Protein 1ZWW (pdb70)

Nearest PDB structures (foldseek):
  1zww-assembly1_B  TM=1.005E+00  e=1.096E-24  Mus musculus
  2c08-assembly1_A-2  TM=9.792E-01  e=1.839E-21  Rattus norvegicus
  1x04-assembly1_A-2  TM=9.353E-01  e=1.908E-20  Homo sapiens
  2d4c-assembly2_D  TM=8.574E-01  e=1.535E-19  Homo sapiens
  9g2r-assembly1_A  TM=9.236E-01  e=1.252E-08  Homo sapiens

Sequence (395 aa):
TKLDDDFKEMERKVDVTSRAVMEIMTKTIEYLQPNPASRPQAEALLAEAMLKFGRELGDDCNFGPALGEVGEAMRELSEVKDSLDMEVKQNFIDPLQNLHDKDLREIQHHLKKLEGRRLDFGYKKKRQGKIPDEELRQALEKFDESKEIAESSMFNLLEMDIEQVSQLSALVQAQLEYHKQAVQILQQVTVRLEERIRQKLDDDFKEMERKVDVTSRAVMEIMTKTIEYLQPNPASRAKPQAEALLAEAMLKFGRELGDDCNFGPALGEVGEAMRELSEVKDSLDMEVKQNFIDPLQNLHDKDLREIQHHLKKLEGRRLDFGYKKKRDEELRQALEKFDESKEIAESSMFNLLEMDIEQVSQLSALVQAQLEYHKQAVQILQQVTVRLEERIRQA

Foldseek 3Di:
DDDDPVLVVLVVVLVVVLVCLVVVLVVVCCVLPVPPVVVLPPLLVQLVVLQVVLVVVDPPAFSSVLSPLVSVLSNQLSVLSVQLVVLLVVQANVVSVCCNVPLSVVLVVLVVQLVVLVVCLVVVVVCPPVDDVVSNVVSVVSNVVSSVVNSVSSVVCVVVCVVNVSSVVSNVVSVVVSVVSSCVSVVVSVVVVVVSVVD/DDDPVLVVLVVVLVVLLVCLVVVLVVVLCVLPVDVVVVPVPDPLLVQLVVLLVCLVVVPDPQASSVLSPLVSVLSVQLVVLSVVLSVQLCVLANVVSVCCNVPLSVVLVVLVVVLVVLVVVLVVCVVPVPVNVVSVVVSVVSSVVNSVSSCVVVVVVVVNVVSVVSNVVSVVVSVVSSVVSVVVSVVVNVVSVVVD

Radius of gyration: 32.83 Å; Cα contacts (8 Å, |Δi|>4): 420; chains: 2; bounding box: 50×38×127 Å

CATH classification: 1.20.1270.60

B-factor: mean 47.33, std 13.02, range [20.29, 100.69]

GO terms:
  GO:0005769 early endosome (C, IDA)
  GO:1990416 cellular response to brain-derived neurotrophic factor stimulus (P, IMP)
  GO:0031175 neuron projection development (P, IMP)
  GO:0097484 dendrite extension (P, IMP)
  GO:0005515 protein binding (F, IPI)
  GO:0002090 regulation of receptor internalization (P, IDA)
  GO:0048488 synaptic vesicle endocytosis (P, IGI)
  GO:0042802 identical protein binding (F, IPI)
  GO:0098684 photoreceptor ribbon synapse (C, IDA)
  GO:0098794 postsynapse (C, IDA)
  GO:0099523 presynaptic cytosol (C, IDA)
  GO:0098978 glutamatergic synapse (C, IDA)
  GO:0098974 postsynaptic actin cytoskeleton organization (P, IDA)
  GO:0098794 postsynapse (C, IEP)
  GO:0098978 glutamatergic synapse (C, IEP)
  GO:0098978 glutamatergic synapse (C, IMP)
  GO:0098974 postsynaptic actin cytoskeleton organization (P, IMP)

Structure (mmCIF, N/CA/C/O backbone):
data_1ZWW
#
_entry.id   1ZWW
#
_cell.length_a   40.705
_cell.length_b   121.651
_cell.length_c   244.026
_cell.angle_alpha   90.00
_cell.angle_beta   90.00
_cell.angle_gamma   90.00
#
_symmetry.space_group_name_H-M   'C 2 2 21'
#
loop_
_entity.id
_entity.type
_entity.pdbx_description
1 polymer 'SH3-containing GRB2-like protein 2'
2 non-polymer 'CADMIUM ION'
3 water water
#
loop_
_atom_site.group_PDB
_atom_site.id
_atom_site.type_symbol
_atom_site.label_atom_id
_atom_site.label_alt_id
_atom_site.label_comp_id
_atom_site.label_asym_id
_atom_site.label_entity_id
_atom_site.label_seq_id
_atom_site.pdbx_PDB_ins_code
_atom_site.Cartn_x
_atom_site.Cartn_y
_atom_site.Cartn_z
_atom_site.occupancy
_atom_site.B_iso_or_equiv
_atom_site.auth_seq_id
_atom_site.auth_comp_id
_atom_site.auth_asym_id
_atom_site.auth_atom_id
_atom_site.pdbx_PDB_model_num
ATOM 1 N N . THR A 1 27 ? 29.636 78.462 61.021 1.00 60.68 27 THR A N 1
ATOM 2 C CA . THR A 1 27 ? 28.713 77.279 61.083 1.00 62.09 27 THR A CA 1
ATOM 3 C C . THR A 1 27 ? 27.838 77.315 62.346 1.00 61.75 27 THR A C 1
ATOM 4 O O . THR A 1 27 ? 28.274 76.945 63.443 1.00 62.95 27 THR A O 1
ATOM 6 N N . LYS A 1 28 ? 26.598 77.762 62.168 1.00 60.71 28 LYS A N 1
ATOM 7 C CA . LYS A 1 28 ? 25.715 78.090 63.278 1.00 58.77 28 LYS A CA 1
ATOM 8 C C . LYS A 1 28 ? 24.580 77.080 63.434 1.00 58.37 28 LYS A C 1
ATOM 9 O O . LYS A 1 28 ? 23.797 76.873 62.499 1.00 58.99 28 LYS A O 1
ATOM 11 N N . LEU A 1 29 ? 24.502 76.473 64.630 1.00 56.70 29 LEU A N 1
ATOM 12 C CA . LEU A 1 29 ? 23.409 75.567 65.043 1.00 54.99 29 LEU A CA 1
ATOM 13 C C . LEU A 1 29 ? 22.055 76.258 64.943 1.00 51.96 29 LEU A C 1
ATOM 14 O O . LEU A 1 29 ? 21.962 77.458 65.200 1.00 50.55 29 LEU A O 1
ATOM 19 N N . ASP A 1 30 ? 21.005 75.522 64.575 1.00 49.83 30 ASP A N 1
ATOM 20 C CA . ASP A 1 30 ? 19.684 76.139 64.404 1.00 50.53 30 ASP A CA 1
ATOM 21 C C . ASP A 1 30 ? 19.110 76.786 65.697 1.00 49.59 30 ASP A C 1
ATOM 22 O O . ASP A 1 30 ? 19.646 76.598 66.799 1.00 48.59 30 ASP A O 1
ATOM 27 N N . ASP A 1 31 ? 18.014 77.527 65.529 1.00 48.65 31 ASP A N 1
ATOM 28 C CA . ASP A 1 31 ? 17.367 78.243 66.607 1.00 48.98 31 ASP A CA 1
ATOM 29 C C . ASP A 1 31 ? 16.587 77.315 67.553 1.00 48.93 31 ASP A C 1
ATOM 30 O O . ASP A 1 31 ? 16.542 77.568 68.757 1.00 48.43 31 ASP A O 1
ATOM 35 N N . ASP A 1 32 ? 15.996 76.251 67.000 1.00 47.75 32 ASP A N 1
ATOM 36 C CA . ASP A 1 32 ? 15.308 75.212 67.774 1.00 46.68 32 ASP A CA 1
ATOM 37 C C . ASP A 1 32 ? 16.269 74.423 68.682 1.00 44.02 32 ASP A C 1
ATOM 38 O O . ASP A 1 32 ? 15.895 74.011 69.761 1.00 43.76 32 ASP A O 1
ATOM 43 N N . PHE A 1 33 ? 17.508 74.232 68.240 1.00 41.88 33 PHE A N 1
ATOM 44 C CA . PHE A 1 33 ? 18.506 73.459 68.989 1.00 41.09 33 PHE A CA 1
ATOM 45 C C . PHE A 1 33 ? 19.026 74.327 70.123 1.00 41.42 33 PHE A C 1
ATOM 46 O O . PHE A 1 33 ? 19.220 73.850 71.254 1.00 42.20 33 PHE A O 1
ATOM 54 N N . LYS A 1 34 ? 19.206 75.610 69.812 1.00 42.24 34 LYS A N 1
ATOM 55 C CA . LYS A 1 34 ? 19.626 76.611 70.775 1.00 42.83 34 LYS A CA 1
ATOM 56 C C . LYS A 1 34 ? 18.573 76.923 71.861 1.00 41.84 34 LYS A C 1
ATOM 57 O O . LYS A 1 34 ? 18.932 77.274 72.973 1.00 43.30 34 LYS A O 1
ATOM 63 N N . GLU A 1 35 ? 17.297 76.749 71.529 1.00 40.40 35 GLU A N 1
ATOM 64 C CA . GLU A 1 35 ? 16.178 76.940 72.450 1.00 43.30 35 GLU A CA 1
ATOM 65 C C . GLU A 1 35 ? 16.110 75.774 73.457 1.00 42.62 35 GLU A C 1
ATOM 66 O O . GLU A 1 35 ? 16.037 75.999 74.672 1.00 42.02 35 GLU A O 1
ATOM 72 N N . MET A 1 36 ? 16.173 74.544 72.942 1.00 41.48 36 MET A N 1
ATOM 73 C CA . MET A 1 36 ? 16.288 73.342 73.774 1.00 41.99 36 MET A CA 1
ATOM 74 C C . MET A 1 36 ? 17.505 73.429 74.717 1.00 40.83 36 MET A C 1
ATOM 75 O O . MET A 1 36 ? 17.401 73.146 75.914 1.00 39.68 36 MET A O 1
ATOM 80 N N . GLU A 1 37 ? 18.655 73.808 74.163 1.00 41.70 37 GLU A N 1
ATOM 81 C CA . GLU A 1 37 ? 19.894 73.964 74.936 1.00 42.52 37 GLU A CA 1
ATOM 82 C C . GLU A 1 37 ? 19.737 75.011 76.059 1.00 42.33 37 GLU A C 1
ATOM 83 O O . GLU A 1 37 ? 20.324 74.877 77.122 1.00 43.60 37 GLU A O 1
ATOM 89 N N . ARG A 1 38 ? 18.947 76.051 75.804 1.00 41.82 38 ARG A N 1
ATOM 90 C CA . ARG A 1 38 ? 18.695 77.094 76.780 1.00 41.13 38 ARG A CA 1
ATOM 91 C C . ARG A 1 38 ? 17.742 76.617 77.882 1.00 41.46 38 ARG A C 1
ATOM 92 O O . ARG A 1 38 ? 17.946 76.934 79.044 1.00 41.86 38 ARG A O 1
ATOM 100 N N . LYS A 1 39 ? 16.700 75.875 77.506 1.00 40.82 39 LYS A N 1
ATOM 101 C CA . LYS A 1 39 ? 15.789 75.281 78.474 1.00 40.49 39 LYS A CA 1
ATOM 102 C C . LYS A 1 39 ? 16.538 74.263 79.367 1.00 40.47 39 LYS A C 1
ATOM 103 O O . LYS A 1 39 ? 16.337 74.212 80.582 1.00 38.55 39 LYS A O 1
ATOM 109 N N . VAL A 1 40 ? 17.399 73.464 78.737 1.00 41.51 40 VAL A N 1
ATOM 110 C CA . VAL A 1 40 ? 18.239 72.511 79.440 1.00 41.11 40 VAL A CA 1
ATOM 111 C C . VAL A 1 40 ? 19.202 73.200 80.419 1.00 41.58 40 VAL A C 1
ATOM 112 O O . VAL A 1 40 ? 19.391 72.718 81.541 1.00 40.59 40 VAL A O 1
ATOM 116 N N . ASP A 1 41 ? 19.794 74.320 80.009 1.00 41.94 41 ASP A N 1
ATOM 117 C CA . ASP A 1 41 ? 20.655 75.089 80.926 1.00 43.39 41 ASP A CA 1
ATOM 118 C C . ASP A 1 41 ? 19.858 75.687 82.117 1.00 41.97 41 ASP A C 1
ATOM 119 O O . ASP A 1 41 ? 20.349 75.676 83.237 1.00 42.01 41 ASP A O 1
ATOM 124 N N . VAL A 1 42 ? 18.652 76.200 81.860 1.00 40.23 42 VAL A N 1
ATOM 125 C CA . VAL A 1 42 ? 17.778 76.703 82.933 1.00 40.74 42 VAL A CA 1
ATOM 126 C C . VAL A 1 42 ? 17.369 75.588 83.911 1.00 41.71 42 VAL A C 1
ATOM 127 O O . VAL A 1 42 ? 17.459 75.769 85.137 1.00 41.26 42 VAL A O 1
ATOM 131 N N . THR A 1 43 ? 16.915 74.455 83.361 1.00 41.96 43 THR A N 1
ATOM 132 C CA . THR A 1 43 ? 16.593 73.266 84.146 1.00 41.50 43 THR A CA 1
ATOM 133 C C . THR A 1 43 ? 17.727 72.846 85.082 1.00 42.61 43 THR A C 1
ATOM 134 O O . THR A 1 43 ? 17.497 72.638 86.269 1.00 42.28 43 THR A O 1
ATOM 138 N N . SER A 1 44 ? 18.952 72.803 84.561 1.00 42.69 44 SER A N 1
ATOM 139 C CA . SER A 1 44 ? 20.147 72.460 85.325 1.00 43.16 44 SER A CA 1
ATOM 140 C C . SER A 1 44 ? 20.491 73.441 86.453 1.00 43.40 44 SER A C 1
ATOM 141 O O . SER A 1 44 ? 20.859 73.038 87.570 1.00 43.77 44 SER A O 1
ATOM 144 N N . ARG A 1 45 ? 20.426 74.729 86.143 1.00 42.74 45 ARG A N 1
ATOM 145 C CA . ARG A 1 45 ? 20.634 75.766 87.135 1.00 41.92 45 ARG A CA 1
ATOM 146 C C . ARG A 1 45 ? 19.523 75.781 88.202 1.00 41.25 45 ARG A C 1
ATOM 147 O O . ARG A 1 45 ? 19.823 75.981 89.373 1.00 40.99 45 ARG A O 1
ATOM 155 N N . ALA A 1 46 ? 18.270 75.564 87.796 1.00 39.42 46 ALA A N 1
ATOM 156 C CA . ALA A 1 46 ? 17.147 75.480 88.733 1.00 39.28 46 ALA A CA 1
ATOM 157 C C . ALA A 1 46 ? 17.401 74.344 89.720 1.00 40.23 46 ALA A C 1
ATOM 158 O O . ALA A 1 46 ? 17.342 74.526 90.926 1.00 40.08 46 ALA A O 1
ATOM 160 N N . VAL A 1 47 ? 17.713 73.183 89.169 1.00 39.78 47 VAL A N 1
ATOM 161 C CA . VAL A 1 47 ? 17.951 71.954 89.897 1.00 40.71 47 VAL A CA 1
ATOM 162 C C . VAL A 1 47 ? 19.039 72.076 90.994 1.00 42.55 47 VAL A C 1
ATOM 163 O O . VAL A 1 47 ? 18.899 71.519 92.105 1.00 43.27 47 VAL A O 1
ATOM 167 N N . MET A 1 48 ? 20.096 72.828 90.708 1.00 42.07 48 MET A N 1
ATOM 168 C CA . MET A 1 48 ? 21.156 73.023 91.688 1.00 44.11 48 MET A CA 1
ATOM 169 C C . MET A 1 48 ? 20.841 74.101 92.721 1.00 45.50 48 MET A C 1
ATOM 170 O O . MET A 1 48 ? 21.132 73.917 93.889 1.00 45.53 48 MET A O 1
ATOM 175 N N . GLU A 1 49 ? 20.248 75.214 92.292 1.00 44.00 49 GLU A N 1
ATOM 176 C CA . GLU A 1 49 ? 19.840 76.259 93.209 1.00 46.09 49 GLU A CA 1
ATOM 177 C C . GLU A 1 49 ? 18.655 75.864 94.094 1.00 43.05 49 GLU A C 1
ATOM 178 O O . GLU A 1 49 ? 18.591 76.234 95.259 1.00 41.95 49 GLU A O 1
ATOM 184 N N . ILE A 1 50 ? 17.701 75.134 93.543 1.00 40.85 50 ILE A N 1
ATOM 185 C CA . ILE A 1 50 ? 16.596 74.660 94.359 1.00 39.99 50 ILE A CA 1
ATOM 186 C C . ILE A 1 50 ? 17.091 73.650 95.432 1.00 40.77 50 ILE A C 1
ATOM 187 O O . ILE A 1 50 ? 16.615 73.643 96.570 1.00 43.15 50 ILE A O 1
ATOM 192 N N . MET A 1 51 ? 18.045 72.811 95.058 1.00 40.27 51 MET A N 1
ATOM 193 C CA . MET A 1 51 ? 18.587 71.832 95.963 1.00 41.90 51 MET A CA 1
ATOM 194 C C . MET A 1 51 ? 19.265 72.544 97.151 1.00 41.72 51 MET A C 1
ATOM 195 O O . MET A 1 51 ? 18.984 72.236 98.307 1.00 38.59 51 MET A O 1
ATOM 200 N N . THR A 1 52 ? 20.110 73.527 96.836 1.00 40.94 52 THR A N 1
ATOM 201 C CA . THR A 1 52 ? 20.881 74.301 97.814 1.00 40.50 52 THR A CA 1
ATOM 202 C C . THR A 1 52 ? 19.987 75.034 98.802 1.00 38.59 52 THR A C 1
ATOM 203 O O . THR A 1 52 ? 20.230 74.995 100.015 1.00 37.20 52 THR A O 1
ATOM 207 N N . LYS A 1 53 ? 18.945 75.666 98.268 1.00 37.15 53 LYS A N 1
ATOM 208 C CA . LYS A 1 53 ? 17.982 76.446 99.028 1.00 37.25 53 LYS A CA 1
ATOM 209 C C . LYS A 1 53 ? 17.021 75.618 99.866 1.00 37.62 53 LYS A C 1
ATOM 210 O O . LYS A 1 53 ? 16.453 76.134 100.853 1.00 36.79 53 LYS A O 1
ATOM 216 N N . THR A 1 54 ? 16.794 74.359 99.460 1.00 35.99 54 THR A N 1
ATOM 217 C CA . THR A 1 54 ? 15.927 73.489 100.224 1.00 34.70 54 THR A CA 1
ATOM 218 C C . THR A 1 54 ? 16.723 73.023 101.455 1.00 35.82 54 THR A C 1
ATOM 219 O O . THR A 1 54 ? 16.192 72.950 102.551 1.00 37.74 54 THR A O 1
ATOM 223 N N . ILE A 1 55 ? 18.001 72.747 101.262 1.00 36.38 55 ILE A N 1
ATOM 224 C CA . ILE A 1 55 ? 18.891 72.353 102.330 1.00 39.28 55 ILE A CA 1
ATOM 225 C C . ILE A 1 55 ? 19.054 73.493 103.342 1.00 40.46 55 ILE A C 1
ATOM 226 O O . ILE A 1 55 ? 18.963 73.282 104.545 1.00 42.93 55 ILE A O 1
ATOM 231 N N . GLU A 1 56 ? 19.258 74.701 102.846 1.00 41.91 56 GLU A N 1
ATOM 232 C CA . GLU A 1 56 ? 19.402 75.885 103.707 1.00 40.93 56 GLU A CA 1
ATOM 233 C C . GLU A 1 56 ? 18.119 76.217 104.442 1.00 38.97 56 GLU A C 1
ATOM 234 O O . GLU A 1 56 ? 18.169 76.793 105.521 1.00 39.99 56 GLU A O 1
ATOM 240 N N . TYR A 1 57 ? 16.981 75.823 103.867 1.00 38.27 57 TYR A N 1
ATOM 241 C CA . TYR A 1 57 ? 15.677 75.909 104.536 1.00 37.77 57 TYR A CA 1
ATOM 242 C C . TYR A 1 57 ? 15.470 74.835 105.631 1.00 37.20 57 TYR A C 1
ATOM 243 O O . TYR A 1 57 ? 14.929 75.113 106.706 1.00 35.47 57 TYR A O 1
ATOM 252 N N . LEU A 1 58 ? 15.895 73.613 105.362 1.00 35.81 58 LEU A N 1
ATOM 253 C CA . LEU A 1 58 ? 15.803 72.543 106.342 1.00 37.27 58 LEU A CA 1
ATOM 254 C C . LEU A 1 58 ? 16.733 72.830 107.522 1.00 37.79 58 LEU A C 1
ATOM 255 O O . LEU A 1 58 ? 16.343 72.679 108.683 1.00 36.64 58 LEU A O 1
ATOM 260 N N . GLN A 1 59 ? 17.959 73.243 107.197 1.00 36.30 59 GLN A N 1
ATOM 261 C CA . GLN A 1 59 ? 18.997 73.499 108.179 1.00 37.80 59 GLN A CA 1
ATOM 262 C C . GLN A 1 59 ? 19.635 74.867 107.992 1.00 37.51 59 GLN A C 1
ATOM 263 O O . GLN A 1 59 ? 20.745 74.944 107.510 1.00 40.08 59 GLN A O 1
ATOM 269 N N . PRO A 1 60 ? 18.962 75.956 108.432 1.00 37.86 60 PRO A N 1
ATOM 270 C CA . PRO A 1 60 ? 19.568 77.286 108.290 1.00 37.71 60 PRO A CA 1
ATOM 271 C C . PRO A 1 60 ? 20.926 77.464 109.001 1.00 40.49 60 PRO A C 1
ATOM 272 O O . PRO A 1 60 ? 21.743 78.307 108.583 1.00 40.44 60 PRO A O 1
ATOM 276 N N . ASN A 1 61 ? 21.166 76.688 110.058 1.00 43.52 61 ASN A N 1
ATOM 277 C CA . ASN A 1 61 ? 22.489 76.644 110.692 1.00 45.76 61 ASN A CA 1
ATOM 278 C C . ASN A 1 61 ? 23.533 75.898 109.830 1.00 45.93 61 ASN A C 1
ATOM 279 O O . ASN A 1 61 ? 23.430 74.694 109.647 1.00 44.32 61 ASN A O 1
ATOM 284 N N . PRO A 1 62 ? 24.552 76.625 109.322 1.00 47.82 62 PRO A N 1
ATOM 285 C CA . PRO A 1 62 ? 25.587 76.109 108.412 1.00 48.61 62 PRO A CA 1
ATOM 286 C C . PRO A 1 62 ? 26.428 74.926 108.939 1.00 51.61 62 PRO A C 1
ATOM 287 O O . PRO A 1 62 ? 26.952 74.144 108.142 1.00 53.53 62 PRO A O 1
ATOM 291 N N . ALA A 1 63 ? 26.594 74.815 110.251 1.00 52.64 63 ALA A N 1
ATOM 292 C CA . ALA A 1 63 ? 27.293 73.674 110.830 1.00 54.01 63 ALA A CA 1
ATOM 293 C C . ALA A 1 63 ? 26.379 72.430 110.863 1.00 55.30 63 ALA A C 1
ATOM 294 O O . ALA A 1 63 ? 26.852 71.306 110.967 1.00 56.23 63 ALA A O 1
ATOM 296 N N . SER A 1 64 ? 25.069 72.625 110.749 1.00 56.60 64 SER A N 1
ATOM 297 C CA . SER A 1 64 ? 24.152 71.484 110.745 1.00 57.89 64 SER A CA 1
ATOM 298 C C . SER A 1 64 ? 23.899 70.858 109.368 1.00 58.43 64 SER A C 1
ATOM 299 O O . SER A 1 64 ? 23.534 69.684 109.281 1.00 59.54 64 SER A O 1
ATOM 302 N N . ARG A 1 65 ? 24.128 71.623 108.307 1.00 59.00 65 ARG A N 1
ATOM 303 C CA . ARG A 1 65 ? 23.744 71.222 106.946 1.00 58.26 65 ARG A CA 1
ATOM 304 C C . ARG A 1 65 ? 24.348 69.904 106.435 1.00 59.56 65 ARG A C 1
ATOM 305 O O . ARG A 1 65 ? 24.088 69.499 105.290 1.00 59.21 65 ARG A O 1
ATOM 313 N N . PRO A 1 87 ? 21.984 67.572 116.291 1.00 56.94 87 PRO A N 1
ATOM 314 C CA . PRO A 1 87 ? 20.691 67.854 116.951 1.00 55.18 87 PRO A CA 1
ATOM 315 C C . PRO A 1 87 ? 19.884 69.002 116.319 1.00 52.50 87 PRO A C 1
ATOM 316 O O . PRO A 1 87 ? 20.449 70.027 115.939 1.00 53.19 87 PRO A O 1
ATOM 320 N N . GLN A 1 88 ? 18.570 68.813 116.222 1.00 48.86 88 GLN A N 1
ATOM 321 C CA . GLN A 1 88 ? 17.659 69.884 115.848 1.00 46.68 88 GLN A CA 1
ATOM 322 C C . GLN A 1 88 ? 17.600 70.984 116.943 1.00 45.79 88 GLN A C 1
ATOM 323 O O . GLN A 1 88 ? 17.898 70.725 118.109 1.00 44.59 88 GLN A O 1
ATOM 329 N N . ALA A 1 89 ? 17.209 72.194 116.542 1.00 44.43 89 ALA A N 1
ATOM 330 C CA . ALA A 1 89 ? 17.062 73.333 117.442 1.00 42.92 89 ALA A CA 1
ATOM 331 C C . ALA A 1 89 ? 15.978 73.041 118.446 1.00 41.64 89 ALA A C 1
ATOM 332 O O . ALA A 1 89 ? 16.118 73.391 119.629 1.00 39.48 89 ALA A O 1
ATOM 334 N N . GLU A 1 90 ? 14.897 72.415 117.958 1.00 39.24 90 GLU A N 1
ATOM 335 C CA . GLU A 1 90 ? 13.796 72.001 118.802 1.00 40.97 90 GLU A CA 1
ATOM 336 C C . GLU A 1 90 ? 14.231 70.976 119.864 1.00 40.49 90 GLU A C 1
ATOM 337 O O . GLU A 1 90 ? 13.658 70.934 120.958 1.00 37.19 90 GLU A O 1
ATOM 343 N N . ALA A 1 91 ? 15.263 70.186 119.560 1.00 39.95 91 ALA A N 1
ATOM 344 C CA . ALA A 1 91 ? 15.791 69.237 120.531 1.00 40.94 91 ALA A CA 1
ATOM 345 C C . ALA A 1 91 ? 16.538 70.019 121.596 1.00 40.60 91 ALA A C 1
ATOM 346 O O . ALA A 1 91 ? 16.383 69.757 122.781 1.00 41.71 91 ALA A O 1
ATOM 348 N N . LEU A 1 92 ? 17.372 70.955 121.171 1.00 40.25 92 LEU A N 1
ATOM 349 C CA . LEU A 1 92 ? 18.141 71.756 122.124 1.00 38.11 92 LEU A CA 1
ATOM 350 C C . LEU A 1 92 ? 17.249 72.524 123.096 1.00 36.54 92 LEU A C 1
ATOM 351 O O . LEU A 1 92 ? 17.583 72.634 124.271 1.00 35.67 92 LEU A O 1
ATOM 356 N N . LEU A 1 93 ? 16.112 73.011 122.598 1.00 34.72 93 LEU A N 1
ATOM 357 C CA . LEU A 1 93 ? 15.059 73.628 123.431 1.00 35.26 93 LEU A CA 1
ATOM 358 C C . LEU A 1 93 ? 14.364 72.624 124.331 1.00 36.12 93 LEU A C 1
ATOM 359 O O . LEU A 1 93 ? 14.106 72.902 125.510 1.00 37.37 93 LEU A O 1
ATOM 364 N N . ALA A 1 94 ? 13.991 71.479 123.751 1.00 37.02 94 ALA A N 1
ATOM 365 C CA . ALA A 1 94 ? 13.384 70.363 124.486 1.00 34.15 94 ALA A CA 1
ATOM 366 C C . ALA A 1 94 ? 14.186 70.036 125.746 1.00 33.14 94 ALA A C 1
ATOM 367 O O . ALA A 1 94 ? 13.634 70.000 126.851 1.00 34.86 94 ALA A O 1
ATOM 369 N N . GLU A 1 95 ? 15.488 69.853 125.566 1.00 32.71 95 GLU A N 1
ATOM 370 C CA . GLU A 1 95 ? 16.403 69.422 126.610 1.00 36.21 95 GLU A CA 1
ATOM 371 C C . GLU A 1 95 ? 16.503 70.412 127.762 1.00 37.24 95 GLU A C 1
ATOM 372 O O . GLU A 1 95 ? 16.498 70.010 128.929 1.00 39.39 95 GLU A O 1
ATOM 374 N N . ALA A 1 96 ? 16.588 71.696 127.405 1.00 36.45 96 ALA A N 1
ATOM 375 C CA . ALA A 1 96 ? 16.542 72.824 128.344 1.00 36.66 96 ALA A CA 1
ATOM 376 C C . ALA A 1 96 ? 15.258 72.806 129.150 1.00 36.21 96 ALA A C 1
ATOM 377 O O . ALA A 1 96 ? 15.299 72.825 130.379 1.00 37.05 96 ALA A O 1
ATOM 379 N N . MET A 1 97 ? 14.113 72.782 128.464 1.00 36.27 97 MET A N 1
ATOM 380 C CA . MET A 1 97 ? 12.837 72.780 129.154 1.00 33.93 97 MET A CA 1
ATOM 381 C C . MET A 1 97 ? 12.763 71.586 130.117 1.00 35.74 97 MET A C 1
ATOM 382 O O . MET A 1 97 ? 12.308 71.741 131.267 1.00 33.34 97 MET A O 1
ATOM 387 N N . LEU A 1 98 ? 13.205 70.410 129.637 1.00 36.75 98 LEU A N 1
ATOM 388 C CA . LEU A 1 98 ? 13.173 69.172 130.445 1.00 38.02 98 LEU A CA 1
ATOM 389 C C . LEU A 1 98 ? 14.086 69.229 131.678 1.00 38.94 98 LEU A C 1
ATOM 390 O O . LEU A 1 98 ? 13.662 68.850 132.762 1.00 39.60 98 LEU A O 1
ATOM 395 N N . LYS A 1 99 ? 15.327 69.681 131.498 1.00 39.62 99 LYS A N 1
ATOM 396 C CA . LYS A 1 99 ? 16.282 69.756 132.596 1.00 41.81 99 LYS A CA 1
ATOM 397 C C . LYS A 1 99 ? 15.841 70.787 133.664 1.00 43.30 99 LYS A C 1
ATOM 398 O O . LYS A 1 99 ? 16.014 70.570 134.867 1.00 43.35 99 LYS A O 1
ATOM 400 N N . PHE A 1 100 ? 15.274 71.908 133.214 1.00 41.12 100 PHE A N 1
ATOM 401 C CA . PHE A 1 100 ? 14.835 72.924 134.157 1.00 41.34 100 PHE A CA 1
ATOM 402 C C . PHE A 1 100 ? 13.550 72.538 134.866 1.00 41.60 100 PHE A C 1
ATOM 403 O O . PHE A 1 100 ? 13.385 72.860 136.037 1.00 40.77 100 PHE A O 1
ATOM 411 N N . GLY A 1 101 ? 12.661 71.834 134.165 1.00 42.60 101 GLY A N 1
ATOM 412 C CA . GLY A 1 101 ? 11.496 71.199 134.772 1.00 44.07 101 GLY A CA 1
ATOM 413 C C . GLY A 1 101 ? 11.869 70.236 135.904 1.00 46.16 101 GLY A C 1
ATOM 414 O O . GLY A 1 101 ? 11.226 70.234 136.955 1.00 48.55 101 GLY A O 1
ATOM 415 N N . ARG A 1 102 ? 12.917 69.439 135.701 1.00 46.85 102 ARG A N 1
ATOM 416 C CA . ARG A 1 102 ? 13.385 68.493 136.712 1.00 48.74 102 ARG A CA 1
ATOM 417 C C . ARG A 1 102 ? 14.018 69.230 137.894 1.00 50.83 102 ARG A C 1
ATOM 418 O O . ARG A 1 102 ? 13.672 68.959 139.049 1.00 50.20 102 ARG A O 1
ATOM 420 N N . GLU A 1 103 ? 14.923 70.170 137.598 1.00 52.68 103 GLU A N 1
ATOM 421 C CA . GLU A 1 103 ? 15.593 70.960 138.629 1.00 54.49 103 GLU A CA 1
ATOM 422 C C . GLU A 1 103 ? 14.599 71.696 139.526 1.00 55.91 103 GLU A C 1
ATOM 423 O O . GLU A 1 103 ? 14.825 71.861 140.715 1.00 55.73 103 GLU A O 1
ATOM 429 N N . LEU A 1 104 ? 13.481 72.110 138.951 1.00 58.35 104 LEU A N 1
ATOM 430 C CA . LEU A 1 104 ? 12.473 72.851 139.691 1.00 61.12 104 LEU A CA 1
ATOM 431 C C . LEU A 1 104 ? 11.623 71.942 140.604 1.00 63.86 104 LEU A C 1
ATOM 432 O O . LEU A 1 104 ? 11.218 72.356 141.696 1.00 65.48 104 LEU A O 1
ATOM 437 N N . GLY A 1 105 ? 11.363 70.711 140.156 1.00 65.36 105 GLY A N 1
ATOM 438 C CA . GLY A 1 105 ? 10.588 69.740 140.940 1.00 65.58 105 GLY A CA 1
ATOM 439 C C . GLY A 1 105 ? 9.118 69.718 140.562 1.00 65.79 105 GLY A C 1
ATOM 440 O O . GLY A 1 105 ? 8.678 70.520 139.738 1.00 66.43 105 GLY A O 1
ATOM 441 N N . ASP A 1 106 ? 8.354 68.818 141.182 1.00 65.56 106 ASP A N 1
ATOM 442 C CA . ASP A 1 106 ? 6.930 68.636 140.861 1.00 65.11 106 ASP A CA 1
ATOM 443 C C . ASP A 1 106 ? 5.976 69.408 141.776 1.00 64.88 106 ASP A C 1
ATOM 444 O O . ASP A 1 106 ? 4.761 69.228 141.706 1.00 62.44 106 ASP A O 1
ATOM 445 N N . ASP A 1 107 ? 6.537 70.295 142.594 1.00 65.63 107 ASP A N 1
ATOM 446 C CA . ASP A 1 107 ? 5.812 70.949 143.686 1.00 65.98 107 ASP A CA 1
ATOM 447 C C . ASP A 1 107 ? 4.526 71.687 143.301 1.00 65.84 107 ASP A C 1
ATOM 448 O O . ASP A 1 107 ? 3.447 71.386 143.845 1.00 68.00 107 ASP A O 1
ATOM 449 N N . CYS A 1 108 ? 4.645 72.653 142.387 1.00 62.94 108 CYS A N 1
ATOM 450 C CA . CYS A 1 108 ? 3.560 73.591 142.097 1.00 60.41 108 CYS A CA 1
ATOM 451 C C . CYS A 1 108 ? 3.042 73.405 140.669 1.00 59.83 108 CYS A C 1
ATOM 452 O O . CYS A 1 108 ? 2.318 72.439 140.427 1.00 61.41 108 CYS A O 1
ATOM 455 N N . ASN A 1 109 ? 3.371 74.294 139.726 1.00 56.09 109 ASN A N 1
ATOM 456 C CA . ASN A 1 109 ? 2.826 74.121 138.359 1.00 55.17 109 ASN A CA 1
ATOM 457 C C . ASN A 1 109 ? 3.721 74.380 137.129 1.00 52.27 109 ASN A C 1
ATOM 458 O O . ASN A 1 109 ? 3.491 73.807 136.063 1.00 50.81 109 ASN A O 1
ATOM 463 N N . PHE A 1 110 ? 4.758 75.198 137.314 1.00 48.85 110 PHE A N 1
ATOM 464 C CA . PHE A 1 110 ? 5.662 75.603 136.255 1.00 44.88 110 PHE A CA 1
ATOM 465 C C . PHE A 1 110 ? 6.642 74.496 135.860 1.00 43.73 110 PHE A C 1
ATOM 466 O O . PHE A 1 110 ? 6.734 74.158 134.688 1.00 44.26 110 PHE A O 1
ATOM 474 N N . GLY A 1 111 ? 7.383 73.963 136.819 1.00 42.33 111 GLY A N 1
ATOM 475 C CA . GLY A 1 111 ? 8.170 72.738 136.621 1.00 43.70 111 GLY A CA 1
ATOM 476 C C . GLY A 1 111 ? 7.490 71.604 135.833 1.00 43.43 111 GLY A C 1
ATOM 477 O O . GLY A 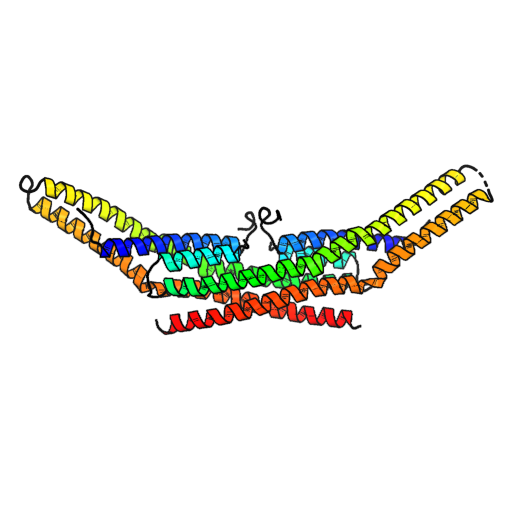1 111 ? 8.040 71.131 134.847 1.00 44.50 111 GLY A O 1
ATOM 478 N N . PRO A 1 112 ? 6.299 71.149 136.271 1.00 43.52 112 PRO A N 1
ATOM 479 C CA . PRO A 1 112 ? 5.497 70.180 135.517 1.00 41.68 112 PRO A CA 1
ATOM 480 C C . PRO A 1 112 ? 5.069 70.647 134.103 1.00 40.50 112 PRO A C 1
ATOM 481 O O . PRO A 1 112 ? 5.080 69.848 133.166 1.00 38.62 112 PRO A O 1
ATOM 485 N N . ALA A 1 113 ? 4.670 71.911 133.961 1.00 38.66 113 ALA A N 1
ATOM 486 C CA . ALA A 1 113 ? 4.371 72.449 132.635 1.00 35.92 113 ALA A CA 1
ATOM 487 C C . ALA A 1 113 ? 5.583 72.394 131.717 1.00 35.15 113 ALA A C 1
ATOM 488 O O . ALA A 1 113 ? 5.440 72.030 130.558 1.00 35.52 113 ALA A O 1
ATOM 490 N N . LEU A 1 114 ? 6.776 72.696 132.239 1.00 33.98 114 LEU A N 1
ATOM 491 C CA . LEU A 1 114 ? 7.995 72.573 131.453 1.00 34.69 114 LEU A CA 1
ATOM 492 C C . LEU A 1 114 ? 8.298 71.143 130.970 1.00 37.79 114 LEU A C 1
ATOM 493 O O . LEU A 1 114 ? 8.802 70.935 129.855 1.00 36.01 114 LEU A O 1
ATOM 498 N N . GLY A 1 115 ? 8.031 70.168 131.833 1.00 39.78 115 GLY A N 1
ATOM 499 C CA . GLY A 1 115 ? 8.062 68.746 131.445 1.00 40.49 115 GLY A CA 1
ATOM 500 C C . GLY A 1 115 ? 7.126 68.461 130.273 1.00 40.16 115 GLY A C 1
ATOM 501 O O . GLY A 1 115 ? 7.536 67.862 129.296 1.00 41.83 115 GLY A O 1
ATOM 502 N N . GLU A 1 116 ? 5.884 68.901 130.370 1.00 37.11 116 GLU A N 1
ATOM 503 C CA . GLU A 1 116 ? 4.914 68.713 129.290 1.00 40.48 116 GLU A CA 1
ATOM 504 C C . GLU A 1 116 ? 5.315 69.392 127.943 1.00 39.65 116 GLU A C 1
ATOM 505 O O . GLU A 1 116 ? 5.330 68.737 126.887 1.00 38.18 116 GLU A O 1
ATOM 511 N N . VAL A 1 117 ? 5.653 70.692 127.996 1.00 38.47 117 VAL A N 1
ATOM 512 C CA . VAL A 1 117 ? 6.120 71.406 126.815 1.00 35.26 117 VAL A CA 1
ATOM 513 C C . VAL A 1 117 ? 7.470 70.925 126.315 1.00 34.69 117 VAL A C 1
ATOM 514 O O . VAL A 1 117 ? 7.688 70.860 125.109 1.00 35.34 117 VAL A O 1
ATOM 518 N N . GLY A 1 118 ? 8.387 70.631 127.228 1.00 31.95 118 GLY A N 1
ATOM 519 C CA . GLY A 1 118 ? 9.640 70.012 126.843 1.00 31.80 118 GLY A CA 1
ATOM 520 C C . GLY A 1 118 ? 9.406 68.740 126.009 1.00 33.59 118 GLY A C 1
ATOM 521 O O . GLY A 1 118 ? 10.078 68.549 124.990 1.00 34.87 118 GLY A O 1
ATOM 522 N N . GLU A 1 119 ? 8.484 67.872 126.450 1.00 34.45 119 GLU A N 1
ATOM 523 C CA . GLU A 1 119 ? 8.158 66.612 125.724 1.00 33.73 119 GLU A CA 1
ATOM 524 C C . GLU A 1 119 ? 7.546 66.893 124.358 1.00 32.80 119 GLU A C 1
ATOM 525 O O . GLU A 1 119 ? 7.956 66.299 123.392 1.00 34.78 119 GLU A O 1
ATOM 531 N N . ALA A 1 120 ? 6.574 67.803 124.288 1.00 32.39 120 ALA A N 1
ATOM 532 C CA . ALA A 1 120 ? 6.073 68.282 123.023 1.00 31.82 120 ALA A CA 1
ATOM 533 C C . ALA A 1 120 ? 7.196 68.721 122.066 1.00 33.25 120 ALA A C 1
ATOM 534 O O . ALA A 1 120 ? 7.205 68.294 120.916 1.00 32.60 120 ALA A O 1
ATOM 536 N N . MET A 1 121 ? 8.168 69.511 122.544 1.00 33.09 121 MET A N 1
ATOM 537 C CA . MET A 1 121 ? 9.238 70.002 121.663 1.00 34.13 121 MET A CA 1
ATOM 538 C C . MET A 1 121 ? 10.084 68.837 121.148 1.00 35.31 121 MET A C 1
ATOM 539 O O . MET A 1 121 ? 10.627 68.909 120.028 1.00 37.35 121 MET A O 1
ATOM 544 N N . ARG A 1 122 ? 10.204 67.792 121.974 1.00 33.84 122 ARG A N 1
ATOM 545 C CA . ARG A 1 122 ? 11.033 66.596 121.667 1.00 34.99 122 ARG A CA 1
ATOM 546 C C . ARG A 1 122 ? 10.395 65.806 120.545 1.00 32.74 122 ARG A C 1
ATOM 547 O O . ARG A 1 122 ? 11.080 65.392 119.615 1.00 35.48 122 ARG A O 1
ATOM 555 N N . GLU A 1 123 ? 9.086 65.645 120.638 1.00 31.26 123 GLU A N 1
ATOM 556 C CA . GLU A 1 123 ? 8.266 65.079 119.587 1.00 33.78 123 GLU A CA 1
ATOM 557 C C . GLU A 1 123 ? 8.382 65.837 118.252 1.00 35.60 123 GLU A C 1
ATOM 558 O O . GLU A 1 123 ? 8.680 65.236 117.216 1.00 35.29 123 GLU A O 1
ATOM 564 N N . LEU A 1 124 ? 8.137 67.148 118.289 1.00 36.05 124 LEU A N 1
ATOM 565 C CA . LEU A 1 124 ? 8.381 68.025 117.139 1.00 35.89 124 LEU A CA 1
ATOM 566 C C . LEU A 1 124 ? 9.728 67.774 116.514 1.00 32.95 124 LEU A C 1
ATOM 567 O O . LEU A 1 124 ? 9.853 67.749 115.300 1.00 33.74 124 LEU A O 1
ATOM 572 N N . SER A 1 125 ? 10.751 67.609 117.334 1.00 33.74 125 SER A N 1
ATOM 573 C CA . SER A 1 125 ? 12.055 67.345 116.783 1.00 34.87 125 SER A CA 1
ATOM 574 C C . SER A 1 125 ? 12.149 65.965 116.111 1.00 36.19 125 SER A C 1
ATOM 575 O O . SER A 1 125 ? 12.943 65.808 115.183 1.00 39.05 125 SER A O 1
ATOM 578 N N . GLU A 1 126 ? 11.364 64.988 116.589 1.00 35.46 126 GLU A N 1
ATOM 579 C CA . GLU A 1 126 ? 11.375 63.612 116.051 1.00 35.29 126 GLU A CA 1
ATOM 580 C C . GLU A 1 126 ? 10.813 63.792 114.622 1.00 34.22 126 GLU A C 1
ATOM 581 O O . GLU A 1 126 ? 11.442 63.396 113.664 1.00 32.86 126 GLU A O 1
ATOM 587 N N . VAL A 1 127 ? 9.669 64.465 114.478 1.00 33.58 127 VAL A N 1
ATOM 588 C CA . VAL A 1 127 ? 9.042 64.637 113.157 1.00 33.59 127 VAL A CA 1
ATOM 589 C C . VAL A 1 127 ? 9.835 65.571 112.187 1.00 35.54 127 VAL A C 1
ATOM 590 O O . VAL A 1 127 ? 9.774 65.413 110.957 1.00 36.10 127 VAL A O 1
ATOM 594 N N . LYS A 1 128 ? 10.621 66.491 112.743 1.00 36.20 128 LYS A N 1
ATOM 595 C CA . LYS A 1 128 ? 11.483 67.364 111.938 1.00 37.37 128 LYS A CA 1
ATOM 596 C C . LYS A 1 128 ? 12.652 66.569 111.420 1.00 38.66 128 LYS A C 1
ATOM 597 O O . LYS A 1 128 ? 13.142 66.775 110.304 1.00 38.42 128 LYS A O 1
ATOM 603 N N . ASP A 1 129 ? 13.119 65.658 112.254 1.00 38.99 129 ASP A N 1
ATOM 604 C CA . ASP A 1 129 ? 14.135 64.725 111.813 1.00 39.80 129 ASP A CA 1
ATOM 605 C C . ASP A 1 129 ? 13.656 63.815 110.657 1.00 38.68 129 ASP A C 1
ATOM 606 O O . ASP A 1 129 ? 14.385 63.595 109.711 1.00 39.28 129 ASP A O 1
ATOM 611 N N . SER A 1 130 ? 12.426 63.313 110.727 1.00 37.94 130 SER A N 1
ATOM 612 C CA . SER A 1 130 ? 11.826 62.571 109.611 1.00 38.37 130 SER A CA 1
ATOM 613 C C . SER A 1 130 ? 11.684 63.410 108.322 1.00 38.85 130 SER A C 1
ATOM 614 O O . SER A 1 130 ? 11.875 62.886 107.226 1.00 37.20 130 SER A O 1
ATOM 617 N N . LEU A 1 131 ? 11.334 64.691 108.462 1.00 38.45 131 LEU A N 1
ATOM 618 C CA . LEU A 1 131 ? 11.283 65.626 107.319 1.00 35.61 131 LEU A CA 1
ATOM 619 C C . LEU A 1 131 ? 12.647 65.742 106.605 1.00 33.98 131 LEU A C 1
ATOM 620 O O . LEU A 1 131 ? 12.734 65.673 105.384 1.00 33.64 131 LEU A O 1
ATOM 625 N N . ASP A 1 132 ? 13.709 65.917 107.354 1.00 32.18 132 ASP A N 1
ATOM 626 C CA . ASP A 1 132 ? 14.993 66.090 106.733 1.00 34.57 132 ASP A CA 1
ATOM 627 C C . ASP A 1 132 ? 15.367 64.831 105.951 1.00 37.97 132 ASP A C 1
ATOM 628 O O . ASP A 1 132 ? 15.806 64.939 104.797 1.00 37.04 132 ASP A O 1
ATOM 633 N N . MET A 1 133 ? 15.201 63.664 106.597 1.00 37.64 133 MET A N 1
ATOM 634 C CA . MET A 1 133 ? 15.423 62.356 105.965 1.00 41.95 133 MET A CA 1
ATOM 635 C C . MET A 1 133 ? 14.555 62.119 104.736 1.00 39.90 133 MET A C 1
ATOM 636 O O . MET A 1 133 ? 15.082 61.677 103.723 1.00 41.44 133 MET A O 1
ATOM 641 N N . GLU A 1 134 ? 13.246 62.386 104.803 1.00 40.61 134 GLU A N 1
ATOM 642 C CA . GLU A 1 134 ? 12.381 62.060 103.671 1.00 40.20 134 GLU A CA 1
ATOM 643 C C . GLU A 1 134 ? 12.725 63.042 102.500 1.00 39.45 134 GLU A C 1
ATOM 644 O O . GLU A 1 134 ? 12.718 62.638 101.346 1.00 40.16 134 GLU A O 1
ATOM 650 N N . VAL A 1 135 ? 13.100 64.289 102.807 1.00 35.75 135 VAL A N 1
ATOM 651 C CA . VAL A 1 135 ? 13.432 65.268 101.771 1.00 34.95 135 VAL A CA 1
ATOM 652 C C . VAL A 1 135 ? 14.815 64.946 101.155 1.00 36.16 135 VAL A C 1
ATOM 653 O O . VAL A 1 135 ? 15.013 65.091 99.930 1.00 34.23 135 VAL A O 1
ATOM 657 N N . LYS A 1 136 ? 15.761 64.502 101.976 1.00 34.36 136 LYS A N 1
ATOM 658 C CA . LYS A 1 136 ? 17.056 64.090 101.423 1.00 37.95 136 LYS A CA 1
ATOM 659 C C . LYS A 1 136 ? 16.854 62.946 100.407 1.00 39.98 136 LYS A C 1
ATOM 660 O O . LYS A 1 136 ? 17.262 63.039 99.253 1.00 39.02 136 LYS A O 1
ATOM 666 N N . GLN A 1 137 ? 16.162 61.905 100.840 1.00 41.92 137 GLN A N 1
ATOM 667 C CA . GLN A 1 137 ? 15.987 60.706 100.058 1.00 43.44 137 GLN A CA 1
ATOM 668 C C . GLN A 1 137 ? 15.114 60.900 98.828 1.00 43.93 137 GLN A C 1
ATOM 669 O O . GLN A 1 137 ? 15.395 60.331 97.773 1.00 43.25 137 GLN A O 1
ATOM 675 N N . ASN A 1 138 ? 14.037 61.659 98.973 1.00 42.43 138 ASN A N 1
ATOM 676 C CA . ASN A 1 138 ? 13.043 61.768 97.916 1.00 41.66 138 ASN A CA 1
ATOM 677 C C . ASN A 1 138 ? 13.111 63.025 97.055 1.00 40.99 138 ASN A C 1
ATOM 678 O O . ASN A 1 138 ? 12.362 63.158 96.086 1.00 39.40 138 ASN A O 1
ATOM 683 N N . PHE A 1 139 ? 13.975 63.967 97.410 1.00 40.19 139 PHE A N 1
ATOM 684 C CA . PHE A 1 139 ? 13.993 65.229 96.687 1.00 39.39 139 PHE A CA 1
ATOM 685 C C . PHE A 1 139 ? 15.419 65.621 96.388 1.00 40.06 139 PHE A C 1
ATOM 686 O O . PHE A 1 139 ? 15.779 65.762 95.227 1.00 39.08 139 PHE A O 1
ATOM 694 N N . ILE A 1 140 ? 16.234 65.779 97.423 1.00 40.58 140 ILE A N 1
ATOM 695 C CA . ILE A 1 140 ? 17.635 66.144 97.238 1.00 42.22 140 ILE A CA 1
ATOM 696 C C . ILE A 1 140 ? 18.415 65.105 96.398 1.00 44.93 140 ILE A C 1
ATOM 697 O O . ILE A 1 140 ? 18.981 65.453 95.357 1.00 43.93 140 ILE A O 1
ATOM 702 N N . ASP A 1 141 ? 18.439 63.848 96.841 1.00 45.98 141 ASP A N 1
ATOM 703 C CA . ASP A 1 141 ? 19.153 62.770 96.122 1.00 45.44 141 ASP A CA 1
ATOM 704 C C . ASP A 1 141 ? 18.696 62.553 94.655 1.00 44.47 141 ASP A C 1
ATOM 705 O O . ASP A 1 141 ? 19.536 62.454 93.775 1.00 45.22 141 ASP A O 1
ATOM 710 N N . PRO A 1 142 ? 17.372 62.419 94.396 1.00 42.88 142 PRO A N 1
ATOM 711 C CA . PRO A 1 142 ? 16.926 62.352 92.998 1.00 41.49 142 PRO A CA 1
ATOM 712 C C . PRO A 1 142 ? 17.396 63.515 92.110 1.00 42.01 142 PRO A C 1
ATOM 713 O O . PRO A 1 142 ? 17.719 63.282 90.952 1.00 43.77 142 PRO A O 1
ATOM 717 N N . LEU A 1 143 ? 17.469 64.738 92.642 1.00 40.18 143 LEU A N 1
ATOM 718 C CA . LEU A 1 143 ? 17.973 65.883 91.873 1.00 39.21 143 LEU A CA 1
ATOM 719 C C . LEU A 1 143 ? 19.503 65.885 91.683 1.00 38.61 143 LEU A C 1
ATOM 720 O O . LEU A 1 143 ? 20.008 66.396 90.683 1.00 35.39 143 LEU A O 1
ATOM 725 N N . GLN A 1 144 ? 20.238 65.327 92.634 1.00 37.51 144 GLN A N 1
ATOM 726 C CA . GLN A 1 144 ? 21.690 65.262 92.527 1.00 39.38 144 GLN A CA 1
ATOM 727 C C . GLN A 1 144 ? 22.122 64.250 91.450 1.00 40.36 144 GLN A C 1
ATOM 728 O O . GLN A 1 144 ? 23.045 64.500 90.676 1.00 41.39 144 GLN A O 1
ATOM 734 N N . ASN A 1 145 ? 21.463 63.103 91.469 1.00 41.38 145 ASN A N 1
ATOM 735 C CA . ASN A 1 145 ? 21.565 62.057 90.458 1.00 44.68 145 ASN A CA 1
ATOM 736 C C . ASN A 1 145 ? 21.201 62.582 89.049 1.00 44.32 145 ASN A C 1
ATOM 737 O O . ASN A 1 145 ? 21.931 62.343 88.101 1.00 44.96 145 ASN A O 1
ATOM 742 N N . LEU A 1 146 ? 20.086 63.307 88.937 1.00 45.74 146 LEU A N 1
ATOM 743 C CA . LEU A 1 146 ? 19.676 63.987 87.704 1.00 46.70 146 LEU A CA 1
ATOM 744 C C . LEU A 1 146 ? 20.820 64.863 87.176 1.00 49.38 146 LEU A C 1
ATOM 745 O O . LEU A 1 146 ? 21.149 64.843 85.981 1.00 50.62 146 LEU A O 1
ATOM 750 N N . HIS A 1 147 ? 21.436 65.615 88.077 1.00 48.86 147 HIS A N 1
ATOM 751 C CA . HIS A 1 147 ? 22.563 66.447 87.729 1.00 49.73 147 HIS A CA 1
ATOM 752 C C . HIS A 1 147 ? 23.805 65.615 87.326 1.00 50.43 147 HIS A C 1
ATOM 753 O O . HIS A 1 147 ? 24.503 65.953 86.373 1.00 49.55 147 HIS A O 1
ATOM 760 N N . ASP A 1 148 ? 24.062 64.536 88.054 1.00 50.83 148 ASP A N 1
ATOM 761 C CA . ASP A 1 148 ? 25.280 63.753 87.858 1.00 51.82 148 ASP A CA 1
ATOM 762 C C . ASP A 1 148 ? 25.192 62.769 86.692 1.00 49.79 148 ASP A C 1
ATOM 763 O O . ASP A 1 148 ? 26.212 62.294 86.215 1.00 48.95 148 ASP A O 1
ATOM 768 N N . LYS A 1 149 ? 23.979 62.429 86.276 1.00 48.54 149 LYS A N 1
ATOM 769 C CA . LYS A 1 149 ? 23.789 61.460 85.209 1.00 48.39 149 LYS A CA 1
ATOM 770 C C . LYS A 1 149 ? 23.302 62.177 83.950 1.00 48.74 149 LYS A C 1
ATOM 771 O O . LYS A 1 149 ? 24.115 62.579 83.121 1.00 49.45 149 LYS A O 1
ATOM 773 N N . ASP A 1 150 ? 21.993 62.394 83.856 1.00 50.10 150 ASP A N 1
ATOM 774 C CA . ASP A 1 150 ? 21.329 62.950 82.667 1.00 49.08 150 ASP A CA 1
ATOM 775 C C . ASP A 1 150 ? 21.841 64.322 82.211 1.00 48.31 150 ASP A C 1
ATOM 776 O O . ASP A 1 150 ? 22.136 64.499 81.028 1.00 49.38 150 ASP A O 1
ATOM 781 N N . LEU A 1 151 ? 21.924 65.296 83.125 1.00 46.91 151 LEU A N 1
ATOM 782 C CA . LEU A 1 151 ? 22.421 66.630 82.759 1.00 46.71 151 LEU A CA 1
ATOM 783 C C . LEU A 1 151 ? 23.907 66.582 82.416 1.00 46.72 151 LEU A C 1
ATOM 784 O O . LEU A 1 151 ? 24.362 67.301 81.539 1.00 42.99 151 LEU A O 1
ATOM 789 N N . ARG A 1 152 ? 24.646 65.724 83.117 1.00 46.67 152 ARG A N 1
ATOM 790 C CA . ARG A 1 152 ? 26.070 65.517 82.829 1.00 48.72 152 ARG A CA 1
ATOM 791 C C . ARG A 1 152 ? 26.323 64.912 81.429 1.00 45.87 152 ARG A C 1
ATOM 792 O O . ARG A 1 152 ? 27.205 65.374 80.718 1.00 47.60 152 ARG A O 1
ATOM 800 N N . GLU A 1 153 ? 25.571 63.879 81.056 1.00 44.96 153 GLU A N 1
ATOM 801 C CA . GLU A 1 153 ? 25.677 63.275 79.715 1.00 44.14 153 GLU A CA 1
ATOM 802 C C . GLU A 1 153 ? 25.413 64.321 78.617 1.00 43.28 153 GLU A C 1
ATOM 803 O O . GLU A 1 153 ? 26.231 64.480 77.713 1.00 44.80 153 GLU A O 1
ATOM 805 N N . ILE A 1 154 ? 24.309 65.062 78.735 1.00 42.28 154 ILE A N 1
ATOM 806 C CA . ILE A 1 154 ? 24.024 66.196 77.853 1.00 41.93 154 ILE A CA 1
ATOM 807 C C . ILE A 1 154 ? 25.225 67.127 77.657 1.00 43.86 154 ILE A C 1
ATOM 808 O O . ILE A 1 154 ? 25.603 67.399 76.532 1.00 43.90 154 ILE A O 1
ATOM 813 N N . GLN A 1 155 ? 25.821 67.606 78.742 1.00 43.84 155 GLN A N 1
ATOM 814 C CA . GLN A 1 155 ? 26.968 68.500 78.662 1.00 45.53 155 GLN A CA 1
ATOM 815 C C . GLN A 1 155 ? 28.148 67.874 77.915 1.00 47.12 155 GLN A C 1
ATOM 816 O O . GLN A 1 155 ? 28.908 68.576 77.236 1.00 46.70 155 GLN A O 1
ATOM 818 N N . HIS A 1 156 ? 28.294 66.560 78.052 1.00 48.48 156 HIS A N 1
ATOM 819 C CA . HIS A 1 156 ? 29.349 65.831 77.373 1.00 50.59 156 HIS A CA 1
ATOM 820 C C . HIS A 1 156 ? 29.031 65.727 75.879 1.00 48.99 156 HIS A C 1
ATOM 821 O O . HIS A 1 156 ? 29.920 65.874 75.060 1.00 50.18 156 HIS A O 1
ATOM 828 N N . HIS A 1 157 ? 27.767 65.470 75.557 1.00 46.52 157 HIS A N 1
ATOM 829 C CA . HIS A 1 157 ? 27.264 65.503 74.193 1.00 44.05 157 HIS A CA 1
ATOM 830 C C . HIS A 1 157 ? 27.486 66.873 73.522 1.00 43.65 157 HIS A C 1
ATOM 831 O O . HIS A 1 157 ? 27.920 66.930 72.362 1.00 42.33 157 HIS A O 1
ATOM 838 N N . LEU A 1 158 ? 27.208 67.960 74.246 1.00 42.91 158 LEU A N 1
ATOM 839 C CA . LEU A 1 158 ? 27.435 69.290 73.708 1.00 43.47 158 LEU A CA 1
ATOM 840 C C . LEU A 1 158 ? 28.921 69.569 73.460 1.00 46.30 158 LEU A C 1
ATOM 841 O O . LEU A 1 158 ? 29.265 70.304 72.531 1.00 49.21 158 LEU A O 1
ATOM 846 N N . LYS A 1 159 ? 29.789 68.965 74.267 1.00 46.71 159 LYS A N 1
ATOM 847 C CA . LYS A 1 159 ? 31.233 69.156 74.144 1.00 48.43 159 LYS A CA 1
ATOM 848 C C . LYS A 1 159 ? 31.734 68.503 72.861 1.00 47.77 159 LYS A C 1
ATOM 849 O O . LYS A 1 159 ? 32.377 69.160 72.067 1.00 47.29 159 LYS A O 1
ATOM 851 N N . LYS A 1 160 ? 31.414 67.224 72.671 1.00 47.69 160 LYS A N 1
ATOM 852 C CA . LYS A 1 160 ? 31.702 66.503 71.422 1.00 49.34 160 LYS A CA 1
ATOM 853 C C . LYS A 1 160 ? 31.109 67.191 70.169 1.00 48.69 160 LYS A C 1
ATOM 854 O O . LYS A 1 160 ? 31.789 67.329 69.151 1.00 49.67 160 LYS A O 1
ATOM 856 N N . LEU A 1 161 ? 29.850 67.619 70.249 1.00 46.22 161 LEU A N 1
ATOM 857 C CA . LEU A 1 161 ? 29.242 68.371 69.161 1.00 45.07 161 LEU A CA 1
ATOM 858 C C . LEU A 1 161 ? 30.031 69.647 68.863 1.00 46.73 161 LEU A C 1
ATOM 859 O O . LEU A 1 161 ? 30.271 69.964 67.684 1.00 47.70 161 LEU A O 1
ATOM 864 N N . GLU A 1 162 ? 30.475 70.358 69.898 1.00 46.24 162 GLU A N 1
ATOM 865 C CA . GLU A 1 162 ? 31.229 71.592 69.654 1.00 48.59 162 GLU A CA 1
ATOM 866 C C . GLU A 1 162 ? 32.539 71.315 68.887 1.00 49.73 162 GLU A C 1
ATOM 867 O O . GLU A 1 162 ? 32.913 72.076 67.994 1.00 49.81 162 GLU A O 1
ATOM 873 N N . GLY A 1 163 ? 33.204 70.210 69.220 1.00 50.15 163 GLY A N 1
ATOM 874 C CA . GLY A 1 163 ? 34.387 69.767 68.507 1.00 49.70 163 GLY A CA 1
ATOM 875 C C . GLY A 1 163 ? 34.111 69.415 67.051 1.00 49.97 163 GLY A C 1
ATOM 876 O O . GLY A 1 163 ? 34.819 69.889 66.169 1.00 51.85 163 GLY A O 1
ATOM 877 N N . ARG A 1 164 ? 33.098 68.581 66.805 1.00 49.74 164 ARG A N 1
ATOM 878 C CA . ARG A 1 164 ? 32.694 68.170 65.443 1.00 48.58 164 ARG A CA 1
ATOM 879 C C . ARG A 1 164 ? 32.247 69.332 64.558 1.00 47.50 164 ARG A C 1
ATOM 880 O O . ARG A 1 164 ? 32.524 69.351 63.351 1.00 48.87 164 ARG A O 1
ATOM 888 N N . ARG A 1 165 ? 31.543 70.272 65.175 1.00 45.97 165 ARG A N 1
ATOM 889 C CA . ARG A 1 165 ? 31.095 71.502 64.551 1.00 46.57 165 ARG A CA 1
ATOM 890 C C . ARG A 1 165 ? 32.272 72.314 64.031 1.00 46.11 165 ARG A C 1
ATOM 891 O O . ARG A 1 165 ? 32.246 72.793 62.890 1.00 43.29 165 ARG A O 1
ATOM 899 N N . LEU A 1 166 ? 33.307 72.457 64.855 1.00 47.33 166 LEU A N 1
ATOM 900 C CA . LEU A 1 166 ? 34.521 73.197 64.447 1.00 47.33 166 LEU A CA 1
ATOM 901 C C . LEU A 1 166 ? 35.340 72.476 63.358 1.00 47.22 166 LEU A C 1
ATOM 902 O O . LEU A 1 166 ? 35.915 73.113 62.480 1.00 47.16 166 LEU A O 1
ATOM 907 N N . ASP A 1 167 ? 35.401 71.156 63.452 1.00 47.32 167 ASP A N 1
ATOM 908 C CA . ASP A 1 167 ? 35.971 70.294 62.418 1.00 49.90 167 ASP A CA 1
ATOM 909 C C . ASP A 1 167 ? 35.347 70.518 61.052 1.00 50.00 167 ASP A C 1
ATOM 910 O O . ASP A 1 167 ? 36.056 70.733 60.079 1.00 49.73 167 ASP A O 1
ATOM 915 N N . PHE A 1 168 ? 34.016 70.425 60.992 1.00 49.74 168 PHE A N 1
ATOM 916 C CA . PHE A 1 168 ? 33.273 70.655 59.775 1.00 48.08 168 PHE A CA 1
ATOM 917 C C . PHE A 1 168 ? 33.495 72.080 59.265 1.00 47.24 168 PHE A C 1
ATOM 918 O O . PHE A 1 168 ? 33.714 72.284 58.074 1.00 45.80 168 PHE A O 1
ATOM 926 N N . GLY A 1 169 ? 33.438 73.046 60.175 1.00 46.20 169 GLY A N 1
ATOM 927 C CA . GLY A 1 169 ? 33.774 74.439 59.893 1.00 47.65 169 GLY A CA 1
ATOM 928 C C . GLY A 1 169 ? 35.077 74.551 59.108 1.00 47.33 169 GLY A C 1
ATOM 929 O O . GLY A 1 169 ? 35.133 75.202 58.052 1.00 45.63 169 GLY A O 1
ATOM 930 N N . TYR A 1 170 ? 36.116 73.910 59.639 1.00 47.49 170 TYR A N 1
ATOM 931 C CA . TYR A 1 170 ? 37.434 73.862 59.037 1.00 47.98 170 TYR A CA 1
ATOM 932 C C . TYR A 1 170 ? 37.483 73.185 57.652 1.00 47.51 170 TYR A C 1
ATOM 933 O O . TYR A 1 170 ? 38.105 73.693 56.727 1.00 47.07 170 TYR A O 1
ATOM 942 N N . LYS A 1 171 ? 36.885 72.009 57.547 1.00 47.78 171 LYS A N 1
ATOM 943 C CA . LYS A 1 171 ? 36.877 71.242 56.313 1.00 49.37 171 LYS A CA 1
ATOM 944 C C . LYS A 1 171 ? 36.116 71.970 55.183 1.00 50.49 171 LYS A C 1
ATOM 945 O O . LYS A 1 171 ? 36.459 71.838 54.001 1.00 50.66 171 LYS A O 1
ATOM 951 N N . LYS A 1 172 ? 35.078 72.715 55.557 1.00 50.36 172 LYS A N 1
ATOM 952 C CA . LYS A 1 172 ? 34.302 73.489 54.622 1.00 51.75 172 LYS A CA 1
ATOM 953 C C . LYS A 1 172 ? 35.165 74.542 53.928 1.00 52.87 172 LYS A C 1
ATOM 954 O O . LYS A 1 172 ? 34.978 74.809 52.748 1.00 52.72 172 LYS A O 1
ATOM 960 N N . LYS A 1 173 ? 36.102 75.133 54.671 1.00 53.92 173 LYS A N 1
ATOM 961 C CA . LYS A 1 173 ? 37.036 76.103 54.117 1.00 53.92 173 LYS A CA 1
ATOM 962 C C . LYS A 1 173 ? 38.076 75.420 53.213 1.00 54.14 173 LYS A C 1
ATOM 963 O O . LYS A 1 173 ? 38.611 76.048 52.296 1.00 53.86 173 LYS A O 1
ATOM 965 N N . ARG A 1 174 ? 38.345 74.137 53.463 1.00 53.81 174 ARG A N 1
ATOM 966 C CA . ARG A 1 174 ? 39.262 73.355 52.629 1.00 54.47 174 ARG A CA 1
ATOM 967 C C . ARG A 1 174 ? 38.566 72.744 51.395 1.00 56.38 174 ARG A C 1
ATOM 968 O O . ARG A 1 174 ? 39.147 71.926 50.667 1.00 55.43 174 ARG A O 1
ATOM 970 N N . GLN A 1 175 ? 37.333 73.181 51.156 1.00 57.62 175 GLN A N 1
ATOM 971 C CA . GLN A 1 175 ? 36.470 72.633 50.105 1.00 60.55 175 GLN A CA 1
ATOM 972 C C . GLN A 1 175 ? 37.105 72.572 48.710 1.00 60.49 175 GLN A C 1
ATOM 973 O O . GLN A 1 175 ? 37.556 73.590 48.189 1.00 60.72 175 GLN A O 1
ATOM 979 N N . GLY A 1 176 ? 37.121 71.381 48.113 1.00 61.29 176 GLY A N 1
ATOM 980 C CA . GLY A 1 176 ? 37.720 71.178 46.781 1.00 62.82 176 GLY A CA 1
ATOM 981 C C . GLY A 1 176 ? 39.236 70.988 46.756 1.00 62.98 176 GLY A C 1
ATOM 982 O O . GLY A 1 176 ? 39.776 70.420 45.802 1.00 63.62 176 GLY A O 1
ATOM 983 N N . LYS A 1 177 ? 39.917 71.478 47.799 1.00 62.66 177 LYS A N 1
ATOM 984 C CA . LYS A 1 177 ? 41.352 71.268 47.992 1.00 60.72 177 LYS A CA 1
ATOM 985 C C . LYS A 1 177 ? 41.627 69.997 48.807 1.00 61.55 177 LYS A C 1
ATOM 986 O O . LYS A 1 177 ? 42.754 69.517 48.834 1.00 61.80 177 LYS A O 1
ATOM 988 N N . ILE A 1 178 ? 40.600 69.450 49.465 1.00 61.00 178 ILE A N 1
ATOM 989 C CA . ILE A 1 178 ? 40.698 68.130 50.113 1.00 59.53 178 ILE A CA 1
ATOM 990 C C . ILE A 1 178 ? 39.774 67.125 49.428 1.00 56.94 178 ILE A C 1
ATOM 991 O O . ILE A 1 178 ? 38.830 67.527 48.753 1.00 57.10 178 ILE A O 1
ATOM 996 N N . PRO A 1 179 ? 40.026 65.811 49.618 1.00 54.39 179 PRO A N 1
ATOM 997 C CA . PRO A 1 179 ? 39.041 64.836 49.164 1.00 52.87 179 PRO A CA 1
ATOM 998 C C . PRO A 1 179 ? 37.633 65.150 49.688 1.00 52.35 179 PRO A C 1
ATOM 999 O O . PRO A 1 179 ? 37.464 65.631 50.830 1.00 50.50 179 PRO A O 1
ATOM 1003 N N . ASP A 1 180 ? 36.640 64.893 48.840 1.00 50.60 180 ASP A N 1
ATOM 1004 C CA . ASP A 1 180 ? 35.238 65.132 49.175 1.00 49.92 180 ASP A CA 1
ATOM 1005 C C . ASP A 1 180 ? 34.737 64.182 50.256 1.00 50.97 180 ASP A C 1
ATOM 1006 O O . ASP A 1 180 ? 33.888 64.562 51.063 1.00 49.70 180 ASP A O 1
ATOM 1011 N N . GLU A 1 181 ? 35.236 62.943 50.209 1.00 50.78 181 GLU A N 1
ATOM 1012 C CA . GLU A 1 181 ? 35.072 61.944 51.262 1.00 53.49 181 GLU A CA 1
ATOM 1013 C C . GLU A 1 181 ? 35.533 62.449 52.653 1.00 52.01 181 GLU A C 1
ATOM 1014 O O . GLU A 1 181 ? 34.937 62.109 53.648 1.00 51.52 181 GLU A O 1
ATOM 1020 N N . GLU A 1 182 ? 36.590 63.255 52.691 1.00 52.20 182 GLU A N 1
ATOM 1021 C CA . GLU A 1 182 ? 37.074 63.876 53.913 1.00 53.46 182 GLU A CA 1
ATOM 1022 C C . GLU A 1 182 ? 36.097 64.964 54.405 1.00 52.76 182 GLU A C 1
ATOM 1023 O O . GLU A 1 182 ? 35.872 65.110 55.615 1.00 53.66 182 GLU A O 1
ATOM 1029 N N . LEU A 1 183 ? 35.508 65.705 53.464 1.00 51.13 183 LEU A N 1
ATOM 1030 C CA . LEU A 1 183 ? 34.462 66.679 53.777 1.00 49.68 183 LEU A CA 1
ATOM 1031 C C . LEU A 1 183 ? 33.146 65.989 54.170 1.00 48.38 183 LEU A C 1
ATOM 1032 O O . LEU A 1 183 ? 32.487 66.404 55.129 1.00 45.76 183 LEU A O 1
ATOM 1037 N N . ARG A 1 184 ? 32.767 64.950 53.429 1.00 47.94 184 ARG A N 1
ATOM 1038 C CA . ARG A 1 184 ? 31.558 64.172 53.726 1.00 49.00 184 ARG A CA 1
ATOM 1039 C C . ARG A 1 184 ? 31.593 63.571 55.149 1.00 49.56 184 ARG A C 1
ATOM 1040 O O . ARG A 1 184 ? 30.576 63.575 55.838 1.00 50.44 184 ARG A O 1
ATOM 1048 N N . GLN A 1 185 ? 32.761 63.055 55.545 1.00 48.95 185 GLN A N 1
ATOM 1049 C CA . GLN A 1 185 ? 33.027 62.466 56.865 1.00 51.43 185 GLN A CA 1
ATOM 1050 C C . GLN A 1 185 ? 32.859 63.470 58.021 1.00 50.78 185 GLN A C 1
ATOM 1051 O O . GLN A 1 185 ? 32.197 63.167 59.021 1.00 50.50 185 GLN A O 1
ATOM 1057 N N . ALA A 1 186 ? 33.444 64.660 57.878 1.00 48.66 186 ALA A N 1
ATOM 1058 C CA . ALA A 1 186 ? 33.271 65.714 58.859 1.00 48.32 186 ALA A CA 1
ATOM 1059 C C . ALA A 1 186 ? 31.797 66.103 58.949 1.00 48.28 186 ALA A C 1
ATOM 1060 O O . ALA A 1 186 ? 31.269 66.313 60.042 1.00 48.71 186 ALA A O 1
ATOM 1062 N N . LEU A 1 187 ? 31.126 66.159 57.806 1.00 47.55 187 LEU A N 1
ATOM 1063 C CA . LEU A 1 187 ? 29.722 66.522 57.761 1.00 48.50 187 LEU A CA 1
ATOM 1064 C C . LEU A 1 187 ? 28.839 65.522 58.517 1.00 49.09 187 LEU A C 1
ATOM 1065 O O . LEU A 1 187 ? 27.968 65.925 59.305 1.00 46.05 187 LEU A O 1
ATOM 1070 N N . GLU A 1 188 ? 29.022 64.229 58.253 1.00 47.96 188 GLU A N 1
ATOM 1071 C CA . GLU A 1 188 ? 28.077 63.301 58.826 1.00 48.93 188 GLU A CA 1
ATOM 1072 C C . GLU A 1 188 ? 28.423 62.958 60.278 1.00 49.02 188 GLU A C 1
ATOM 1073 O O . GLU A 1 188 ? 27.528 62.587 61.038 1.00 47.54 188 GLU A O 1
ATOM 1079 N N . LYS A 1 189 ? 29.696 63.165 60.658 1.00 48.22 189 LYS A N 1
ATOM 1080 C CA . LYS A 1 189 ? 30.138 63.058 62.056 1.00 49.11 189 LYS A CA 1
ATOM 1081 C C . LYS A 1 189 ? 29.523 64.176 62.884 1.00 48.17 189 LYS A C 1
ATOM 1082 O O . LYS A 1 189 ? 28.998 63.915 63.968 1.00 47.97 189 LYS A O 1
ATOM 1084 N N . PHE A 1 190 ? 29.567 65.402 62.354 1.00 47.21 190 PHE A N 1
ATOM 1085 C CA . PHE A 1 190 ? 28.851 66.554 62.902 1.00 47.07 190 PHE A CA 1
ATOM 1086 C C . PHE A 1 190 ? 27.341 66.297 63.051 1.00 47.59 190 PHE A C 1
ATOM 1087 O O . PHE A 1 190 ? 26.732 66.629 64.085 1.00 47.98 190 PHE A O 1
ATOM 1095 N N . ASP A 1 191 ? 26.739 65.701 62.028 1.00 47.74 191 ASP A N 1
ATOM 1096 C CA . ASP A 1 191 ? 25.327 65.338 62.079 1.00 48.48 191 ASP A CA 1
ATOM 1097 C C . ASP A 1 191 ? 25.000 64.255 63.099 1.00 48.52 191 ASP A C 1
ATOM 1098 O O . ASP A 1 191 ? 23.960 64.305 63.737 1.00 47.94 191 ASP A O 1
ATOM 1103 N N . GLU A 1 192 ? 25.877 63.263 63.223 1.00 50.17 192 GLU A N 1
ATOM 1104 C CA . GLU A 1 192 ? 25.673 62.197 64.198 1.00 50.52 192 GLU A CA 1
ATOM 1105 C C . GLU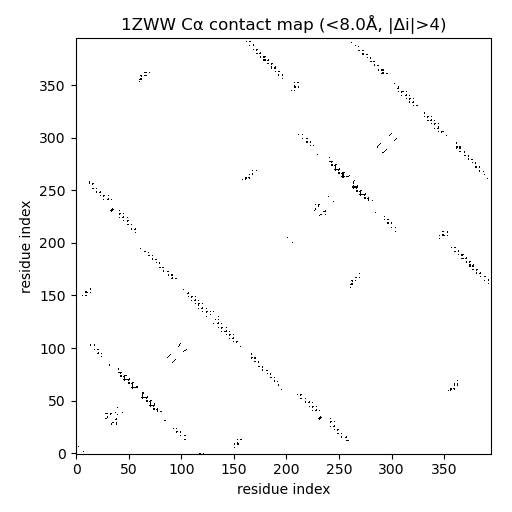 A 1 192 ? 25.673 62.773 65.626 1.00 50.51 192 GLU A C 1
ATOM 1106 O O . GLU A 1 192 ? 24.829 62.396 66.438 1.00 52.56 192 GLU A O 1
ATOM 1108 N N . SER A 1 193 ? 26.607 63.690 65.899 1.00 48.44 193 SER A N 1
ATOM 1109 C CA . SER A 1 193 ? 26.711 64.389 67.173 1.00 46.34 193 SER A CA 1
ATOM 1110 C C . SER A 1 193 ? 25.514 65.269 67.419 1.00 45.72 193 SER A C 1
ATOM 1111 O O . SER A 1 193 ? 24.974 65.291 68.511 1.00 45.62 193 SER A O 1
ATOM 1114 N N . LYS A 1 194 ? 25.105 66.021 66.396 1.00 20.29 194 LYS A N 1
ATOM 1115 C CA . LYS A 1 194 ? 24.007 66.957 66.567 1.00 20.29 194 LYS A CA 1
ATOM 1116 C C . LYS A 1 194 ? 22.747 66.199 67.031 1.00 20.29 194 LYS A C 1
ATOM 1117 O O . LYS A 1 194 ? 22.023 66.677 67.940 1.00 44.26 194 LYS A O 1
ATOM 1123 N N . GLU A 1 195 ? 22.549 65.012 66.448 1.00 46.55 195 GLU A N 1
ATOM 1124 C CA . GLU A 1 195 ? 21.399 64.144 66.719 1.00 48.44 195 GLU A CA 1
ATOM 1125 C C . GLU A 1 195 ? 21.472 63.506 68.111 1.00 47.43 195 GLU A C 1
ATOM 1126 O O . GLU A 1 195 ? 20.465 63.401 68.811 1.00 46.70 195 GLU A O 1
ATOM 1132 N N . ILE A 1 196 ? 22.662 63.074 68.509 1.00 48.07 196 ILE A N 1
ATOM 1133 C CA . ILE A 1 196 ? 22.856 62.499 69.845 1.00 47.15 196 ILE A CA 1
ATOM 1134 C C . ILE A 1 196 ? 22.520 63.527 70.924 1.00 47.21 196 ILE A C 1
ATOM 1135 O O . ILE A 1 196 ? 21.739 63.233 71.833 1.00 47.55 196 ILE A O 1
ATOM 1140 N N . ALA A 1 197 ? 23.061 64.739 70.779 1.00 45.70 197 ALA A N 1
ATOM 1141 C CA . ALA A 1 197 ? 22.801 65.843 71.704 1.00 44.09 197 ALA A CA 1
ATOM 1142 C C . ALA A 1 197 ? 21.329 66.235 71.777 1.00 44.80 197 ALA A C 1
ATOM 1143 O O . ALA A 1 197 ? 20.793 66.531 72.838 1.00 45.76 197 ALA A O 1
ATOM 1145 N N . GLU A 1 198 ? 20.682 66.224 70.635 1.00 44.63 198 GLU A N 1
ATOM 1146 C CA . GLU A 1 198 ? 19.349 66.768 70.486 1.00 45.82 198 GLU A CA 1
ATOM 1147 C C . GLU A 1 198 ? 18.279 65.807 71.019 1.00 45.88 198 GLU A C 1
ATOM 1148 O O . GLU A 1 198 ? 17.247 66.241 71.557 1.00 44.87 198 GLU A O 1
ATOM 1154 N N . SER A 1 199 ? 18.554 64.510 70.892 1.00 43.67 199 SER A N 1
ATOM 1155 C CA . SER A 1 199 ? 17.710 63.478 71.460 1.00 45.34 199 SER A CA 1
ATOM 1156 C C . SER A 1 199 ? 17.876 63.344 72.988 1.00 43.48 199 SER A C 1
ATOM 1157 O O . SER A 1 199 ? 16.905 63.104 73.687 1.00 43.04 199 SER A O 1
ATOM 1160 N N . SER A 1 200 ? 19.092 63.512 73.494 1.00 42.34 200 SER A N 1
ATOM 1161 C CA . SER A 1 200 ? 19.327 63.643 74.942 1.00 41.16 200 SER A CA 1
ATOM 1162 C C . SER A 1 200 ? 18.604 64.857 75.571 1.00 40.81 200 SER A C 1
ATOM 1163 O O . SER A 1 200 ? 17.950 64.720 76.626 1.00 41.77 200 SER A O 1
ATOM 1166 N N . MET A 1 201 ? 18.714 66.031 74.943 1.00 39.03 201 MET A N 1
ATOM 1167 C CA . MET A 1 201 ? 18.050 67.237 75.476 1.00 37.25 201 MET A CA 1
ATOM 1168 C C . MET A 1 201 ? 16.521 67.121 75.395 1.00 39.31 201 MET A C 1
ATOM 1169 O O . MET A 1 201 ? 15.791 67.589 76.289 1.00 39.58 201 MET A O 1
ATOM 1174 N N . PHE A 1 202 ? 16.041 66.494 74.325 1.00 39.66 202 PHE A N 1
ATOM 1175 C CA . PHE A 1 202 ? 14.607 66.427 74.062 1.00 40.27 202 PHE A CA 1
ATOM 1176 C C . PHE A 1 202 ? 13.912 65.509 75.079 1.00 41.75 202 PHE A C 1
ATOM 1177 O O . PHE A 1 202 ? 12.796 65.795 75.544 1.00 41.27 202 PHE A O 1
ATOM 1185 N N . ASN A 1 203 ? 14.569 64.390 75.372 1.00 40.95 203 ASN A N 1
ATOM 1186 C CA . ASN A 1 203 ? 14.079 63.409 76.322 1.00 45.08 203 ASN A CA 1
ATOM 1187 C C . ASN A 1 203 ? 13.976 63.954 77.764 1.00 44.52 203 ASN A C 1
ATOM 1188 O O . ASN A 1 203 ? 12.960 63.765 78.428 1.00 44.28 203 ASN A O 1
ATOM 1193 N N . LEU A 1 204 ? 15.011 64.661 78.211 1.00 45.82 204 LEU A N 1
ATOM 1194 C CA . LEU A 1 204 ? 14.989 65.356 79.477 1.00 45.31 204 LEU A CA 1
ATOM 1195 C C . LEU A 1 204 ? 13.835 66.356 79.566 1.00 45.84 204 LEU A C 1
ATOM 1196 O O . LEU A 1 204 ? 13.244 66.548 80.635 1.00 47.00 204 LEU A O 1
ATOM 1201 N N . LEU A 1 205 ? 13.508 66.992 78.449 1.00 45.26 205 LEU A N 1
ATOM 1202 C CA . LEU A 1 205 ? 12.430 67.979 78.450 1.00 44.29 205 LEU A CA 1
ATOM 1203 C C . LEU A 1 205 ? 11.035 67.347 78.420 1.00 43.74 205 LEU A C 1
ATOM 1204 O O . LEU A 1 205 ? 10.095 67.897 78.990 1.00 39.86 205 LEU A O 1
ATOM 1209 N N . GLU A 1 206 ? 10.917 66.191 77.763 1.00 44.67 206 GLU A N 1
ATOM 1210 C CA . GLU A 1 206 ? 9.631 65.503 77.648 1.00 45.73 206 GLU A CA 1
ATOM 1211 C C . GLU A 1 206 ? 9.309 64.677 78.905 1.00 44.37 206 GLU A C 1
ATOM 1212 O O . GLU A 1 206 ? 8.144 64.450 79.210 1.00 42.28 206 GLU A O 1
ATOM 1218 N N . MET A 1 207 ? 10.344 64.227 79.613 1.00 44.41 207 MET A N 1
ATOM 1219 C CA . MET A 1 207 ? 10.178 63.535 80.888 1.00 45.59 207 MET A CA 1
ATOM 1220 C C . MET A 1 207 ? 10.063 64.472 82.124 1.00 42.25 207 MET A C 1
ATOM 1221 O O . MET A 1 207 ? 10.233 64.017 83.252 1.00 40.88 207 MET A O 1
ATOM 1226 N N . ASP A 1 208 ? 9.742 65.756 81.919 1.00 41.30 208 ASP A N 1
ATOM 1227 C CA . ASP A 1 208 ? 9.799 66.772 83.002 1.00 43.12 208 ASP A CA 1
ATOM 1228 C C . ASP A 1 208 ? 8.754 66.578 84.118 1.00 42.77 208 ASP A C 1
ATOM 1229 O O . ASP A 1 208 ? 8.919 67.065 85.244 1.00 41.56 208 ASP A O 1
ATOM 1234 N N . ILE A 1 209 ? 7.692 65.843 83.799 1.00 43.73 209 ILE A N 1
ATOM 1235 C CA . ILE A 1 209 ? 6.755 65.392 84.800 1.00 43.67 209 ILE A CA 1
ATOM 1236 C C . ILE A 1 209 ? 7.445 64.607 85.940 1.00 42.54 209 ILE A C 1
ATOM 1237 O O . ILE A 1 209 ? 6.941 64.559 87.044 1.00 41.13 209 ILE A O 1
ATOM 1242 N N . GLU A 1 210 ? 8.613 64.035 85.684 1.00 42.22 210 GLU A N 1
ATOM 1243 C CA . GLU A 1 210 ? 9.370 63.446 86.762 1.00 41.54 210 GLU A CA 1
ATOM 1244 C C . GLU A 1 210 ? 9.876 64.495 87.768 1.00 40.61 210 GLU A C 1
ATOM 1245 O O . GLU A 1 210 ? 10.046 64.185 88.953 1.00 39.70 210 GLU A O 1
ATOM 1251 N N . GLN A 1 211 ? 10.113 65.724 87.298 1.00 37.11 211 GLN A N 1
ATOM 1252 C CA . GLN A 1 211 ? 10.602 66.797 88.174 1.00 37.15 211 GLN A CA 1
ATOM 1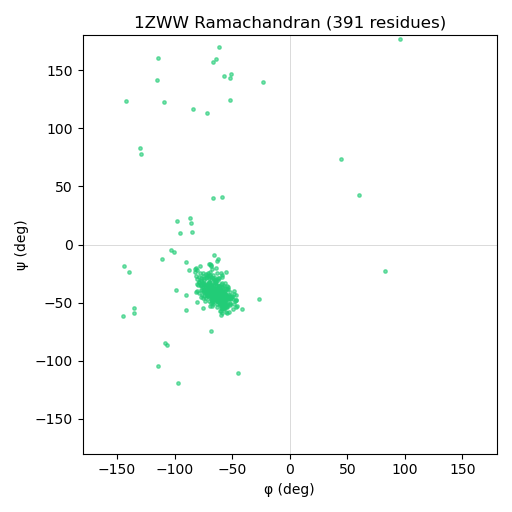253 C C . GLN A 1 211 ? 9.483 67.339 89.003 1.00 36.24 211 GLN A C 1
ATOM 1254 O O . GLN A 1 211 ? 9.695 67.775 90.125 1.00 37.73 211 GLN A O 1
ATOM 1260 N N . VAL A 1 212 ? 8.287 67.274 88.430 1.00 37.44 212 VAL A N 1
ATOM 1261 C CA . VAL A 1 212 ? 7.028 67.534 89.111 1.00 38.29 212 VAL A CA 1
ATOM 1262 C C . VAL A 1 212 ? 6.729 66.473 90.191 1.00 39.49 212 VAL A C 1
ATOM 1263 O O . VAL A 1 212 ? 6.202 66.807 91.270 1.00 38.93 212 VAL A O 1
ATOM 1267 N N . SER A 1 213 ? 7.046 65.202 89.913 1.00 40.00 213 SER A N 1
ATOM 1268 C CA . SER A 1 213 ? 6.998 64.167 90.975 1.00 39.75 213 SER A CA 1
ATOM 1269 C C . SER A 1 213 ? 7.964 64.449 92.121 1.00 38.54 213 SER A C 1
ATOM 1270 O O . SER A 1 213 ? 7.647 64.184 93.272 1.00 39.88 213 SER A O 1
ATOM 1273 N N . GLN A 1 214 ? 9.133 64.986 91.805 1.00 37.93 214 GLN A N 1
ATOM 1274 C CA . GLN A 1 214 ? 10.088 65.369 92.832 1.00 40.37 214 GLN A CA 1
ATOM 1275 C C . GLN A 1 214 ? 9.619 66.550 93.700 1.00 39.49 214 GLN A C 1
ATOM 1276 O O . GLN A 1 214 ? 9.815 66.558 94.911 1.00 42.72 214 GLN A O 1
ATOM 1282 N N . LEU A 1 215 ? 9.005 67.536 93.063 1.00 39.43 215 LEU A N 1
ATOM 1283 C CA . LEU A 1 215 ? 8.386 68.669 93.755 1.00 39.13 215 LEU A CA 1
ATOM 1284 C C . LEU A 1 215 ? 7.230 68.198 94.618 1.00 38.15 215 LEU A C 1
ATOM 1285 O O . LEU A 1 215 ? 7.037 68.668 95.724 1.00 37.24 215 LEU A O 1
ATOM 1290 N N . SER A 1 216 ? 6.450 67.273 94.076 1.00 40.75 216 SER A N 1
ATOM 1291 C CA . SER A 1 216 ? 5.348 66.675 94.809 1.00 40.80 216 SER A CA 1
ATOM 1292 C C . SER A 1 216 ? 5.850 65.887 96.028 1.00 39.72 216 SER A C 1
ATOM 1293 O O . SER A 1 216 ? 5.188 65.883 97.040 1.00 40.04 216 SER A O 1
ATOM 1296 N N . ALA A 1 217 ? 7.013 65.238 95.924 1.00 39.19 217 ALA A N 1
ATOM 1297 C CA . ALA A 1 217 ? 7.636 64.534 97.049 1.00 39.01 217 ALA A CA 1
ATOM 1298 C C . ALA A 1 217 ? 8.066 65.498 98.185 1.00 41.02 217 ALA A C 1
ATOM 1299 O O . ALA A 1 217 ? 7.844 65.204 99.356 1.00 43.14 217 ALA A O 1
ATOM 1301 N N . LEU A 1 218 ? 8.690 66.629 97.831 1.00 39.95 218 LEU A N 1
ATOM 1302 C CA . LEU A 1 218 ? 9.044 67.674 98.807 1.00 37.05 218 LEU A CA 1
ATOM 1303 C C . LEU A 1 218 ? 7.810 68.166 99.575 1.00 37.31 218 LEU A C 1
ATOM 1304 O O . LEU A 1 218 ? 7.812 68.257 100.800 1.00 37.69 218 LEU A O 1
ATOM 1309 N N . VAL A 1 219 ? 6.759 68.465 98.827 1.00 36.16 219 VAL A N 1
ATOM 1310 C CA . VAL A 1 219 ? 5.507 68.956 99.370 1.00 34.93 219 VAL A CA 1
ATOM 1311 C C . VAL A 1 219 ? 4.761 67.943 100.248 1.00 36.17 219 VAL A C 1
ATOM 1312 O O . VAL A 1 219 ? 4.143 68.332 101.256 1.00 35.08 219 VAL A O 1
ATOM 1316 N N . GLN A 1 220 ? 4.847 66.651 99.898 1.00 35.16 220 GLN A N 1
ATOM 1317 C CA . GLN A 1 220 ? 4.108 65.617 100.624 1.00 34.61 220 GLN A CA 1
ATOM 1318 C C . GLN A 1 220 ? 4.726 65.414 101.979 1.00 34.19 220 GLN A C 1
ATOM 1319 O O . GLN A 1 220 ? 4.024 65.250 102.968 1.00 35.90 220 GLN A O 1
ATOM 1321 N N . ALA A 1 221 ? 6.050 65.391 101.990 1.00 31.19 221 ALA A N 1
ATOM 1322 C CA . ALA A 1 221 ? 6.853 65.284 103.193 1.00 30.93 221 ALA A CA 1
ATOM 1323 C C . ALA A 1 221 ? 6.647 66.474 104.180 1.00 32.17 221 ALA A C 1
ATOM 1324 O O . ALA A 1 221 ? 6.559 66.273 105.404 1.00 33.38 221 ALA A O 1
ATOM 1326 N N . GLN A 1 222 ? 6.628 67.702 103.648 1.00 32.75 222 GLN A N 1
ATOM 1327 C CA . GLN A 1 222 ? 6.319 68.889 104.458 1.00 34.94 222 GLN A CA 1
ATOM 1328 C C . GLN A 1 222 ? 4.897 68.775 104.986 1.00 32.95 222 GLN A C 1
ATOM 1329 O O . GLN A 1 222 ? 4.637 69.077 106.153 1.00 34.05 222 GLN A O 1
ATOM 1335 N N . LEU A 1 223 ? 3.978 68.330 104.133 1.00 33.96 223 LEU A N 1
ATOM 1336 C CA . LEU A 1 223 ? 2.556 68.213 104.510 1.00 33.24 223 LEU A CA 1
ATOM 1337 C C . LEU A 1 223 ? 2.418 67.272 105.709 1.00 35.86 223 LEU A C 1
ATOM 1338 O O . LEU A 1 223 ? 1.745 67.592 106.702 1.00 34.74 223 LEU A O 1
ATOM 1343 N N . GLU A 1 224 ? 3.102 66.137 105.620 1.00 35.40 224 GLU A N 1
ATOM 1344 C CA . GLU A 1 224 ? 3.035 65.125 106.644 1.00 35.42 224 GLU A CA 1
ATOM 1345 C C . GLU A 1 224 ? 3.651 65.623 107.938 1.00 34.59 224 GLU A C 1
ATOM 1346 O O . GLU A 1 224 ? 3.102 65.403 108.995 1.00 35.14 224 GLU A O 1
ATOM 1348 N N . TYR A 1 225 ? 4.793 66.293 107.844 1.00 36.11 225 TYR A N 1
ATOM 1349 C CA . TYR A 1 225 ? 5.446 66.904 108.999 1.00 32.27 225 TYR A CA 1
ATOM 1350 C C . TYR A 1 225 ? 4.542 67.900 109.697 1.00 33.29 225 TYR A C 1
ATOM 1351 O O . TYR A 1 225 ? 4.416 67.871 110.906 1.00 33.02 225 TYR A O 1
ATOM 1360 N N . HIS A 1 226 ? 3.897 68.773 108.934 1.00 33.86 226 HIS A N 1
ATOM 1361 C CA . HIS A 1 226 ? 3.053 69.784 109.525 1.00 34.99 226 HIS A CA 1
ATOM 1362 C C . HIS A 1 226 ? 1.828 69.218 110.193 1.00 36.44 226 HIS A C 1
ATOM 1363 O O . HIS A 1 226 ? 1.436 69.720 111.256 1.00 37.83 226 HIS A O 1
ATOM 1370 N N . LYS A 1 227 ? 1.244 68.176 109.583 1.00 36.74 227 LYS A N 1
ATOM 1371 C CA . LYS A 1 227 ? 0.083 67.471 110.128 1.00 36.31 227 LYS A CA 1
ATOM 1372 C C . LYS A 1 227 ? 0.391 66.826 111.475 1.00 36.92 227 LYS A C 1
ATOM 1373 O O . LYS A 1 227 ? -0.400 66.919 112.405 1.00 35.66 227 LYS A O 1
ATOM 1379 N N . GLN A 1 228 ? 1.546 66.176 111.559 1.00 37.82 228 GLN A N 1
ATOM 1380 C CA . GLN A 1 228 ? 2.026 65.592 112.806 1.00 41.07 228 GLN A CA 1
ATOM 1381 C C . GLN A 1 228 ? 2.299 66.656 113.876 1.00 38.45 228 GLN A C 1
ATOM 1382 O O . GLN A 1 228 ? 2.004 66.430 115.040 1.00 39.01 228 GLN A O 1
ATOM 1388 N N . ALA A 1 229 ? 2.869 67.799 113.486 1.00 36.86 229 ALA A N 1
ATOM 1389 C CA . ALA A 1 229 ? 3.138 68.893 114.421 1.00 33.62 229 ALA A CA 1
ATOM 1390 C C . ALA A 1 229 ? 1.819 69.414 114.979 1.00 33.85 229 ALA A C 1
ATOM 1391 O O . ALA A 1 229 ? 1.727 69.666 116.164 1.00 31.49 229 ALA A O 1
ATOM 1393 N N . VAL A 1 230 ? 0.796 69.542 114.137 1.00 34.43 230 VAL A N 1
ATOM 1394 C CA . VAL A 1 230 ? -0.542 69.906 114.598 1.00 35.84 230 VAL A CA 1
ATOM 1395 C C . VAL A 1 230 ? -1.072 68.920 115.673 1.00 37.80 230 VAL A C 1
ATOM 1396 O O . VAL A 1 230 ? -1.573 69.366 116.713 1.00 39.64 230 VAL A O 1
ATOM 1400 N N . GLN A 1 231 ? -0.948 67.606 115.442 1.00 36.98 231 GLN A N 1
ATOM 1401 C CA . GLN A 1 231 ? -1.389 66.611 116.446 1.00 37.20 231 GLN A CA 1
ATOM 1402 C C . GLN A 1 231 ? -0.608 66.747 117.775 1.00 37.85 231 GLN A C 1
ATOM 1403 O O . GLN A 1 231 ? -1.205 66.833 118.848 1.00 39.17 231 GLN A O 1
ATOM 1405 N N . ILE A 1 232 ? 0.717 66.780 117.693 1.00 34.57 232 ILE A N 1
ATOM 1406 C CA . ILE A 1 232 ? 1.549 67.023 118.874 1.00 35.73 232 ILE A CA 1
ATOM 1407 C C . ILE A 1 232 ? 1.111 68.289 119.675 1.00 37.33 232 ILE A C 1
ATOM 1408 O O . ILE A 1 232 ? 0.964 68.264 120.908 1.00 38.84 232 ILE A O 1
ATOM 1413 N N . LEU A 1 233 ? 0.866 69.384 118.972 1.00 36.63 233 LEU A N 1
ATOM 1414 C CA . LEU A 1 233 ? 0.627 70.624 119.665 1.00 37.43 233 LEU A CA 1
ATOM 1415 C C . LEU A 1 233 ? -0.790 70.724 120.179 1.00 38.31 233 LEU A C 1
ATOM 1416 O O . LEU A 1 233 ? -1.007 71.295 121.256 1.00 38.89 233 LEU A O 1
ATOM 1421 N N . GLN A 1 234 ? -1.736 70.153 119.435 1.00 41.20 234 GLN A N 1
ATOM 1422 C CA . GLN A 1 234 ? -3.122 70.012 119.894 1.00 43.58 234 GLN A CA 1
ATOM 1423 C C . GLN A 1 234 ? -3.220 69.264 121.217 1.00 44.14 234 GLN A C 1
ATOM 1424 O O . GLN A 1 234 ? -4.000 69.639 122.093 1.00 44.15 234 GLN A O 1
ATOM 1430 N N . GLN A 1 235 ? -2.411 68.223 121.359 1.00 43.80 235 GLN A N 1
ATOM 1431 C CA . GLN A 1 235 ? -2.373 67.429 122.577 1.00 47.03 235 GLN A CA 1
ATOM 1432 C C . GLN A 1 235 ? -1.746 68.183 123.730 1.00 44.73 235 GLN A C 1
ATOM 1433 O O . GLN A 1 235 ? -2.211 68.081 124.862 1.00 47.32 235 GLN A O 1
ATOM 1439 N N . VAL A 1 236 ? -0.681 68.932 123.473 1.00 41.48 236 VAL A N 1
ATOM 1440 C CA . VAL A 1 236 ? -0.067 69.607 124.594 1.00 39.20 236 VAL A CA 1
ATOM 1441 C C . VAL A 1 236 ? -0.910 70.804 125.000 1.00 38.63 236 VAL A C 1
ATOM 1442 O O . VAL A 1 236 ? -0.860 71.219 126.140 1.00 37.14 236 VAL A O 1
ATOM 1446 N N . THR A 1 237 ? -1.692 71.326 124.057 1.00 40.51 237 THR A N 1
ATOM 1447 C CA . THR A 1 237 ? -2.596 72.455 124.298 1.00 43.81 237 THR A CA 1
ATOM 1448 C C . THR A 1 237 ? -3.617 72.090 125.372 1.00 45.25 237 THR A C 1
ATOM 1449 O O . THR A 1 237 ? -3.803 72.827 126.350 1.00 46.08 237 THR A O 1
ATOM 1453 N N . VAL A 1 238 ? -4.259 70.941 125.177 1.00 46.71 238 VAL A N 1
ATOM 1454 C CA . VAL A 1 238 ? -5.208 70.367 126.129 1.00 46.21 238 VAL A CA 1
ATOM 1455 C C . VAL A 1 238 ? -4.610 70.276 127.547 1.00 47.15 238 VAL A C 1
ATOM 1456 O O . VAL A 1 238 ? -5.271 70.628 128.514 1.00 49.71 238 VAL A O 1
ATOM 1460 N N . ARG A 1 239 ? -3.368 69.824 127.666 1.00 45.86 239 ARG A N 1
ATOM 1461 C CA . ARG A 1 239 ? -2.755 69.651 128.978 1.00 47.64 239 ARG A CA 1
ATOM 1462 C C . ARG A 1 239 ? -2.450 70.976 129.688 1.00 47.95 239 ARG A C 1
ATOM 1463 O O . ARG A 1 239 ? -2.484 71.045 130.915 1.00 47.85 239 ARG A O 1
ATOM 1465 N N . LEU A 1 240 ? -2.124 72.014 128.922 1.00 46.92 240 LEU A N 1
ATOM 1466 C CA . LEU A 1 240 ? -1.882 73.321 129.505 1.00 46.85 240 LEU A CA 1
ATOM 1467 C C . LEU A 1 240 ? -3.193 73.969 129.917 1.00 48.34 240 LEU A C 1
ATOM 1468 O O . LEU A 1 240 ? -3.279 74.500 131.010 1.00 46.06 240 LEU A O 1
ATOM 1473 N N . GLU A 1 241 ? -4.212 73.889 129.058 1.00 49.81 241 GLU A N 1
ATOM 1474 C CA . GLU A 1 241 ? -5.509 74.487 129.351 1.00 53.77 241 GLU A CA 1
ATOM 1475 C C . GLU A 1 241 ? -6.133 73.869 130.587 1.00 54.09 241 GLU A C 1
ATOM 1476 O O . GLU A 1 241 ? -6.651 74.597 131.423 1.00 55.21 241 GLU A O 1
ATOM 1482 N N . GLU A 1 242 ? -6.072 72.538 130.699 1.00 53.64 242 GLU A N 1
ATOM 1483 C CA . GLU A 1 242 ? -6.482 71.834 131.907 1.00 54.79 242 GLU A CA 1
ATOM 1484 C C . GLU A 1 242 ? -5.748 72.437 133.110 1.00 55.85 242 GLU A C 1
ATOM 1485 O O . GLU A 1 242 ? -6.380 72.942 134.047 1.00 54.17 242 GLU A O 1
ATOM 1487 N N . ARG A 1 243 ? -4.413 72.409 133.043 1.00 56.33 243 ARG A N 1
ATOM 1488 C CA . ARG A 1 243 ? -3.548 72.940 134.095 1.00 56.81 243 ARG A CA 1
ATOM 1489 C C . ARG A 1 243 ? -3.875 74.373 134.500 1.00 58.90 243 ARG A C 1
ATOM 1490 O O . ARG A 1 243 ? -3.837 74.688 135.685 1.00 59.24 243 ARG A O 1
ATOM 1498 N N . ILE A 1 244 ? -4.189 75.231 133.529 1.00 61.37 244 ILE A N 1
ATOM 1499 C CA . ILE A 1 244 ? -4.589 76.607 133.821 1.00 66.51 244 ILE A CA 1
ATOM 1500 C C . ILE A 1 244 ? -5.933 76.648 134.575 1.00 71.94 244 ILE A C 1
ATOM 1501 O O . ILE A 1 244 ? -6.103 77.435 135.509 1.00 74.94 244 ILE A O 1
ATOM 1506 N N . ARG A 1 245 ? -6.866 75.783 134.182 1.00 77.50 245 ARG A N 1
ATOM 1507 C CA . ARG A 1 245 ? -8.224 75.799 134.730 1.00 83.28 245 ARG A CA 1
ATOM 1508 C C . ARG A 1 245 ? -8.328 75.360 136.183 1.00 84.44 245 ARG A C 1
ATOM 1509 O O . ARG A 1 245 ? -9.077 75.953 136.948 1.00 84.70 245 ARG A O 1
ATOM 1517 N N . GLN A 1 246 ? -7.607 74.303 136.557 1.00 20.77 246 GLN A N 1
ATOM 1518 C CA . GLN A 1 246 ? -7.556 73.915 137.963 1.00 20.77 246 GLN A CA 1
ATOM 1519 C C . GLN A 1 246 ? -6.994 75.060 138.750 1.00 20.77 246 GLN A C 1
ATOM 1520 O O . GLN A 1 246 ? -5.874 74.815 139.365 1.00 20.77 246 GLN A O 1
ATOM 1522 N N . LYS B 1 28 ? 20.370 84.038 160.684 1.00 94.82 28 LYS B N 1
ATOM 1523 C CA . LYS B 1 28 ? 20.119 82.757 159.949 1.00 93.13 28 LYS B CA 1
ATOM 1524 C C . LYS B 1 28 ? 18.710 82.702 159.357 1.00 92.11 28 LYS B C 1
ATOM 1525 O O . LYS B 1 28 ? 17.790 83.371 159.843 1.00 92.06 28 LYS B O 1
ATOM 1527 N N . LEU B 1 29 ? 18.551 81.888 158.315 1.00 89.19 29 LEU B N 1
ATOM 1528 C CA . LEU B 1 29 ? 17.326 81.870 157.504 1.00 87.72 29 LEU B CA 1
ATOM 1529 C C . LEU B 1 29 ? 16.551 80.543 157.593 1.00 85.40 29 LEU B C 1
ATOM 1530 O O . LEU B 1 29 ? 17.172 79.479 157.619 1.00 85.52 29 LEU B O 1
ATOM 1535 N N . ASP B 1 30 ? 15.210 80.610 157.626 1.00 82.93 30 ASP B N 1
ATOM 1536 C CA . ASP B 1 30 ? 14.379 79.388 157.568 1.00 79.34 30 ASP B CA 1
ATOM 1537 C C . ASP B 1 30 ? 14.806 78.499 156.385 1.00 78.13 30 ASP B C 1
ATOM 1538 O O . ASP B 1 30 ? 15.259 79.005 155.353 1.00 78.43 30 ASP B O 1
ATOM 1543 N N . ASP B 1 31 ? 14.706 77.179 156.557 1.00 74.79 31 ASP B N 1
ATOM 1544 C CA . ASP B 1 31 ? 15.071 76.220 155.492 1.00 70.99 31 ASP B CA 1
ATOM 1545 C C . ASP B 1 31 ? 14.145 76.390 154.295 1.00 68.10 31 ASP B C 1
ATOM 1546 O O . ASP B 1 31 ? 14.453 75.983 153.171 1.00 68.21 31 ASP B O 1
ATOM 1551 N N . ASP B 1 32 ? 13.006 76.999 154.588 1.00 63.23 32 ASP B N 1
ATOM 1552 C CA . ASP B 1 32 ? 11.997 77.371 153.631 1.00 61.66 32 ASP B CA 1
ATOM 1553 C C . ASP B 1 32 ? 12.397 78.641 152.845 1.00 59.73 32 ASP B C 1
ATOM 1554 O O . ASP B 1 32 ? 12.114 78.746 151.653 1.00 59.36 32 ASP B O 1
ATOM 1559 N N . PHE B 1 33 ? 13.078 79.582 153.498 1.00 56.19 33 PHE B N 1
ATOM 1560 C CA . PHE B 1 33 ? 13.570 80.775 152.813 1.00 53.27 33 PHE B CA 1
ATOM 1561 C C . PHE B 1 33 ? 14.656 80.346 151.819 1.00 52.85 33 PHE B C 1
ATOM 1562 O O . PHE B 1 33 ? 14.649 80.793 150.664 1.00 52.39 33 PHE B O 1
ATOM 1570 N N . LYS B 1 34 ? 15.556 79.469 152.275 1.00 51.07 34 LYS B N 1
ATOM 1571 C CA . LYS B 1 34 ? 16.668 78.959 151.466 1.00 51.82 34 LYS B CA 1
ATOM 1572 C C . LYS B 1 34 ? 16.213 78.115 150.248 1.00 52.47 34 LYS B C 1
ATOM 1573 O O . LYS B 1 34 ? 16.889 78.055 149.212 1.00 51.33 34 LYS B O 1
ATOM 1575 N N . GLU B 1 35 ? 15.056 77.483 150.400 1.00 52.35 35 GLU B N 1
ATOM 1576 C CA . GLU B 1 35 ? 14.459 76.644 149.379 1.00 52.84 35 GLU B CA 1
ATOM 1577 C C . GLU B 1 35 ? 13.813 77.512 148.298 1.00 51.63 35 GLU B C 1
ATOM 1578 O O . GLU B 1 35 ? 13.968 77.247 147.103 1.00 51.79 35 GLU B O 1
ATOM 1584 N N . MET B 1 36 ? 13.080 78.533 148.739 1.00 48.96 36 MET B N 1
ATOM 1585 C CA . MET B 1 36 ? 12.581 79.597 147.882 1.00 49.12 36 MET B CA 1
ATOM 1586 C C . MET B 1 36 ? 13.687 80.309 147.105 1.00 48.26 36 MET B C 1
ATOM 1587 O O . MET B 1 36 ? 13.538 80.611 145.923 1.00 49.01 36 MET B O 1
ATOM 1592 N N . GLU B 1 37 ? 14.787 80.604 147.772 1.00 48.13 37 GLU B N 1
ATOM 1593 C CA . GLU B 1 37 ? 15.898 81.225 147.084 1.00 48.46 37 GLU B CA 1
ATOM 1594 C C . GLU B 1 37 ? 16.427 80.320 145.944 1.00 48.18 37 GLU B C 1
ATOM 1595 O O . GLU B 1 37 ? 16.653 80.796 144.821 1.00 46.89 37 GLU B O 1
ATOM 1601 N N . ARG B 1 38 ? 16.622 79.036 146.256 1.00 47.07 38 ARG B N 1
ATOM 1602 C CA . ARG B 1 38 ? 17.033 78.013 145.304 1.00 46.56 38 ARG B CA 1
ATOM 1603 C C . ARG B 1 38 ? 16.119 78.006 144.069 1.00 45.25 38 ARG B C 1
ATOM 1604 O O . ARG B 1 38 ? 16.595 78.100 142.946 1.00 44.59 38 ARG B O 1
ATOM 1612 N N . LYS B 1 39 ? 14.814 77.946 144.302 1.00 43.04 39 LYS B N 1
ATOM 1613 C CA . LYS B 1 39 ? 13.827 77.849 143.250 1.00 42.59 39 LYS B CA 1
ATOM 1614 C C . LYS B 1 39 ? 13.772 79.099 142.373 1.00 43.90 39 LYS B C 1
ATOM 1615 O O . LYS B 1 39 ? 13.426 79.026 141.172 1.00 42.84 39 LYS B O 1
ATOM 1617 N N . VAL B 1 40 ? 14.085 80.246 142.984 1.00 42.94 40 VAL B N 1
ATOM 1618 C CA . VAL B 1 40 ? 14.141 81.516 142.282 1.00 42.64 40 VAL B CA 1
ATOM 1619 C C . VAL B 1 40 ? 15.366 81.527 141.374 1.00 43.15 40 VAL B C 1
ATOM 1620 O O . VAL B 1 40 ? 15.277 81.953 140.234 1.00 45.11 40 VAL B O 1
ATOM 1624 N N . ASP B 1 41 ? 16.493 81.033 141.868 1.00 41.79 41 ASP B N 1
ATOM 1625 C CA . ASP B 1 41 ? 17.669 80.889 141.033 1.00 43.83 41 ASP B CA 1
ATOM 1626 C C . ASP B 1 41 ? 17.369 80.047 139.756 1.00 43.68 41 ASP B C 1
ATOM 1627 O O . ASP B 1 41 ? 17.651 80.471 138.639 1.00 43.75 41 ASP B O 1
ATOM 1632 N N . VAL B 1 42 ? 16.796 78.867 139.949 1.00 43.14 42 VAL B N 1
ATOM 1633 C CA . VAL B 1 42 ? 16.460 77.958 138.862 1.00 43.92 42 VAL B CA 1
ATOM 1634 C C . VAL B 1 42 ? 15.541 78.608 137.849 1.00 43.35 42 VAL B C 1
ATOM 1635 O O . VAL B 1 42 ? 15.801 78.504 136.661 1.00 45.05 42 VAL B O 1
ATOM 1639 N N . THR B 1 43 ? 14.482 79.264 138.334 1.00 41.62 43 THR B N 1
ATOM 1640 C CA . THR B 1 43 ? 13.477 79.959 137.520 1.00 42.29 43 THR B CA 1
ATOM 1641 C C . THR B 1 43 ? 14.136 81.033 136.670 1.00 44.52 43 THR B C 1
ATOM 1642 O O . THR B 1 43 ? 13.806 81.209 135.489 1.00 46.00 43 THR B O 1
ATOM 1646 N N . SER B 1 44 ? 15.070 81.739 137.300 1.00 43.12 44 SER B N 1
ATOM 1647 C CA . SER B 1 44 ? 15.830 82.797 136.687 1.00 42.31 44 SER B CA 1
ATOM 1648 C C . SER B 1 44 ? 16.677 82.230 135.556 1.00 42.85 44 SER B C 1
ATOM 1649 O O . SER B 1 44 ? 16.611 82.725 134.435 1.00 43.82 44 SER B O 1
ATOM 1652 N N . ARG B 1 45 ? 17.472 81.196 135.860 1.00 42.94 45 ARG B N 1
ATOM 1653 C CA . ARG B 1 45 ? 18.317 80.508 134.873 1.00 42.95 45 ARG B CA 1
ATOM 1654 C C . ARG B 1 45 ? 17.495 79.789 133.756 1.00 40.73 45 ARG B C 1
ATOM 1655 O O . ARG B 1 45 ? 17.957 79.673 132.621 1.00 38.92 45 ARG B O 1
ATOM 1663 N N . ALA B 1 46 ? 16.292 79.328 134.091 1.00 38.30 46 ALA B N 1
ATOM 1664 C CA . ALA B 1 46 ? 15.413 78.673 133.127 1.00 39.77 46 ALA B CA 1
ATOM 1665 C C . ALA B 1 46 ? 14.918 79.705 132.108 1.00 40.52 46 ALA B C 1
ATOM 1666 O O . ALA B 1 46 ? 14.905 79.451 130.918 1.00 37.36 46 ALA B O 1
ATOM 1668 N N . VAL B 1 47 ? 14.508 80.866 132.623 1.00 42.74 47 VAL B N 1
ATOM 1669 C CA . VAL B 1 47 ? 13.897 81.922 131.842 1.00 44.59 47 VAL B CA 1
ATOM 1670 C C . VAL B 1 47 ? 14.862 82.389 130.747 1.00 43.98 47 VAL B C 1
ATOM 1671 O O . VAL B 1 47 ? 14.476 82.460 129.579 1.00 44.65 47 VAL B O 1
ATOM 1675 N N . MET B 1 48 ? 16.112 82.621 131.123 1.00 41.96 48 MET B N 1
ATOM 1676 C CA . MET B 1 48 ? 17.166 82.998 130.190 1.00 44.49 48 MET B CA 1
ATOM 1677 C C . MET B 1 48 ? 17.577 81.925 129.163 1.00 43.36 48 MET B C 1
ATOM 1678 O O . MET B 1 48 ? 17.717 82.208 127.970 1.00 41.52 48 MET B O 1
ATOM 1683 N N . GLU B 1 49 ? 17.829 80.715 129.645 1.00 42.73 49 GLU B N 1
ATOM 1684 C CA . GLU B 1 49 ? 18.215 79.623 128.780 1.00 42.39 49 GLU B CA 1
ATOM 1685 C C . GLU B 1 49 ? 17.129 79.340 127.724 1.00 40.93 49 GLU B C 1
ATOM 1686 O O . GLU B 1 49 ? 17.429 79.197 126.548 1.00 38.70 49 GLU B O 1
ATOM 1692 N N . ILE B 1 50 ? 15.875 79.312 128.158 1.00 38.66 50 ILE B N 1
ATOM 1693 C CA . ILE B 1 50 ? 14.744 78.998 127.303 1.00 41.26 50 ILE B CA 1
ATOM 1694 C C . ILE B 1 50 ? 14.391 80.100 126.266 1.00 43.09 50 ILE B C 1
ATOM 1695 O O . ILE B 1 50 ? 13.978 79.787 125.125 1.00 41.73 50 ILE B O 1
ATOM 1700 N N . MET B 1 51 ? 14.561 81.361 126.666 1.00 41.98 51 MET B N 1
ATOM 1701 C CA . MET B 1 51 ? 14.458 82.494 125.753 1.00 41.92 51 MET B CA 1
ATOM 1702 C C . MET B 1 51 ? 15.472 82.332 124.627 1.00 39.90 51 MET B C 1
ATOM 1703 O O . MET B 1 51 ? 15.127 82.356 123.477 1.00 39.10 51 MET B O 1
ATOM 1708 N N . THR B 1 52 ? 16.727 82.156 125.003 1.00 37.77 52 THR B N 1
ATOM 1709 C CA . THR B 1 52 ? 17.837 81.977 124.082 1.00 38.16 52 THR B CA 1
ATOM 1710 C C . THR B 1 52 ? 17.674 80.791 123.122 1.00 38.75 52 THR B C 1
ATOM 1711 O O . THR B 1 52 ? 18.007 80.909 121.934 1.00 38.86 52 THR B O 1
ATOM 1715 N N . LYS B 1 53 ? 17.152 79.667 123.626 1.00 37.09 53 LYS B N 1
ATOM 1716 C CA . LYS B 1 53 ? 16.920 78.492 122.814 1.00 36.12 53 LYS B CA 1
ATOM 1717 C C . LYS B 1 53 ? 15.689 78.629 121.941 1.00 36.44 53 LYS B C 1
ATOM 1718 O O . LYS B 1 53 ? 15.640 78.020 120.868 1.00 35.56 53 LYS B O 1
ATOM 1724 N N . THR B 1 54 ? 14.700 79.417 122.380 1.00 36.21 54 THR B N 1
ATOM 1725 C CA . THR B 1 54 ? 13.491 79.666 121.578 1.00 36.99 54 THR B CA 1
ATOM 1726 C C . THR B 1 54 ? 13.816 80.519 120.373 1.00 37.68 54 THR B C 1
ATOM 1727 O O . THR B 1 54 ? 13.294 80.280 119.293 1.00 38.89 54 THR B O 1
ATOM 1731 N N . ILE B 1 55 ? 14.654 81.535 120.585 1.00 38.96 55 ILE B N 1
ATOM 1732 C CA . ILE B 1 55 ? 15.108 82.446 119.541 1.00 39.51 55 ILE B CA 1
ATOM 1733 C C . ILE B 1 55 ? 15.900 81.665 118.501 1.00 39.60 55 ILE B C 1
ATOM 1734 O O . ILE B 1 55 ? 15.646 81.776 117.308 1.00 41.82 55 ILE B O 1
ATOM 1739 N N . GLU B 1 56 ? 16.842 80.862 118.975 1.00 40.38 56 GLU B N 1
ATOM 1740 C CA . GLU B 1 56 ? 17.681 80.050 118.122 1.00 41.29 56 GLU B CA 1
ATOM 1741 C C . GLU B 1 56 ? 16.907 79.005 117.341 1.00 42.67 56 GLU B C 1
ATOM 1742 O O . GLU B 1 56 ? 17.381 78.544 116.307 1.00 43.60 56 GLU B O 1
ATOM 1748 N N . TYR B 1 57 ? 15.741 78.616 117.858 1.00 41.15 57 TYR B N 1
ATOM 1749 C CA . TYR B 1 57 ? 14.816 77.745 117.154 1.00 42.25 57 TYR B CA 1
ATOM 1750 C C . TYR B 1 57 ? 13.968 78.493 116.091 1.00 41.93 57 TYR B C 1
ATOM 1751 O O . TYR B 1 57 ? 13.673 77.926 115.057 1.00 41.33 57 TYR B O 1
ATOM 1760 N N . LEU B 1 58 ? 13.594 79.749 116.338 1.00 40.46 58 LEU B N 1
ATOM 1761 C CA . LEU B 1 58 ? 12.940 80.564 115.302 1.00 39.66 58 LEU B CA 1
ATOM 1762 C C . LEU B 1 58 ? 13.884 80.943 114.172 1.00 38.25 58 LEU B C 1
ATOM 1763 O O . LEU B 1 58 ? 13.506 80.930 113.006 1.00 36.16 58 LEU B O 1
ATOM 1768 N N . GLN B 1 59 ? 15.107 81.292 114.539 1.00 37.78 59 GLN B N 1
ATOM 1769 C CA . GLN B 1 59 ? 16.134 81.680 113.596 1.00 36.53 59 GLN B CA 1
ATOM 1770 C C . GLN B 1 59 ? 17.412 80.933 113.852 1.00 36.20 59 GLN B C 1
ATOM 1771 O O . GLN B 1 59 ? 18.298 81.459 114.491 1.00 36.85 59 GLN B O 1
ATOM 1777 N N . PRO B 1 60 ? 17.528 79.698 113.330 1.00 38.35 60 PRO B N 1
ATOM 1778 C CA . PRO B 1 60 ? 18.733 78.891 113.590 1.00 37.10 60 PRO B CA 1
ATOM 1779 C C . PRO B 1 60 ? 20.022 79.380 112.934 1.00 38.81 60 PRO B C 1
ATOM 1780 O O . PRO B 1 60 ? 21.088 78.934 113.316 1.00 39.05 60 PRO B O 1
ATOM 1784 N N . ASN B 1 61 ? 19.932 80.254 111.942 1.00 41.11 61 ASN B N 1
ATOM 1785 C CA . ASN B 1 61 ? 21.138 80.799 111.302 1.00 45.80 61 ASN B CA 1
ATOM 1786 C C . ASN B 1 61 ? 21.687 81.996 112.105 1.00 46.18 61 ASN B C 1
ATOM 1787 O O . ASN B 1 61 ? 21.000 83.014 112.224 1.00 45.72 61 ASN B O 1
ATOM 1792 N N . PRO B 1 62 ? 22.912 81.878 112.654 1.00 48.38 62 PRO B N 1
ATOM 1793 C CA . PRO B 1 62 ? 23.495 82.954 113.481 1.00 49.52 62 PRO B CA 1
ATOM 1794 C C . PRO B 1 62 ? 23.515 84.319 112.785 1.00 53.30 62 PRO B C 1
ATOM 1795 O O . PRO B 1 62 ? 23.282 85.329 113.438 1.00 54.56 62 PRO B O 1
ATOM 1799 N N . ALA B 1 63 ? 23.797 84.345 111.480 1.00 55.28 63 ALA B N 1
ATOM 1800 C CA . ALA B 1 63 ? 23.842 85.588 110.699 1.00 57.18 63 ALA B CA 1
ATOM 1801 C C . ALA B 1 63 ? 22.469 86.224 110.528 1.00 59.41 63 ALA B C 1
ATOM 1802 O O . ALA B 1 63 ? 22.359 87.442 110.469 1.00 60.02 63 ALA B O 1
ATOM 1804 N N . SER B 1 64 ? 21.416 85.413 110.441 1.00 60.88 64 SER B N 1
ATOM 1805 C CA . SER B 1 64 ? 20.063 85.957 110.415 1.00 62.86 64 SER B CA 1
ATOM 1806 C C . SER B 1 64 ? 19.704 86.477 111.809 1.00 64.66 64 SER B C 1
ATOM 1807 O O . SER B 1 64 ? 19.002 87.486 111.939 1.00 65.07 64 SER B O 1
ATOM 1810 N N . ARG B 1 65 ? 20.217 85.790 112.836 1.00 65.99 65 ARG B N 1
ATOM 1811 C CA . ARG B 1 65 ? 20.098 86.189 114.238 1.00 66.77 65 ARG B CA 1
ATOM 1812 C C . ARG B 1 65 ? 20.865 87.493 114.555 1.00 69.24 65 ARG B C 1
ATOM 1813 O O . ARG B 1 65 ? 21.513 87.611 115.608 1.00 68.03 65 ARG B O 1
ATOM 1821 N N . ALA B 1 66 ? 20.802 88.460 113.635 1.00 72.13 66 ALA B N 1
ATOM 1822 C CA . ALA B 1 66 ? 21.357 89.796 113.878 1.00 74.32 66 ALA B CA 1
ATOM 1823 C C . ALA B 1 66 ? 20.255 90.653 114.484 1.00 75.82 66 ALA B C 1
ATOM 1824 O O . ALA B 1 66 ? 20.379 91.204 115.589 1.00 75.28 66 ALA B O 1
ATOM 1826 N N . LYS B 1 67 ? 19.153 90.713 113.743 1.00 20.77 67 LYS B N 1
ATOM 1827 C CA . LYS B 1 67 ? 18.006 91.614 114.017 1.00 20.77 67 LYS B CA 1
ATOM 1828 C C . LYS B 1 67 ? 17.628 91.604 115.493 1.00 20.77 67 LYS B C 1
ATOM 1829 O O . LYS B 1 67 ? 17.887 92.642 116.256 1.00 20.77 67 LYS B O 1
ATOM 1831 N N . PRO B 1 87 ? 13.828 88.232 105.186 1.00 55.91 87 PRO B N 1
ATOM 1832 C CA . PRO B 1 87 ? 14.168 87.146 104.267 1.00 53.97 87 PRO B CA 1
ATOM 1833 C C . PRO B 1 87 ? 14.327 85.800 105.014 1.00 50.95 87 PRO B C 1
ATOM 1834 O O . PRO B 1 87 ? 15.443 85.337 105.245 1.00 51.23 87 PRO B O 1
ATOM 1838 N N . GLN B 1 88 ? 13.211 85.207 105.439 1.00 21.10 88 GLN B N 1
ATOM 1839 C CA . GLN B 1 88 ? 13.229 83.812 105.935 1.00 21.10 88 GLN B CA 1
ATOM 1840 C C . GLN B 1 88 ? 13.622 82.889 104.778 1.00 21.10 88 GLN B C 1
ATOM 1841 O O . GLN B 1 88 ? 13.460 83.258 103.582 1.00 40.57 88 GLN B O 1
ATOM 1847 N N . ALA B 1 89 ? 14.085 81.689 105.151 1.00 41.33 89 ALA B N 1
ATOM 1848 C CA . ALA B 1 89 ? 14.558 80.669 104.217 1.00 40.79 89 ALA B CA 1
ATOM 1849 C C . ALA B 1 89 ? 13.516 80.138 103.225 1.00 40.89 89 ALA B C 1
ATOM 1850 O O . ALA B 1 89 ? 13.872 79.694 102.135 1.00 41.58 89 ALA B O 1
ATOM 1852 N N . GLU B 1 90 ? 12.251 80.153 103.625 1.00 39.82 90 GLU B N 1
ATOM 1853 C CA . GLU B 1 90 ? 11.136 79.690 102.797 1.00 40.45 90 GLU B CA 1
ATOM 1854 C C . GLU B 1 90 ? 10.921 80.623 101.628 1.00 39.49 90 GLU B C 1
ATOM 1855 O O . GLU B 1 90 ? 10.503 80.177 100.558 1.00 38.37 90 GLU B O 1
ATOM 1861 N N . ALA B 1 91 ? 11.159 81.917 101.890 1.00 37.83 91 ALA B N 1
ATOM 1862 C CA . ALA B 1 91 ? 10.989 82.999 100.946 1.00 37.02 91 ALA B CA 1
ATOM 1863 C C . ALA B 1 91 ? 12.094 83.019 99.930 1.00 37.22 91 ALA B C 1
ATOM 1864 O O . ALA B 1 91 ? 11.854 83.411 98.822 1.00 38.85 91 ALA B O 1
ATOM 1866 N N . LEU B 1 92 ? 13.304 82.630 100.314 1.00 36.23 92 LEU B N 1
ATOM 1867 C CA . LEU B 1 92 ? 14.402 82.517 99.360 1.00 37.09 92 LEU B CA 1
ATOM 1868 C C . LEU B 1 92 ? 14.254 81.288 98.432 1.00 37.02 92 LEU B C 1
ATOM 1869 O O . LEU B 1 92 ? 14.536 81.367 97.229 1.00 37.46 92 LEU B O 1
ATOM 1874 N N . LEU B 1 93 ? 13.797 80.170 98.989 1.00 36.22 93 LEU B N 1
ATOM 1875 C CA . LEU B 1 93 ? 13.287 79.060 98.201 1.00 35.64 93 LEU B CA 1
ATOM 1876 C C . LEU B 1 93 ? 12.120 79.459 97.268 1.00 34.42 93 LEU B C 1
ATOM 1877 O O . LEU B 1 93 ? 12.160 79.158 96.076 1.00 34.49 93 LEU B O 1
ATOM 1882 N N . ALA B 1 94 ? 11.068 80.070 97.813 1.00 34.69 94 ALA B N 1
ATOM 1883 C CA . ALA B 1 94 ? 9.941 80.564 97.004 1.00 35.02 94 ALA B CA 1
ATOM 1884 C C . ALA B 1 94 ? 10.387 81.349 95.769 1.00 35.51 94 ALA B C 1
ATOM 1885 O O . ALA B 1 94 ? 9.905 81.086 94.678 1.00 34.94 94 ALA B O 1
ATOM 1887 N N . GLU B 1 95 ? 11.318 82.285 95.966 1.00 37.20 95 GLU B N 1
ATOM 1888 C CA . GLU B 1 95 ? 11.805 83.215 94.935 1.00 38.55 95 GLU B CA 1
ATOM 1889 C C . GLU B 1 95 ? 12.712 82.555 93.885 1.00 38.97 95 GLU B C 1
ATOM 1890 O O . GLU B 1 95 ? 12.712 82.933 92.703 1.00 40.63 95 GLU B O 1
ATOM 1892 N N . ALA B 1 96 ? 13.506 81.584 94.316 1.00 39.19 96 ALA B N 1
ATOM 1893 C CA . ALA B 1 96 ? 14.281 80.802 93.388 1.00 38.52 96 ALA B CA 1
ATOM 1894 C C . ALA B 1 96 ? 13.327 80.018 92.473 1.00 39.33 96 ALA B C 1
ATOM 1895 O O . ALA B 1 96 ? 13.509 80.007 91.269 1.00 39.83 96 ALA B O 1
ATOM 1897 N N . MET B 1 97 ? 12.296 79.399 93.050 1.00 39.37 97 MET B N 1
ATOM 1898 C CA . MET B 1 97 ? 11.374 78.566 92.286 1.00 37.20 97 MET B CA 1
ATOM 1899 C C . MET B 1 97 ? 10.578 79.433 91.283 1.00 40.50 97 MET B C 1
ATOM 1900 O O . MET B 1 97 ? 10.318 79.021 90.145 1.00 40.11 97 MET B O 1
ATOM 1905 N N . LEU B 1 98 ? 10.183 80.625 91.731 1.00 40.71 98 LEU B N 1
ATOM 1906 C CA . LEU B 1 98 ? 9.413 81.553 90.901 1.00 41.30 98 LEU B CA 1
ATOM 1907 C C . LEU B 1 98 ? 10.261 82.068 89.737 1.00 40.57 98 LEU B C 1
ATOM 1908 O O . LEU B 1 98 ? 9.816 82.090 88.591 1.00 40.85 98 LEU B O 1
ATOM 1913 N N . LYS B 1 99 ? 11.491 82.447 90.042 1.00 39.69 99 LYS B N 1
ATOM 1914 C CA . LYS B 1 99 ? 12.416 82.953 89.046 1.00 40.91 99 LYS B CA 1
ATOM 1915 C C . LYS B 1 99 ? 12.635 81.905 87.945 1.00 41.11 99 LYS B C 1
ATOM 1916 O O . LYS B 1 99 ? 12.408 82.186 86.765 1.00 39.77 99 LYS B O 1
ATOM 1922 N N . PHE B 1 100 ? 13.034 80.698 88.347 1.00 39.07 100 PHE B N 1
ATOM 1923 C CA . PHE B 1 100 ? 13.294 79.617 87.403 1.00 38.68 100 PHE B CA 1
ATOM 1924 C C . PHE B 1 100 ? 12.049 79.148 86.650 1.00 39.79 100 PHE B C 1
ATOM 1925 O O . PHE B 1 100 ? 12.153 78.748 85.506 1.00 40.14 100 PHE B O 1
ATOM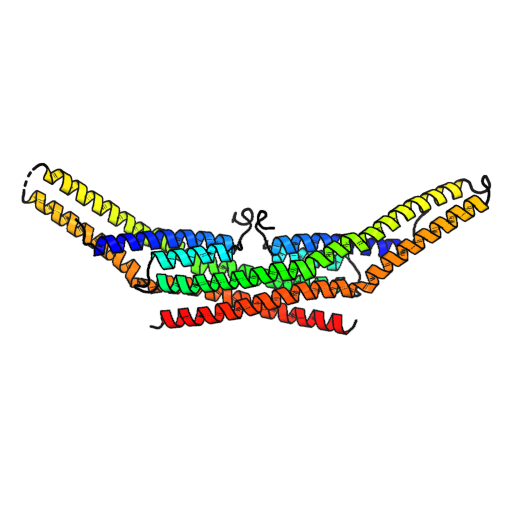 1933 N N . GLY B 1 101 ? 10.888 79.187 87.299 1.00 39.92 101 GLY B N 1
ATOM 1934 C CA . GLY B 1 101 ? 9.620 78.908 86.634 1.00 41.73 101 GLY B CA 1
ATOM 1935 C C . GLY B 1 101 ? 9.440 79.821 85.419 1.00 44.25 101 GLY B C 1
ATOM 1936 O O . GLY B 1 101 ? 9.168 79.329 84.314 1.00 42.27 101 GLY B O 1
ATOM 1937 N N . ARG B 1 102 ? 9.615 81.140 85.617 1.00 44.93 102 ARG B N 1
ATOM 1938 C CA . ARG B 1 102 ? 9.470 82.121 84.523 1.00 46.82 102 ARG B CA 1
ATOM 1939 C C . ARG B 1 102 ? 10.620 82.141 83.529 1.00 46.02 102 ARG B C 1
ATOM 1940 O O . ARG B 1 102 ? 10.401 82.388 82.348 1.00 45.85 102 ARG B O 1
ATOM 1948 N N . GLU B 1 103 ? 11.829 81.870 83.991 1.00 45.22 103 GLU B N 1
ATOM 1949 C CA . GLU B 1 103 ? 12.962 81.826 83.090 1.00 45.42 103 GLU B CA 1
ATOM 1950 C C . GLU B 1 103 ? 12.933 80.625 82.149 1.00 44.85 103 GLU B C 1
ATOM 1951 O O . GLU B 1 103 ? 13.396 80.727 81.020 1.00 44.11 103 GLU B O 1
ATOM 1957 N N . LEU B 1 104 ? 12.384 79.500 82.609 1.00 44.87 104 LEU B N 1
ATOM 1958 C CA . LEU B 1 104 ? 12.348 78.269 81.820 1.00 44.44 104 LEU B CA 1
ATOM 1959 C C . LEU B 1 104 ? 11.618 78.498 80.498 1.00 44.97 104 LEU B C 1
ATOM 1960 O O . LEU B 1 104 ? 12.077 78.053 79.441 1.00 43.76 104 LEU B O 1
ATOM 1965 N N . GLY B 1 105 ? 10.493 79.197 80.563 1.00 44.71 105 GLY B N 1
ATOM 1966 C CA . GLY B 1 105 ? 9.711 79.508 79.369 1.00 48.08 105 GLY B CA 1
ATOM 1967 C C . GLY B 1 105 ? 9.233 78.261 78.650 1.00 47.85 105 GLY B C 1
ATOM 1968 O O . GLY B 1 105 ? 9.312 78.164 77.422 1.00 48.77 105 GLY B O 1
ATOM 1969 N N . ASP B 1 106 ? 8.763 77.294 79.424 1.00 45.39 106 ASP B N 1
ATOM 1970 C CA . ASP B 1 106 ? 8.260 76.053 78.875 1.00 45.74 106 ASP B CA 1
ATOM 1971 C C . ASP B 1 106 ? 7.041 75.623 79.699 1.00 48.33 106 ASP B C 1
ATOM 1972 O O . ASP B 1 106 ? 7.113 75.480 80.937 1.00 47.40 106 ASP B O 1
ATOM 1977 N N . ASP B 1 107 ? 5.923 75.440 79.000 1.00 50.81 107 ASP B N 1
ATOM 1978 C CA . ASP B 1 107 ? 4.634 75.160 79.628 1.00 53.59 107 ASP B CA 1
ATOM 1979 C C . ASP B 1 107 ? 4.200 73.712 79.691 1.00 53.23 107 ASP B C 1
ATOM 1980 O O . ASP B 1 107 ? 3.015 73.428 79.851 1.00 54.96 107 ASP B O 1
ATOM 1985 N N . CYS B 1 108 ? 5.138 72.789 79.574 1.00 51.47 108 CYS B N 1
ATOM 1986 C CA . CYS B 1 108 ? 4.771 71.402 79.727 1.00 48.73 108 CYS B CA 1
ATOM 1987 C C . CYS B 1 108 ? 4.385 71.135 81.195 1.00 49.13 108 CYS B C 1
ATOM 1988 O O . CYS B 1 108 ? 3.207 71.047 81.499 1.00 50.75 108 CYS B O 1
ATOM 1991 N N . ASN B 1 109 ? 5.349 71.060 82.106 1.00 47.62 109 ASN B N 1
ATOM 1992 C CA . ASN B 1 109 ? 5.054 70.591 83.458 1.00 46.54 109 ASN B CA 1
ATOM 1993 C C . ASN B 1 109 ? 5.867 71.292 84.563 1.00 43.14 109 ASN B C 1
ATOM 1994 O O . ASN B 1 109 ? 5.305 71.950 85.430 1.00 42.68 109 ASN B O 1
ATOM 1999 N N . PHE B 1 110 ? 7.183 71.141 84.495 1.00 41.58 110 PHE B N 1
ATOM 2000 C CA . PHE B 1 110 ? 8.116 71.669 85.476 1.00 41.16 110 PHE B CA 1
ATOM 2001 C C . PHE B 1 110 ? 7.944 73.173 85.715 1.00 39.64 110 PHE B C 1
ATOM 2002 O O . PHE B 1 110 ? 7.873 73.612 86.886 1.00 40.24 110 PHE B O 1
ATOM 2010 N N . GLY B 1 111 ? 7.816 73.934 84.624 1.00 37.36 111 GLY B N 1
ATOM 2011 C CA . GLY B 1 111 ? 7.689 75.385 84.664 1.00 37.26 111 GLY B CA 1
ATOM 2012 C C . GLY B 1 111 ? 6.479 75.858 85.452 1.00 40.07 111 GLY B C 1
ATOM 2013 O O . GLY B 1 111 ? 6.632 76.610 86.411 1.00 38.85 111 GLY B O 1
ATOM 2014 N N . PRO B 1 112 ? 5.258 75.465 85.022 1.00 39.17 112 PRO B N 1
ATOM 2015 C CA . PRO B 1 112 ? 4.044 75.693 85.799 1.00 38.39 112 PRO B CA 1
ATOM 2016 C C . PRO B 1 112 ? 4.077 75.179 87.265 1.00 37.25 112 PRO B C 1
ATOM 2017 O O . PRO B 1 112 ? 3.679 75.922 88.141 1.00 35.69 112 PRO B O 1
ATOM 2021 N N . ALA B 1 113 ? 4.542 73.946 87.511 1.00 34.40 113 ALA B N 1
ATOM 2022 C CA . ALA B 1 113 ? 4.656 73.409 88.871 1.00 34.37 113 ALA B CA 1
ATOM 2023 C C . ALA B 1 113 ? 5.578 74.254 89.770 1.00 34.48 113 ALA B C 1
ATOM 2024 O O . ALA B 1 113 ? 5.255 74.483 90.921 1.00 34.43 113 ALA B O 1
ATOM 2026 N N . LEU B 1 114 ? 6.697 74.737 89.234 1.00 34.37 114 LEU B N 1
ATOM 2027 C CA . LEU B 1 114 ? 7.563 75.660 89.957 1.00 34.86 114 LEU B CA 1
ATOM 2028 C C . LEU B 1 114 ? 6.860 76.920 90.431 1.00 35.69 114 LEU B C 1
ATOM 2029 O O . LEU B 1 114 ? 7.077 77.357 91.571 1.00 37.19 114 LEU B O 1
ATOM 2034 N N . GLY B 1 115 ? 6.030 77.500 89.574 1.00 32.81 115 GLY B N 1
ATOM 2035 C CA . GLY B 1 115 ? 5.160 78.616 89.972 1.00 35.26 115 GLY B CA 1
ATOM 2036 C C . GLY B 1 115 ? 4.199 78.254 91.106 1.00 36.88 115 GLY B C 1
ATOM 2037 O O . GLY B 1 115 ? 4.064 79.027 92.074 1.00 36.43 115 GLY B O 1
ATOM 2038 N N . GLU B 1 116 ? 3.553 77.083 90.998 1.00 37.06 116 GLU B N 1
ATOM 2039 C CA . GLU B 1 116 ? 2.604 76.586 92.014 1.00 40.63 116 GLU B CA 1
ATOM 2040 C C . GLU B 1 116 ? 3.266 76.379 93.388 1.00 39.79 116 GLU B C 1
ATOM 2041 O O . GLU B 1 116 ? 2.749 76.821 94.417 1.00 39.63 116 GLU B O 1
ATOM 2047 N N . VAL B 1 117 ? 4.413 75.704 93.388 1.00 39.08 117 VAL B N 1
ATOM 2048 C CA . VAL B 1 117 ? 5.093 75.379 94.621 1.00 37.82 117 VAL B CA 1
ATOM 2049 C C . VAL B 1 117 ? 5.793 76.625 95.125 1.00 37.60 117 VAL B C 1
ATOM 2050 O O . VAL B 1 117 ? 5.883 76.824 96.330 1.00 36.30 117 VAL B O 1
ATOM 2054 N N . GLY B 1 118 ? 6.227 77.479 94.191 1.00 36.40 118 GLY B N 1
ATOM 2055 C CA . GLY B 1 118 ? 6.881 78.733 94.527 1.00 35.91 118 GLY B CA 1
ATOM 2056 C C . GLY B 1 118 ? 5.959 79.581 95.381 1.00 38.54 118 GLY B C 1
ATOM 2057 O O . GLY B 1 118 ? 6.392 80.121 96.395 1.00 38.24 118 GLY B O 1
ATOM 2058 N N . GLU B 1 119 ? 4.684 79.661 94.980 1.00 38.55 119 GLU B N 1
ATOM 2059 C CA . GLU B 1 119 ? 3.681 80.429 95.687 1.00 39.26 119 GLU B CA 1
ATOM 2060 C C . GLU B 1 119 ? 3.277 79.785 97.009 1.00 39.47 119 GLU B C 1
ATOM 2061 O O . GLU B 1 119 ? 2.975 80.516 97.964 1.00 40.82 119 GLU B O 1
ATOM 2063 N N . ALA B 1 120 ? 3.221 78.441 97.060 1.00 38.70 120 ALA B N 1
ATOM 2064 C CA . ALA B 1 120 ? 3.003 77.731 98.332 1.00 35.45 120 ALA B CA 1
ATOM 2065 C C . ALA B 1 120 ? 4.103 78.111 99.332 1.00 34.55 120 ALA B C 1
ATOM 2066 O O . ALA B 1 120 ? 3.804 78.469 100.449 1.00 32.56 120 ALA B O 1
ATOM 2068 N N . MET B 1 121 ? 5.364 78.019 98.904 1.00 33.52 121 MET B N 1
ATOM 2069 C CA . MET B 1 121 ? 6.529 78.337 99.739 1.00 34.25 121 MET B CA 1
ATOM 2070 C C . MET B 1 121 ? 6.490 79.780 100.259 1.00 35.73 121 MET B C 1
ATOM 2071 O O . MET B 1 121 ? 6.901 80.031 101.399 1.00 37.46 121 MET B O 1
ATOM 2076 N N . ARG B 1 122 ? 6.005 80.716 99.435 1.00 37.54 122 ARG B N 1
ATOM 2077 C CA . ARG B 1 122 ? 5.899 82.109 99.855 1.00 38.98 122 ARG B CA 1
ATOM 2078 C C . ARG B 1 122 ? 4.816 82.251 100.902 1.00 38.64 122 ARG B C 1
ATOM 2079 O O . ARG B 1 122 ? 5.010 82.971 101.883 1.00 40.36 122 ARG B O 1
ATOM 2087 N N . GLU B 1 123 ? 3.684 81.577 100.689 1.00 36.52 123 GLU B N 1
ATOM 2088 C CA . GLU B 1 123 ? 2.633 81.506 101.694 1.00 38.80 123 GLU B CA 1
ATOM 2089 C C . GLU B 1 123 ? 3.123 81.011 103.066 1.00 40.45 123 GLU B C 1
ATOM 2090 O O . GLU B 1 123 ? 2.757 81.609 104.096 1.00 42.58 123 GLU B O 1
ATOM 2096 N N . LEU B 1 124 ? 3.952 79.954 103.073 1.00 38.95 124 LEU B N 1
ATOM 2097 C CA . LEU B 1 124 ? 4.526 79.401 104.313 1.00 37.34 124 LEU B CA 1
ATOM 2098 C C . LEU B 1 124 ? 5.463 80.413 104.974 1.00 37.27 124 LEU B C 1
ATOM 2099 O O . LEU B 1 124 ? 5.506 80.539 106.194 1.00 37.88 124 LEU B O 1
ATOM 2104 N N . SER B 1 125 ? 6.236 81.093 104.140 1.00 37.14 125 SER B N 1
ATOM 2105 C CA . SER B 1 125 ? 7.072 82.202 104.543 1.00 39.31 125 SER B CA 1
ATOM 2106 C C . SER B 1 125 ? 6.322 83.256 105.367 1.00 37.97 125 SER B C 1
ATOM 2107 O O . SER B 1 125 ? 6.835 83.709 106.388 1.00 37.28 125 SER B O 1
ATOM 2110 N N . GLU B 1 126 ? 5.117 83.603 104.913 1.00 38.36 126 GLU B N 1
ATOM 2111 C CA . GLU B 1 126 ? 4.249 84.587 105.557 1.00 39.57 126 GLU B CA 1
ATOM 2112 C C . GLU B 1 126 ? 3.735 84.126 106.912 1.00 37.99 126 GLU B C 1
ATOM 2113 O O . GLU B 1 126 ? 3.829 84.871 107.879 1.00 39.93 126 GLU B O 1
ATOM 2119 N N . VAL B 1 127 ? 3.236 82.896 107.002 1.00 36.57 127 VAL B N 1
ATOM 2120 C CA . VAL B 1 127 ? 2.759 82.400 108.294 1.00 34.27 127 VAL B CA 1
ATOM 2121 C C . VAL B 1 127 ? 3.921 82.177 109.267 1.00 34.83 127 VAL B C 1
ATOM 2122 O O . VAL B 1 127 ? 3.738 82.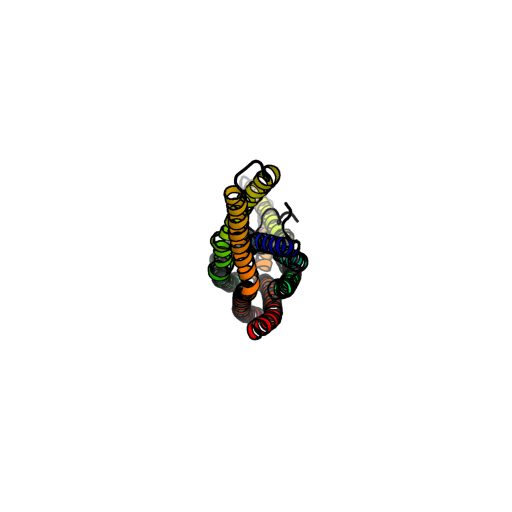245 110.474 1.00 36.01 127 VAL B O 1
ATOM 2126 N N . LYS B 1 128 ? 5.114 81.972 108.728 1.00 35.70 128 LYS B N 1
ATOM 2127 C CA . LYS B 1 128 ? 6.337 81.907 109.535 1.00 37.70 128 LYS B CA 1
ATOM 2128 C C . LYS B 1 128 ? 6.748 83.276 110.109 1.00 39.04 128 LYS B C 1
ATOM 2129 O O . LYS B 1 128 ? 7.245 83.349 111.253 1.00 39.93 128 LYS B O 1
ATOM 2135 N N . ASP B 1 129 ? 6.558 84.344 109.324 1.00 37.74 129 ASP B N 1
ATOM 2136 C CA . ASP B 1 129 ? 6.676 85.727 109.825 1.00 39.08 129 ASP B CA 1
ATOM 2137 C C . ASP B 1 129 ? 5.770 85.962 111.006 1.00 35.48 129 ASP B C 1
ATOM 2138 O O . ASP B 1 129 ? 6.229 86.419 112.031 1.00 35.99 129 ASP B O 1
ATOM 2143 N N . SER B 1 130 ? 4.486 85.656 110.835 1.00 36.78 130 SER B N 1
ATOM 2144 C CA . SER B 1 130 ? 3.517 85.739 111.892 1.00 37.77 130 SER B CA 1
ATOM 2145 C C . SER B 1 130 ? 3.953 84.994 113.168 1.00 38.55 130 SER B C 1
ATOM 2146 O O . SER B 1 130 ? 3.789 85.527 114.275 1.00 40.22 130 SER B O 1
ATOM 2149 N N . LEU B 1 131 ? 4.468 83.767 113.024 1.00 36.42 131 LEU B N 1
ATOM 2150 C CA . LEU B 1 131 ? 4.945 82.982 114.169 1.00 35.61 131 LEU B CA 1
ATOM 2151 C C . LEU B 1 131 ? 6.080 83.710 114.882 1.00 34.92 131 LEU B C 1
ATOM 2152 O O . LEU B 1 131 ? 6.038 83.859 116.093 1.00 35.44 131 LEU B O 1
ATOM 2157 N N . ASP B 1 132 ? 7.100 84.130 114.143 1.00 33.78 132 ASP B N 1
ATOM 2158 C CA . ASP B 1 132 ? 8.231 84.802 114.749 1.00 37.40 132 ASP B CA 1
ATOM 2159 C C . ASP B 1 132 ? 7.790 86.020 115.560 1.00 39.46 132 ASP B C 1
ATOM 2160 O O . ASP B 1 132 ? 8.341 86.274 116.621 1.00 38.95 132 ASP B O 1
ATOM 2165 N N . MET B 1 133 ? 6.788 86.741 115.040 1.00 41.31 133 MET B N 1
ATOM 2166 C CA . MET B 1 133 ? 6.307 87.996 115.608 1.00 44.81 133 MET B CA 1
ATOM 2167 C C . MET B 1 133 ? 5.479 87.697 116.842 1.00 42.43 133 MET B C 1
ATOM 2168 O O . MET B 1 133 ? 5.666 88.347 117.886 1.00 41.71 133 MET B O 1
ATOM 2173 N N . GLU B 1 134 ? 4.585 86.704 116.718 1.00 41.35 134 GLU B N 1
ATOM 2174 C CA . GLU B 1 134 ? 3.750 86.251 117.824 1.00 42.66 134 GLU B CA 1
ATOM 2175 C C . GLU B 1 134 ? 4.566 85.698 118.998 1.00 39.58 134 GLU B C 1
ATOM 2176 O O . GLU B 1 134 ? 4.216 85.894 120.160 1.00 38.59 134 GLU B O 1
ATOM 2182 N N . VAL B 1 135 ? 5.668 85.028 118.701 1.00 39.19 135 VAL B N 1
ATOM 2183 C CA . VAL B 1 135 ? 6.405 84.351 119.762 1.00 37.03 135 VAL B CA 1
ATOM 2184 C C . VAL B 1 135 ? 7.190 85.382 120.558 1.00 37.39 135 VAL B C 1
ATOM 2185 O O . VAL B 1 135 ? 7.192 85.349 121.786 1.00 34.21 135 VAL B O 1
ATOM 2189 N N . LYS B 1 136 ? 7.818 86.305 119.830 1.00 39.75 136 LYS B N 1
ATOM 2190 C CA . LYS B 1 136 ? 8.516 87.449 120.397 1.00 41.74 136 LYS B CA 1
ATOM 2191 C C . LYS B 1 136 ? 7.605 88.259 121.308 1.00 41.91 136 LYS B C 1
ATOM 2192 O O . LYS B 1 136 ? 7.996 88.652 122.403 1.00 40.96 136 LYS B O 1
ATOM 2198 N N . GLN B 1 137 ? 6.375 88.464 120.860 1.00 43.09 137 GLN B N 1
ATOM 2199 C CA . GLN B 1 137 ? 5.451 89.342 121.540 1.00 46.09 137 GLN B CA 1
ATOM 2200 C C . GLN B 1 137 ? 4.816 88.676 122.769 1.00 45.18 137 GLN B C 1
ATOM 2201 O O . GLN B 1 137 ? 4.667 89.325 123.804 1.00 45.67 137 GLN B O 1
ATOM 2207 N N . ASN B 1 138 ? 4.438 87.403 122.641 1.00 43.06 138 ASN B N 1
ATOM 2208 C CA . ASN B 1 138 ? 3.642 86.723 123.652 1.00 42.12 138 ASN B CA 1
ATOM 2209 C C . ASN B 1 138 ? 4.444 85.766 124.523 1.00 40.76 138 ASN B C 1
ATOM 2210 O O . ASN B 1 138 ? 3.904 85.208 125.471 1.00 40.97 138 ASN B O 1
ATOM 2215 N N . PHE B 1 139 ? 5.725 85.592 124.203 1.00 38.76 139 PHE B N 1
ATOM 2216 C CA . PHE B 1 139 ? 6.572 84.662 124.922 1.00 38.09 139 PHE B CA 1
ATOM 2217 C C . PHE B 1 139 ? 7.956 85.227 125.260 1.00 37.89 139 PHE B C 1
ATOM 2218 O O . PHE B 1 139 ? 8.360 85.215 126.396 1.00 38.95 139 PHE B O 1
ATOM 2226 N N . ILE B 1 140 ? 8.694 85.704 124.281 1.00 37.90 140 ILE B N 1
ATOM 2227 C CA . ILE B 1 140 ? 10.054 86.178 124.527 1.00 37.33 140 ILE B CA 1
ATOM 2228 C C . ILE B 1 140 ? 10.058 87.502 125.351 1.00 39.36 140 ILE B C 1
ATOM 2229 O O . ILE B 1 140 ? 10.835 87.632 126.291 1.00 37.83 140 ILE B O 1
ATOM 2234 N N . ASP B 1 141 ? 9.174 88.451 125.009 1.00 38.46 141 ASP B N 1
ATOM 2235 C CA . ASP B 1 141 ? 9.066 89.745 125.737 1.00 38.84 141 ASP B CA 1
ATOM 2236 C C . ASP B 1 141 ? 8.537 89.591 127.170 1.00 38.72 141 ASP B C 1
ATOM 2237 O O . ASP B 1 141 ? 9.125 90.132 128.093 1.00 40.30 141 ASP B O 1
ATOM 2242 N N . PRO B 1 142 ? 7.419 88.867 127.359 1.00 37.60 142 PRO B N 1
ATOM 2243 C CA . PRO B 1 142 ? 7.005 88.502 128.708 1.00 38.20 142 PRO B CA 1
ATOM 2244 C C . PRO B 1 142 ? 8.121 87.892 129.589 1.00 38.71 142 PRO B C 1
ATOM 2245 O O . PRO B 1 142 ? 8.232 88.231 130.768 1.00 39.64 142 PRO B O 1
ATOM 2249 N N . LEU B 1 143 ? 8.969 87.046 129.021 1.00 38.86 143 LEU B N 1
ATOM 2250 C CA . LEU B 1 143 ? 10.042 86.430 129.788 1.00 39.66 143 LEU B CA 1
ATOM 2251 C C . LEU B 1 143 ? 11.230 87.377 130.037 1.00 39.69 143 LEU B C 1
ATOM 2252 O O . LEU B 1 143 ? 11.883 87.295 131.077 1.00 38.33 143 LEU B O 1
ATOM 2257 N N . GLN B 1 144 ? 11.536 88.248 129.079 1.00 38.73 144 GLN B N 1
ATOM 2258 C CA . GLN B 1 144 ? 12.577 89.243 129.300 1.00 39.55 144 GLN B CA 1
ATOM 2259 C C . GLN B 1 144 ? 12.096 90.246 130.383 1.00 40.66 144 GLN B C 1
ATOM 2260 O O . GLN B 1 144 ? 12.858 90.628 131.251 1.00 38.74 144 GLN B O 1
ATOM 2266 N N . ASN B 1 145 ? 10.824 90.621 130.322 1.00 41.58 145 ASN B N 1
ATOM 2267 C CA . ASN B 1 145 ? 10.201 91.465 131.335 1.00 43.09 145 ASN B CA 1
ATOM 2268 C C . ASN B 1 145 ? 10.232 90.852 132.735 1.00 44.47 145 ASN B C 1
ATOM 2269 O O . ASN B 1 145 ? 10.545 91.550 133.708 1.00 44.78 145 ASN B O 1
ATOM 2274 N N . LEU B 1 146 ? 9.951 89.545 132.845 1.00 43.90 146 LEU B N 1
ATOM 2275 C CA . LEU B 1 146 ? 10.103 88.843 134.127 1.00 42.05 146 LEU B CA 1
ATOM 2276 C C . LEU B 1 146 ? 11.549 88.904 134.640 1.00 42.88 146 LEU B C 1
ATOM 2277 O O . LEU B 1 146 ? 11.775 89.055 135.843 1.00 41.38 146 LEU B O 1
ATOM 2282 N N . HIS B 1 147 ? 12.515 88.785 133.731 1.00 42.10 147 HIS B N 1
ATOM 2283 C CA . HIS B 1 147 ? 13.943 88.891 134.074 1.00 44.77 147 HIS B CA 1
ATOM 2284 C C . HIS B 1 147 ? 14.334 90.312 134.540 1.00 45.23 147 HIS B C 1
ATOM 2285 O O . HIS B 1 147 ? 14.976 90.486 135.577 1.00 46.74 147 HIS B O 1
ATOM 2292 N N . ASP B 1 148 ? 13.907 91.310 133.780 1.00 45.96 148 ASP B N 1
ATOM 2293 C CA . ASP B 1 148 ? 14.266 92.718 133.976 1.00 46.42 148 ASP B CA 1
ATOM 2294 C C . ASP B 1 148 ? 13.584 93.356 135.182 1.00 46.26 148 ASP B C 1
ATOM 2295 O O . ASP B 1 148 ? 14.102 94.309 135.758 1.00 47.77 148 ASP B O 1
ATOM 2300 N N . LYS B 1 149 ? 12.404 92.858 135.528 1.00 45.56 149 LYS B N 1
ATOM 2301 C CA . LYS B 1 149 ? 11.625 93.438 136.597 1.00 42.62 149 LYS B CA 1
ATOM 2302 C C . LYS B 1 149 ? 11.646 92.544 137.847 1.00 42.97 149 LYS B C 1
ATOM 2303 O O . LYS B 1 149 ? 12.512 92.715 138.722 1.00 42.56 149 LYS B O 1
ATOM 2305 N N . ASP B 1 150 ? 10.721 91.576 137.902 1.00 42.44 150 ASP B N 1
ATOM 2306 C CA . ASP B 1 150 ? 10.499 90.716 139.088 1.00 41.27 150 ASP B CA 1
ATOM 2307 C C . ASP B 1 150 ? 11.757 90.041 139.622 1.00 40.29 150 ASP B C 1
ATOM 2308 O O . ASP B 1 150 ? 12.056 90.100 140.820 1.00 40.61 150 ASP B O 1
ATOM 2313 N N . LEU B 1 151 ? 12.503 89.405 138.739 1.00 39.49 151 LEU B N 1
ATOM 2314 C CA . LEU B 1 151 ? 13.692 88.665 139.166 1.00 39.89 151 LEU B CA 1
ATOM 2315 C C . LEU B 1 151 ? 14.829 89.578 139.604 1.00 39.93 151 LEU B C 1
ATOM 2316 O O . LEU B 1 151 ? 15.578 89.242 140.508 1.00 39.46 151 LEU B O 1
ATOM 2321 N N . ARG B 1 152 ? 14.947 90.727 138.942 1.00 43.82 152 ARG B N 1
ATOM 2322 C CA . ARG B 1 152 ? 15.884 91.768 139.322 1.00 46.65 152 ARG B CA 1
ATOM 2323 C C . ARG B 1 152 ? 15.544 92.319 140.716 1.00 43.86 152 ARG B C 1
ATOM 2324 O O . ARG B 1 152 ? 16.416 92.432 141.568 1.00 44.65 152 ARG B O 1
ATOM 2332 N N . GLU B 1 153 ? 14.273 92.631 140.927 1.00 43.69 153 GLU B N 1
ATOM 2333 C CA . GLU B 1 153 ? 13.731 93.125 142.187 1.00 44.39 153 GLU B CA 1
ATOM 2334 C C . GLU B 1 153 ? 14.098 92.195 143.360 1.00 44.54 153 GLU B C 1
ATOM 2335 O O . GLU B 1 153 ? 14.520 92.649 144.439 1.00 44.49 153 GLU B O 1
ATOM 2341 N N . ILE B 1 154 ? 13.969 90.889 143.133 1.00 41.19 154 ILE B N 1
ATOM 2342 C CA . ILE B 1 154 ? 14.312 89.908 144.136 1.00 36.84 154 ILE B CA 1
ATOM 2343 C C . ILE B 1 154 ? 15.826 89.868 144.399 1.00 38.63 154 ILE B C 1
ATOM 2344 O O . ILE B 1 154 ? 16.238 89.792 145.546 1.00 39.92 154 ILE B O 1
ATOM 2349 N N . GLN B 1 155 ? 16.662 89.932 143.369 1.00 36.78 155 GLN B N 1
ATOM 2350 C CA . GLN B 1 155 ? 18.109 90.058 143.627 1.00 38.93 155 GLN B CA 1
ATOM 2351 C C . GLN B 1 155 ? 18.474 91.346 144.424 1.00 38.93 155 GLN B C 1
ATOM 2352 O O . GLN B 1 155 ? 19.366 91.320 145.261 1.00 39.53 155 GLN B O 1
ATOM 2354 N N . HIS B 1 156 ? 17.782 92.455 144.151 1.00 39.54 156 HIS B N 1
ATOM 2355 C CA . HIS B 1 156 ? 17.967 93.721 144.878 1.00 40.05 156 HIS B CA 1
ATOM 2356 C C . HIS B 1 156 ? 17.641 93.536 146.378 1.00 39.57 156 HIS B C 1
ATOM 2357 O O . HIS B 1 156 ? 18.508 93.760 147.233 1.00 39.14 156 HIS B O 1
ATOM 2364 N N . HIS B 1 157 ? 16.419 93.092 146.675 1.00 38.76 157 HIS B N 1
ATOM 2365 C CA . HIS B 1 157 ? 16.027 92.656 148.022 1.00 40.32 157 HIS B CA 1
ATOM 2366 C C . HIS B 1 157 ? 17.005 91.714 148.698 1.00 41.98 157 HIS B C 1
ATOM 2367 O O . HIS B 1 157 ? 17.362 91.936 149.855 1.00 42.77 157 HIS B O 1
ATOM 2374 N N . LEU B 1 158 ? 17.445 90.667 148.006 1.00 43.99 158 LEU B N 1
ATOM 2375 C CA . LEU B 1 158 ? 18.418 89.741 148.610 1.00 44.34 158 LEU B CA 1
ATOM 2376 C C . LEU B 1 158 ? 19.770 90.383 148.911 1.00 46.27 158 LEU B C 1
ATOM 2377 O O . LEU B 1 158 ? 20.447 89.981 149.858 1.00 47.03 158 LEU B O 1
ATOM 2382 N N . LYS B 1 159 ? 20.174 91.361 148.098 1.00 46.44 159 LYS B N 1
ATOM 2383 C CA . LYS B 1 159 ? 21.408 92.113 148.353 1.00 47.07 159 LYS B CA 1
ATOM 2384 C C . LYS B 1 159 ? 21.274 93.064 149.556 1.00 46.79 159 LYS B C 1
ATOM 2385 O O . LYS B 1 159 ? 22.172 93.139 150.383 1.00 45.27 159 LYS B O 1
ATOM 2387 N N . LYS B 1 160 ? 20.162 93.782 149.646 1.00 47.43 160 LYS B N 1
ATOM 2388 C CA . LYS B 1 160 ? 19.876 94.590 150.832 1.00 48.75 160 LYS B CA 1
ATOM 2389 C C . LYS B 1 160 ? 19.939 93.703 152.097 1.00 50.83 160 LYS B C 1
ATOM 2390 O O . LYS B 1 160 ? 20.649 94.030 153.051 1.00 53.02 160 LYS B O 1
ATOM 2392 N N . LEU B 1 161 ? 19.234 92.570 152.077 1.00 51.19 161 LEU B N 1
ATOM 2393 C CA . LEU B 1 161 ? 19.222 91.626 153.190 1.00 51.82 161 LEU B CA 1
ATOM 2394 C C . LEU B 1 161 ? 20.625 91.244 153.681 1.00 53.04 161 LEU B C 1
ATOM 2395 O O . LEU B 1 161 ? 20.867 91.211 154.891 1.00 53.76 161 LEU B O 1
ATOM 2400 N N . GLU B 1 162 ? 21.536 90.951 152.756 1.00 53.54 162 GLU B N 1
ATOM 2401 C CA . GLU B 1 162 ? 22.937 90.698 153.113 1.00 54.50 162 GLU B CA 1
ATOM 2402 C C . GLU B 1 162 ? 23.589 91.936 153.773 1.00 54.60 162 GLU B C 1
ATOM 2403 O O . GLU B 1 162 ? 24.411 91.800 154.685 1.00 53.73 162 GLU B O 1
ATOM 2405 N N . GLY B 1 163 ? 23.212 93.127 153.310 1.00 54.32 163 GLY B N 1
ATOM 2406 C CA . GLY B 1 163 ? 23.679 94.373 153.902 1.00 55.18 163 GLY B CA 1
ATOM 2407 C C . GLY B 1 163 ? 23.335 94.435 155.383 1.00 55.89 163 GLY B C 1
ATOM 2408 O O . GLY B 1 163 ? 24.219 94.621 156.218 1.00 54.62 163 GLY B O 1
ATOM 2409 N N . ARG B 1 164 ? 22.045 94.275 155.683 1.00 56.24 164 ARG B N 1
ATOM 2410 C CA . ARG B 1 164 ? 21.523 94.107 157.043 1.00 57.11 164 ARG B CA 1
ATOM 2411 C C . ARG B 1 164 ? 22.247 93.067 157.909 1.00 58.52 164 ARG B C 1
ATOM 2412 O O . ARG B 1 164 ? 22.491 93.311 159.091 1.00 59.69 164 ARG B O 1
ATOM 2420 N N . ARG B 1 165 ? 22.575 91.916 157.328 1.00 60.06 165 ARG B N 1
ATOM 2421 C CA . ARG B 1 165 ? 23.347 90.893 158.021 1.00 61.47 165 ARG B CA 1
ATOM 2422 C C . ARG B 1 165 ? 24.736 91.393 158.402 1.00 62.76 165 ARG B C 1
ATOM 2423 O O . ARG B 1 165 ? 25.207 91.139 159.522 1.00 62.30 165 ARG B O 1
ATOM 2425 N N . LEU B 1 166 ? 25.388 92.091 157.472 1.00 63.30 166 LEU B N 1
ATOM 2426 C CA . LEU B 1 166 ? 26.739 92.588 157.701 1.00 64.99 166 LEU B CA 1
ATOM 2427 C C . LEU B 1 166 ? 26.738 93.695 158.754 1.00 65.16 166 LEU B C 1
ATOM 2428 O O . LEU B 1 166 ? 27.634 93.737 159.603 1.00 64.77 166 LEU B O 1
ATOM 2433 N N . ASP B 1 167 ? 25.732 94.570 158.688 1.00 66.30 167 ASP B N 1
ATOM 2434 C CA . ASP B 1 167 ? 25.499 95.620 159.680 1.00 68.21 167 ASP B CA 1
ATOM 2435 C C . ASP B 1 167 ? 25.394 95.029 161.0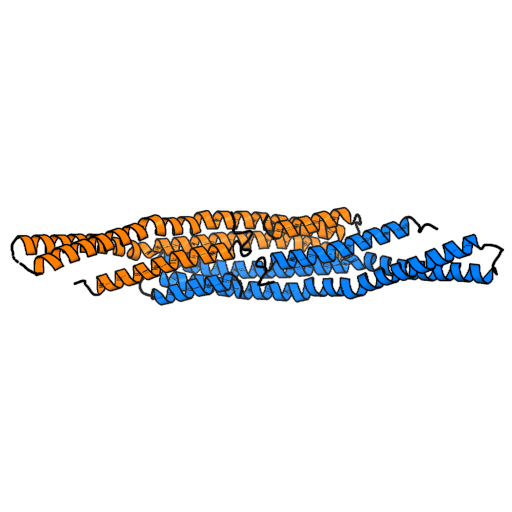97 1.00 70.88 167 ASP B C 1
ATOM 2436 O O . ASP B 1 167 ? 26.098 95.460 162.021 1.00 70.66 167 ASP B O 1
ATOM 2441 N N . PHE B 1 168 ? 24.510 94.042 161.253 1.00 73.12 168 PHE B N 1
ATOM 2442 C CA . PHE B 1 168 ? 24.362 93.323 162.510 1.00 75.62 168 PHE B CA 1
ATOM 2443 C C . PHE B 1 168 ? 25.612 92.490 162.862 1.00 77.35 168 PHE B C 1
ATOM 2444 O O . PHE B 1 168 ? 26.048 92.470 164.016 1.00 77.07 168 PHE B O 1
ATOM 2452 N N . GLY B 1 169 ? 26.176 91.805 161.868 1.00 79.97 169 GLY B N 1
ATOM 2453 C CA . GLY B 1 169 ? 27.346 90.944 162.065 1.00 82.92 169 GLY B CA 1
ATOM 2454 C C . GLY B 1 169 ? 28.612 91.687 162.454 1.00 85.46 169 GLY B C 1
ATOM 2455 O O . GLY B 1 169 ? 29.618 91.065 162.799 1.00 85.98 169 GLY B O 1
ATOM 2456 N N . TYR B 1 170 ? 28.564 93.018 162.384 1.00 88.05 170 TYR B N 1
ATOM 2457 C CA . TYR B 1 170 ? 29.671 93.874 162.811 1.00 89.78 170 TYR B CA 1
ATOM 2458 C C . TYR B 1 170 ? 29.424 94.424 164.222 1.00 90.68 170 TYR B C 1
ATOM 2459 O O . TYR B 1 170 ? 30.352 94.514 165.035 1.00 90.80 170 TYR B O 1
ATOM 2468 N N . LYS B 1 171 ? 28.170 94.787 164.499 1.00 91.45 171 LYS B N 1
ATOM 2469 C CA . LYS B 1 171 ? 27.740 95.240 165.825 1.00 92.07 171 LYS B CA 1
ATOM 2470 C C . LYS B 1 171 ? 27.766 94.120 166.862 1.00 93.58 171 LYS B C 1
ATOM 2471 O O . LYS B 1 171 ? 27.752 94.390 168.062 1.00 93.97 171 LYS B O 1
ATOM 2477 N N . LYS B 1 172 ? 27.802 92.871 166.395 1.00 95.18 172 LYS B N 1
ATOM 2478 C CA . LYS B 1 172 ? 27.945 91.706 167.273 1.00 96.81 172 LYS B CA 1
ATOM 2479 C C . LYS B 1 172 ? 29.342 91.601 167.902 1.00 97.92 172 LYS B C 1
ATOM 2480 O O . LYS B 1 172 ? 29.526 90.881 168.888 1.00 98.64 172 LYS B O 1
ATOM 2482 N N . LYS B 1 173 ? 30.316 92.318 167.336 1.00 98.81 173 LYS B N 1
ATOM 2483 C CA . LYS B 1 173 ? 31.676 92.387 167.895 1.00 99.50 173 LYS B CA 1
ATOM 2484 C C . LYS B 1 173 ? 31.742 93.210 169.196 1.00 99.94 173 LYS B C 1
ATOM 2485 O O . LYS B 1 173 ? 32.607 92.978 170.044 1.00 99.68 173 LYS B O 1
ATOM 2487 N N . ARG B 1 174 ? 30.832 94.174 169.329 1.00 100.29 174 ARG B N 1
ATOM 2488 C CA . ARG B 1 174 ? 30.670 94.944 170.557 1.00 100.33 174 ARG B CA 1
ATOM 2489 C C . ARG B 1 174 ? 29.541 94.359 171.407 1.00 100.36 174 ARG B C 1
ATOM 2490 O O . ARG B 1 174 ? 29.339 93.144 171.441 1.00 100.08 174 ARG B O 1
ATOM 2492 N N . ASP B 1 180 ? 22.934 97.563 173.775 1.00 95.74 180 ASP B N 1
ATOM 2493 C CA . ASP B 1 180 ? 22.203 96.360 173.387 1.00 95.55 180 ASP B CA 1
ATOM 2494 C C . ASP B 1 180 ? 20.806 96.652 172.826 1.00 94.93 180 ASP B C 1
ATOM 2495 O O . ASP B 1 180 ? 20.220 95.804 172.149 1.00 94.82 180 ASP B O 1
ATOM 2500 N N . GLU B 1 181 ? 20.287 97.849 173.099 1.00 93.82 181 GLU B N 1
ATOM 2501 C CA . GLU B 1 181 ? 19.068 98.340 172.451 1.00 92.50 181 GLU B CA 1
ATOM 2502 C C . GLU B 1 181 ? 19.330 98.608 170.969 1.00 92.39 181 GLU B C 1
ATOM 2503 O O . GLU B 1 181 ? 18.391 98.700 170.166 1.00 92.23 181 GLU B O 1
ATOM 2505 N N . GLU B 1 182 ? 20.613 98.742 170.624 1.00 91.44 182 GLU B N 1
ATOM 2506 C CA . GLU B 1 182 ? 21.058 98.925 169.243 1.00 90.47 182 GLU B CA 1
ATOM 2507 C C . GLU B 1 182 ? 21.340 97.580 168.558 1.00 89.66 182 GLU B C 1
ATOM 2508 O O . GLU B 1 182 ? 20.954 97.386 167.403 1.00 89.65 182 GLU B O 1
ATOM 2510 N N . LEU B 1 183 ? 22.002 96.660 169.266 1.00 88.21 183 LEU B N 1
ATOM 2511 C CA . LEU B 1 183 ? 22.301 95.326 168.728 1.00 86.84 183 LEU B CA 1
ATOM 2512 C C . LEU B 1 183 ? 21.004 94.559 168.416 1.00 85.96 183 LEU B C 1
ATOM 2513 O O . LEU B 1 183 ? 21.017 93.527 167.732 1.00 86.25 183 LEU B O 1
ATOM 2518 N N . ARG B 1 184 ? 19.886 95.093 168.900 1.00 83.92 184 ARG B N 1
ATOM 2519 C CA . ARG B 1 184 ? 18.585 94.502 168.658 1.00 81.33 184 ARG B CA 1
ATOM 2520 C C . ARG B 1 184 ? 17.733 95.366 167.726 1.00 80.07 184 ARG B C 1
ATOM 2521 O O . ARG B 1 184 ? 16.704 94.909 167.232 1.00 79.58 184 ARG B O 1
ATOM 2523 N N . GLN B 1 185 ? 18.156 96.604 167.485 1.00 78.53 185 GLN B N 1
ATOM 2524 C CA . GLN B 1 185 ? 17.471 97.467 166.512 1.00 77.94 185 GLN B CA 1
ATOM 2525 C C . GLN B 1 185 ? 17.931 97.105 165.100 1.00 77.04 185 GLN B C 1
ATOM 2526 O O . GLN B 1 185 ? 17.239 97.377 164.114 1.00 76.39 185 GLN B O 1
ATOM 2528 N N . ALA B 1 186 ? 19.107 96.482 165.035 1.00 75.76 186 ALA B N 1
ATOM 2529 C CA . ALA B 1 186 ? 19.695 95.971 163.810 1.00 74.57 186 ALA B CA 1
ATOM 2530 C C . ALA B 1 186 ? 19.087 94.619 163.425 1.00 74.08 186 ALA B C 1
ATOM 2531 O O . ALA B 1 186 ? 18.670 94.430 162.276 1.00 74.03 186 ALA B O 1
ATOM 2533 N N . LEU B 1 187 ? 19.035 93.686 164.381 1.00 72.83 187 LEU B N 1
ATOM 2534 C CA . LEU B 1 187 ? 18.382 92.384 164.170 1.00 71.20 187 LEU B CA 1
ATOM 2535 C C . LEU B 1 187 ? 16.889 92.528 163.807 1.00 69.71 187 LEU B C 1
ATOM 2536 O O . LEU B 1 187 ? 16.319 91.657 163.153 1.00 68.72 187 LEU B O 1
ATOM 2538 N N . GLU B 1 188 ? 16.277 93.637 164.214 1.00 67.98 188 GLU B N 1
ATOM 2539 C CA . GLU B 1 188 ? 14.916 93.960 163.814 1.00 66.96 188 GLU B CA 1
ATOM 2540 C C . GLU B 1 188 ? 14.894 94.505 162.394 1.00 66.87 188 GLU B C 1
ATOM 2541 O O . GLU B 1 188 ? 13.871 94.434 161.717 1.00 67.52 188 GLU B O 1
ATOM 2543 N N . LYS B 1 189 ? 16.019 95.071 161.953 1.00 65.93 189 LYS B N 1
ATOM 2544 C CA . LYS B 1 189 ? 16.123 95.647 160.610 1.00 64.18 189 LYS B CA 1
ATOM 2545 C C . LYS B 1 189 ? 16.377 94.546 159.569 1.00 62.51 189 LYS B C 1
ATOM 2546 O O . LYS B 1 189 ? 15.815 94.599 158.478 1.00 60.97 189 LYS B O 1
ATOM 2548 N N . PHE B 1 190 ? 17.230 93.581 159.934 1.00 61.20 190 PHE B N 1
ATOM 2549 C CA . PHE B 1 190 ? 17.434 92.307 159.230 1.00 62.19 190 PHE B CA 1
ATOM 2550 C C . PHE B 1 190 ? 16.126 91.547 159.031 1.00 62.23 190 PHE B C 1
ATOM 2551 O O . PHE B 1 190 ? 15.754 91.260 157.888 1.00 62.01 190 PHE B O 1
ATOM 2559 N N . ASP B 1 191 ? 15.446 91.231 160.142 1.00 62.94 191 ASP B N 1
ATOM 2560 C CA . ASP B 1 191 ? 14.107 90.625 160.141 1.00 62.32 191 ASP B CA 1
ATOM 2561 C C . ASP B 1 191 ? 13.163 91.326 159.176 1.00 60.51 191 ASP B C 1
ATOM 2562 O O . ASP B 1 191 ? 12.460 90.673 158.409 1.00 60.53 191 ASP B O 1
ATOM 2567 N N . GLU B 1 192 ? 13.132 92.655 159.227 1.00 58.35 192 GLU B N 1
ATOM 2568 C CA . GLU B 1 192 ? 12.329 93.429 158.292 1.00 56.85 192 GLU B CA 1
ATOM 2569 C C . GLU B 1 192 ? 12.743 93.160 156.840 1.00 56.88 192 GLU B C 1
ATOM 2570 O O . GLU B 1 192 ? 11.876 92.986 155.980 1.00 56.58 192 GLU B O 1
ATOM 2572 N N . SER B 1 193 ? 14.056 93.141 156.576 1.00 53.62 193 SER B N 1
ATOM 2573 C CA . SER B 1 193 ? 14.570 92.932 155.220 1.00 53.70 193 SER B CA 1
ATOM 2574 C C . SER B 1 193 ? 14.258 91.494 154.764 1.00 53.50 193 SER B C 1
ATOM 2575 O O . SER B 1 193 ? 13.892 91.272 153.623 1.00 53.07 193 SER B O 1
ATOM 2577 N N . LYS B 1 194 ? 14.367 90.538 155.695 1.00 20.29 194 LYS B N 1
ATOM 2578 C CA . LYS B 1 194 ? 14.056 89.103 155.459 1.00 20.29 194 LYS B CA 1
ATOM 2579 C C . LYS B 1 194 ? 12.670 88.929 154.891 1.00 20.29 194 LYS B C 1
ATOM 2580 O O . LYS B 1 194 ? 12.486 88.182 153.901 1.00 53.56 194 LYS B O 1
ATOM 2586 N N . GLU B 1 195 ? 11.700 89.614 155.502 1.00 54.20 195 GLU B N 1
ATOM 2587 C CA . GLU B 1 195 ? 10.291 89.465 155.131 1.00 55.41 195 GLU B CA 1
ATOM 2588 C C . GLU B 1 195 ? 9.948 90.165 153.811 1.00 55.05 195 GLU B C 1
ATOM 2589 O O . GLU B 1 195 ? 9.003 89.780 153.122 1.00 55.67 195 GLU B O 1
ATOM 2591 N N . ILE B 1 196 ? 10.696 91.211 153.474 1.00 53.92 196 ILE B N 1
ATOM 2592 C CA . ILE B 1 196 ? 10.558 91.857 152.175 1.00 52.51 196 ILE B CA 1
ATOM 2593 C C . ILE B 1 196 ? 11.067 90.883 151.114 1.00 50.63 196 ILE B C 1
ATOM 2594 O O . ILE B 1 196 ? 10.404 90.644 150.118 1.00 50.71 196 ILE B O 1
ATOM 2599 N N . ALA B 1 197 ? 12.262 90.345 151.335 1.00 49.42 197 ALA B N 1
ATOM 2600 C CA . ALA B 1 197 ? 12.850 89.385 150.428 1.00 49.13 197 ALA B CA 1
ATOM 2601 C C . ALA B 1 197 ? 11.907 88.202 150.254 1.00 49.30 197 ALA B C 1
ATOM 2602 O O . ALA B 1 197 ? 11.529 87.895 149.130 1.00 49.15 197 ALA B O 1
ATOM 2604 N N . GLU B 1 198 ? 11.469 87.593 151.352 1.00 49.69 198 GLU B N 1
ATOM 2605 C CA . GLU B 1 198 ? 10.689 86.372 151.258 1.00 51.97 198 GLU B CA 1
ATOM 2606 C C . GLU B 1 198 ? 9.263 86.523 150.726 1.00 52.40 198 GLU B C 1
ATOM 2607 O O . GLU B 1 198 ? 8.715 85.570 150.167 1.00 53.35 198 GLU B O 1
ATOM 2613 N N . SER B 1 199 ? 8.680 87.709 150.870 1.00 51.46 199 SER B N 1
ATOM 2614 C CA . SER B 1 199 ? 7.391 88.005 150.247 1.00 51.41 199 SER B CA 1
ATOM 2615 C C . SER B 1 199 ? 7.532 88.217 148.730 1.00 51.36 199 SER B C 1
ATOM 2616 O O . SER B 1 199 ? 6.595 87.972 147.963 1.00 52.36 199 SER B O 1
ATOM 2618 N N . SER B 1 200 ? 8.701 88.686 148.306 1.00 50.67 200 SER B N 1
ATOM 2619 C CA . SER B 1 200 ? 9.017 88.832 146.884 1.00 48.79 200 SER B CA 1
ATOM 2620 C C . SER B 1 200 ? 9.126 87.479 146.181 1.00 45.06 200 SER B C 1
ATOM 2621 O O . SER B 1 200 ? 8.503 87.274 145.139 1.00 44.83 200 SER B O 1
ATOM 2624 N N . MET B 1 201 ? 9.967 86.605 146.753 1.00 41.66 201 MET B N 1
ATOM 2625 C CA . MET B 1 201 ? 10.207 85.250 146.290 1.00 39.70 201 MET B CA 1
ATOM 2626 C C . MET B 1 201 ? 8.893 84.495 146.271 1.00 42.37 201 MET B C 1
ATOM 2627 O O . MET B 1 201 ? 8.515 83.942 145.243 1.00 40.70 201 MET B O 1
ATOM 2632 N N . PHE B 1 202 ? 8.167 84.559 147.390 1.00 44.20 202 PHE B N 1
ATOM 2633 C CA . PHE B 1 202 ? 6.859 83.911 147.526 1.00 45.99 202 PHE B CA 1
ATOM 2634 C C . PHE B 1 202 ? 5.893 84.263 146.409 1.00 46.03 202 PHE B C 1
ATOM 2635 O O . PHE B 1 202 ? 5.301 83.375 145.797 1.00 45.99 202 PHE B O 1
ATOM 2643 N N . ASN B 1 203 ? 5.723 85.552 146.161 1.00 45.62 203 ASN B N 1
ATOM 2644 C CA . ASN B 1 203 ? 4.796 86.018 145.136 1.00 46.38 203 ASN B CA 1
ATOM 2645 C C . ASN B 1 203 ? 5.113 85.533 143.703 1.00 46.94 203 ASN B C 1
ATOM 2646 O O . ASN B 1 203 ? 4.208 85.186 142.952 1.00 46.53 203 ASN B O 1
ATOM 2651 N N . LEU B 1 204 ? 6.395 85.520 143.345 1.00 45.60 204 LEU B N 1
ATOM 2652 C CA . LEU B 1 204 ? 6.853 84.981 142.078 1.00 45.92 204 LEU B CA 1
ATOM 2653 C C . LEU B 1 204 ? 6.472 83.485 141.974 1.00 45.95 204 LEU B C 1
ATOM 2654 O O . LEU B 1 204 ? 5.814 83.081 141.031 1.00 44.22 204 LEU B O 1
ATOM 2659 N N . LEU B 1 205 ? 6.874 82.697 142.972 1.00 46.48 205 LEU B N 1
ATOM 2660 C CA . LEU B 1 205 ? 6.639 81.238 143.002 1.00 46.16 205 LEU B CA 1
ATOM 2661 C C . LEU B 1 205 ? 5.173 80.809 143.092 1.00 48.47 205 LEU B C 1
ATOM 2662 O O . LEU B 1 205 ? 4.756 79.829 142.448 1.00 48.61 205 LEU B O 1
ATOM 2667 N N . GLU B 1 206 ? 4.405 81.533 143.893 1.00 50.09 206 GLU B N 1
ATOM 2668 C CA . GLU B 1 206 ? 2.992 81.254 144.061 1.00 52.13 206 GLU B CA 1
ATOM 2669 C C . GLU B 1 206 ? 2.205 81.581 142.793 1.00 52.14 206 GLU B C 1
ATOM 2670 O O . GLU B 1 206 ? 1.254 80.879 142.469 1.00 53.03 206 GLU B O 1
ATOM 2676 N N . MET B 1 207 ? 2.594 82.648 142.089 1.00 52.66 207 MET B N 1
ATOM 2677 C CA . MET B 1 207 ? 1.922 83.041 140.843 1.00 51.93 207 MET B CA 1
ATOM 2678 C C . MET B 1 207 ? 2.473 82.328 139.563 1.00 50.55 207 MET B C 1
ATOM 2679 O O . MET B 1 207 ? 2.321 82.816 138.432 1.00 50.69 207 MET B O 1
ATOM 2684 N N . ASP B 1 208 ? 3.098 81.177 139.800 1.00 47.72 208 ASP B N 1
ATOM 2685 C CA . ASP B 1 208 ? 3.518 80.127 138.849 1.00 49.61 208 ASP B CA 1
ATOM 2686 C C . ASP B 1 208 ? 2.753 79.969 137.524 1.00 47.68 208 ASP B C 1
ATOM 2687 O O . ASP B 1 208 ? 3.346 79.790 136.452 1.00 47.04 208 ASP B O 1
ATOM 2692 N N . ILE B 1 209 ? 1.432 79.968 137.640 1.00 45.83 209 ILE B N 1
ATOM 2693 C CA . ILE B 1 209 ? 0.532 79.729 136.542 1.00 44.27 209 ILE B CA 1
ATOM 2694 C C . ILE B 1 209 ? 0.625 80.785 135.432 1.00 44.40 209 ILE B C 1
ATOM 2695 O O . ILE B 1 209 ? 0.126 80.563 134.320 1.00 44.54 209 ILE B O 1
ATOM 2700 N N . GLU B 1 210 ? 1.276 81.910 135.727 1.00 42.35 210 GLU B N 1
ATOM 2701 C CA . GLU B 1 210 ? 1.543 82.921 134.724 1.00 41.86 210 GLU B CA 1
ATOM 2702 C C . GLU B 1 210 ? 2.622 82.453 133.764 1.00 39.12 210 GLU B C 1
ATOM 2703 O O . GLU B 1 210 ? 2.535 82.712 132.563 1.00 40.59 210 GLU B O 1
ATOM 2709 N N . GLN B 1 211 ? 3.647 81.801 134.303 1.00 36.65 211 GLN B N 1
ATOM 2710 C CA . GLN B 1 211 ? 4.678 81.151 133.489 1.00 37.08 211 GLN B CA 1
ATOM 2711 C C . GLN B 1 211 ? 4.102 80.018 132.633 1.00 37.35 211 GLN B C 1
ATOM 2712 O O . GLN B 1 211 ? 4.480 79.901 131.477 1.00 37.11 211 GLN B O 1
ATOM 2718 N N . VAL B 1 212 ? 3.142 79.258 133.179 1.00 36.79 212 VAL B N 1
ATOM 2719 C CA . VAL B 1 212 ? 2.442 78.202 132.425 1.00 39.08 212 VAL B CA 1
ATOM 2720 C C . VAL B 1 212 ? 1.657 78.865 131.300 1.00 40.94 212 VAL B C 1
ATOM 2721 O O . VAL B 1 212 ? 1.627 78.383 130.153 1.00 42.15 212 VAL B O 1
ATOM 2725 N N . SER B 1 213 ? 1.049 79.995 131.652 1.00 41.58 213 SER B N 1
ATOM 2726 C CA . SER B 1 213 ? 0.301 80.833 130.723 1.00 41.96 213 SER B CA 1
ATOM 2727 C C . SER B 1 213 ? 1.182 81.381 129.588 1.00 40.36 213 SER B C 1
ATOM 2728 O O . SER B 1 213 ? 0.744 81.477 128.447 1.00 40.66 213 SER B O 1
ATOM 2731 N N . GLN B 1 214 ? 2.430 81.702 129.898 1.00 39.90 214 GLN B N 1
ATOM 2732 C CA . GLN B 1 214 ? 3.415 82.078 128.894 1.00 39.56 214 GLN B CA 1
ATOM 2733 C C . GLN B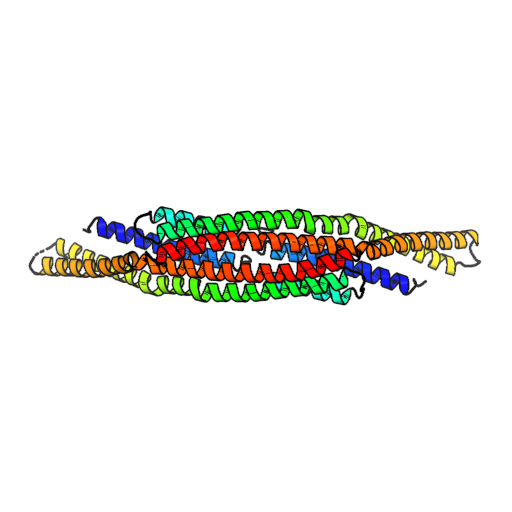 1 214 ? 3.861 80.887 127.990 1.00 40.62 214 GLN B C 1
ATOM 2734 O O . GLN B 1 214 ? 4.039 81.061 126.781 1.00 39.98 214 GLN B O 1
ATOM 2740 N N . LEU B 1 215 ? 4.039 79.692 128.561 1.00 38.72 215 LEU B N 1
ATOM 2741 C CA . LEU B 1 215 ? 4.334 78.495 127.759 1.00 38.17 215 LEU B CA 1
ATOM 2742 C C . LEU B 1 215 ? 3.179 78.213 126.817 1.00 38.27 215 LEU B C 1
ATOM 2743 O O . LEU B 1 215 ? 3.358 77.812 125.674 1.00 38.30 215 LEU B O 1
ATOM 2748 N N . SER B 1 216 ? 1.982 78.461 127.312 1.00 39.12 216 SER B N 1
ATOM 2749 C CA . SER B 1 216 ? 0.772 78.235 126.570 1.00 38.54 216 SER B CA 1
ATOM 2750 C C . SER B 1 216 ? 0.696 79.094 125.306 1.00 39.72 216 SER B C 1
ATOM 2751 O O . SER B 1 216 ? 0.078 78.707 124.313 1.00 41.57 216 SER B O 1
ATOM 2754 N N . ALA B 1 217 ? 1.301 80.275 125.365 1.00 39.77 217 ALA B N 1
ATOM 2755 C CA . ALA B 1 217 ? 1.240 81.224 124.272 1.00 39.22 217 ALA B CA 1
ATOM 2756 C C . ALA B 1 217 ? 2.253 80.837 123.206 1.00 39.76 217 ALA B C 1
ATOM 2757 O O . ALA B 1 217 ? 2.062 81.158 122.036 1.00 41.61 217 ALA B O 1
ATOM 2759 N N . LEU B 1 218 ? 3.346 80.197 123.625 1.00 35.88 218 LEU B N 1
ATOM 2760 C CA . LEU B 1 218 ? 4.310 79.666 122.683 1.00 37.44 218 LEU B CA 1
ATOM 2761 C C . LEU B 1 218 ? 3.664 78.535 121.852 1.00 37.31 218 LEU B C 1
ATOM 2762 O O . LEU B 1 218 ? 3.760 78.514 120.622 1.00 37.68 218 LEU B O 1
ATOM 2767 N N . VAL B 1 219 ? 2.950 77.651 122.536 1.00 36.73 219 VAL B N 1
ATOM 2768 C CA . VAL B 1 219 ? 2.285 76.518 121.909 1.00 35.89 219 VAL B CA 1
ATOM 2769 C C . VAL B 1 219 ? 1.183 76.966 120.929 1.00 37.13 219 VAL B C 1
ATOM 2770 O O . VAL B 1 219 ? 1.106 76.466 119.799 1.00 38.08 219 VAL B O 1
ATOM 2774 N N . GLN B 1 220 ? 0.331 77.882 121.378 1.00 36.10 220 GLN B N 1
ATOM 2775 C CA . GLN B 1 220 ? -0.741 78.454 120.568 1.00 36.32 220 GLN B CA 1
ATOM 2776 C C . GLN B 1 220 ? -0.221 79.085 119.285 1.00 35.90 220 GLN B C 1
ATOM 2777 O O . GLN B 1 220 ? -0.771 78.872 118.199 1.00 37.05 220 GLN B O 1
ATOM 2779 N N . ALA B 1 221 ? 0.838 79.863 119.406 1.00 34.65 221 ALA B N 1
ATOM 2780 C CA . ALA B 1 221 ? 1.495 80.423 118.218 1.00 35.36 221 ALA B CA 1
ATOM 2781 C C . ALA B 1 221 ? 2.030 79.316 117.254 1.00 35.16 221 ALA B C 1
ATOM 2782 O O . ALA B 1 221 ? 1.885 79.422 116.033 1.00 36.98 221 ALA B O 1
ATOM 2784 N N . GLN B 1 222 ? 2.672 78.291 117.809 1.00 36.10 222 GLN B N 1
ATOM 2785 C CA . GLN B 1 222 ? 3.165 77.144 117.026 1.00 34.64 222 GLN B CA 1
ATOM 2786 C C . GLN B 1 222 ? 2.047 76.379 116.336 1.00 35.80 222 GLN B C 1
ATOM 2787 O O . GLN B 1 222 ? 2.138 76.098 115.154 1.00 34.56 222 GLN B O 1
ATOM 2793 N N . LEU B 1 223 ? 0.976 76.103 117.076 1.00 36.88 223 LEU B N 1
ATOM 2794 C CA . LEU B 1 223 ? -0.181 75.382 116.560 1.00 37.72 223 LEU B CA 1
ATOM 2795 C C . LEU B 1 223 ? -0.897 76.127 115.443 1.00 38.29 223 LEU B C 1
ATOM 2796 O O . LEU B 1 223 ? -1.243 75.524 114.434 1.00 40.47 223 LEU B O 1
ATOM 2801 N N . GLU B 1 224 ? -1.153 77.416 115.637 1.00 38.05 224 GLU B N 1
ATOM 2802 C CA . GLU B 1 224 ? -1.744 78.250 114.586 1.00 36.62 224 GLU B CA 1
ATOM 2803 C C . GLU B 1 224 ? -0.883 78.209 113.326 1.00 34.45 224 GLU B C 1
ATOM 2804 O O . GLU B 1 224 ? -1.393 78.017 112.244 1.00 34.42 224 GLU B O 1
ATOM 2806 N N . TYR B 1 225 ? 0.419 78.376 113.493 1.00 34.16 225 TYR B N 1
ATOM 2807 C CA . TYR B 1 225 ? 1.349 78.308 112.378 1.00 34.85 225 TYR B CA 1
ATOM 2808 C C . TYR B 1 225 ? 1.270 76.962 111.605 1.00 36.43 225 TYR B C 1
ATOM 2809 O O . TYR B 1 225 ? 1.113 76.954 110.383 1.00 37.67 225 TYR B O 1
ATOM 2818 N N . HIS B 1 226 ? 1.318 75.847 112.332 1.00 34.30 226 HIS B N 1
ATOM 2819 C CA . HIS B 1 226 ? 1.321 74.553 111.705 1.00 34.21 226 HIS B CA 1
ATOM 2820 C C . HIS B 1 226 ? 0.015 74.236 111.037 1.00 36.01 226 HIS B C 1
ATOM 2821 O O . HIS B 1 226 ? 0.031 73.580 109.998 1.00 35.58 226 HIS B O 1
ATOM 2828 N N . LYS B 1 227 ? -1.104 74.672 111.630 1.00 38.03 227 LYS B N 1
ATOM 2829 C CA . LYS B 1 227 ? -2.446 74.532 111.016 1.00 40.10 227 LYS B CA 1
ATOM 2830 C C . LYS B 1 227 ? -2.580 75.261 109.661 1.00 39.44 227 LYS B C 1
ATOM 2831 O O . LYS B 1 227 ? -3.175 74.731 108.710 1.00 39.05 227 LYS B O 1
ATOM 2837 N N . GLN B 1 228 ? -2.065 76.486 109.603 1.00 38.33 228 GLN B N 1
ATOM 2838 C CA . GLN B 1 228 ? -2.070 77.276 108.380 1.00 40.65 228 GLN B CA 1
ATOM 2839 C C . GLN B 1 228 ? -1.136 76.691 107.305 1.00 37.97 228 GLN B C 1
ATOM 2840 O O . GLN B 1 228 ? -1.436 76.791 106.114 1.00 36.73 228 GLN B O 1
ATOM 2846 N N . ALA B 1 229 ? -0.009 76.118 107.748 1.00 37.18 229 ALA B N 1
ATOM 2847 C CA . ALA B 1 229 ? 0.948 75.386 106.896 1.00 35.66 229 ALA B CA 1
ATOM 2848 C C . ALA B 1 229 ? 0.337 74.122 106.294 1.00 35.75 229 ALA B C 1
ATOM 2849 O O . ALA B 1 229 ? 0.472 73.886 105.097 1.00 35.81 229 ALA B O 1
ATOM 2851 N N . VAL B 1 230 ? -0.358 73.332 107.114 1.00 37.22 230 VAL B N 1
ATOM 2852 C CA . VAL B 1 230 ? -1.194 72.230 106.614 1.00 37.71 230 VAL B CA 1
ATOM 2853 C C . VAL B 1 230 ? -2.126 72.671 105.468 1.00 39.83 230 VAL B C 1
ATOM 2854 O O . VAL B 1 230 ? -2.077 72.081 104.376 1.00 40.49 230 VAL B O 1
ATOM 2858 N N . GLN B 1 231 ? -2.951 73.697 105.694 1.00 40.15 231 GLN B N 1
ATOM 2859 C CA . GLN B 1 231 ? -3.923 74.094 104.671 1.00 38.71 231 GLN B CA 1
ATOM 2860 C C . GLN B 1 231 ? -3.241 74.628 103.385 1.00 38.36 231 GLN B C 1
ATOM 2861 O O . GLN B 1 231 ? -3.685 74.343 102.280 1.00 37.63 231 GLN B O 1
ATOM 2863 N N . ILE B 1 232 ? -2.158 75.380 103.537 1.00 38.54 232 ILE B N 1
ATOM 2864 C CA . ILE B 1 232 ? -1.376 75.849 102.383 1.00 37.94 232 ILE B CA 1
ATOM 2865 C C . ILE B 1 232 ? -0.915 74.651 101.560 1.00 38.55 232 ILE B C 1
ATOM 2866 O O . ILE B 1 232 ? -1.089 74.599 100.329 1.00 38.12 232 ILE B O 1
ATOM 2871 N N . LEU B 1 233 ? -0.333 73.682 102.258 1.00 39.07 233 LEU B N 1
ATOM 2872 C CA . LEU B 1 233 ? 0.282 72.537 101.624 1.00 39.30 233 LEU B CA 1
ATOM 2873 C C . LEU B 1 233 ? -0.740 71.573 100.994 1.00 40.05 233 LEU B C 1
ATOM 2874 O O . LEU B 1 233 ? -0.436 70.900 100.032 1.00 38.02 233 LEU B O 1
ATOM 2879 N N . GLN B 1 234 ? -1.939 71.528 101.562 1.00 41.64 234 GLN B N 1
ATOM 2880 C CA . GLN B 1 234 ? -3.064 70.730 101.076 1.00 44.53 234 GLN B CA 1
ATOM 2881 C C . GLN B 1 234 ? -3.550 71.287 99.740 1.00 43.09 234 GLN B C 1
ATOM 2882 O O . GLN B 1 234 ? -3.860 70.544 98.814 1.00 42.93 234 GLN B O 1
ATOM 2888 N N . GLN B 1 235 ? -3.616 72.605 99.641 1.00 42.54 235 GLN B N 1
ATOM 2889 C CA . GLN B 1 235 ? -4.082 73.244 98.414 1.00 43.24 235 GLN B CA 1
ATOM 2890 C C . GLN B 1 235 ? -3.130 72.998 97.243 1.00 43.80 235 GLN B C 1
ATOM 2891 O O . GLN B 1 235 ? -3.586 72.804 96.123 1.00 44.68 235 GLN B O 1
ATOM 2893 N N . VAL B 1 236 ? -1.822 73.003 97.510 1.00 43.59 236 VAL B N 1
ATOM 2894 C CA . VAL B 1 236 ? -0.830 72.832 96.464 1.00 44.55 236 VAL B CA 1
ATOM 2895 C C . VAL B 1 236 ? -0.633 71.346 96.142 1.00 45.76 236 VAL B C 1
ATOM 2896 O O . VAL B 1 236 ? -0.222 71.002 95.048 1.00 45.25 236 VAL B O 1
ATOM 2900 N N . THR B 1 237 ? -0.951 70.483 97.100 1.00 46.86 237 THR B N 1
ATOM 2901 C CA . THR B 1 237 ? -0.954 69.023 96.895 1.00 48.00 237 THR B CA 1
ATOM 2902 C C . THR B 1 237 ? -1.999 68.647 95.832 1.00 48.53 237 THR B C 1
ATOM 2903 O O . THR B 1 237 ? -1.737 67.793 94.973 1.00 49.96 237 THR B O 1
ATOM 2907 N N . VAL B 1 238 ? -3.159 69.302 95.894 1.00 48.90 238 VAL B N 1
ATOM 2908 C CA . VAL B 1 238 ? -4.222 69.112 94.900 1.00 51.21 238 VAL B CA 1
ATOM 2909 C C . VAL B 1 238 ? -3.812 69.588 93.495 1.00 50.74 238 VAL B C 1
ATOM 2910 O O . VAL B 1 238 ? -4.103 68.907 92.509 1.00 53.33 238 VAL B O 1
ATOM 2914 N N . ARG B 1 239 ? -3.137 70.738 93.417 1.00 48.58 239 ARG B N 1
ATOM 2915 C CA . ARG B 1 239 ? -2.671 71.273 92.149 1.00 46.55 239 ARG B CA 1
ATOM 2916 C C . ARG B 1 239 ? -1.643 70.333 91.498 1.00 46.68 239 ARG B C 1
ATOM 2917 O O . ARG B 1 239 ? -1.645 70.155 90.274 1.00 46.93 239 ARG B O 1
ATOM 2919 N N . LEU B 1 240 ? -0.779 69.719 92.311 1.00 45.92 240 LEU B N 1
ATOM 2920 C CA . LEU B 1 240 ? 0.267 68.850 91.777 1.00 46.25 240 LEU B CA 1
ATOM 2921 C C . LEU B 1 240 ? -0.245 67.473 91.389 1.00 46.77 240 LEU B C 1
ATOM 2922 O O . LEU B 1 240 ? 0.300 66.839 90.495 1.00 45.29 240 LEU B O 1
ATOM 2927 N N . GLU B 1 241 ? -1.297 67.014 92.052 1.00 47.76 241 GLU B N 1
ATOM 2928 C CA . GLU B 1 241 ? -1.883 65.715 91.737 1.00 49.21 241 GLU B CA 1
ATOM 2929 C C . GLU B 1 241 ? -2.679 65.769 90.431 1.00 49.30 241 GLU B C 1
ATOM 2930 O O . GLU B 1 241 ? -2.614 64.849 89.649 1.00 48.30 241 GLU B O 1
ATOM 2932 N N . GLU B 1 242 ? -3.403 66.861 90.196 1.00 52.18 242 GLU B N 1
ATOM 2933 C CA . GLU B 1 242 ? -4.122 67.053 88.933 1.00 54.37 242 GLU B CA 1
ATOM 2934 C C . GLU B 1 242 ? -3.161 67.093 87.731 1.00 55.48 242 GLU B C 1
ATOM 2935 O O . GLU B 1 242 ? -3.466 66.570 86.645 1.00 55.00 242 GLU B O 1
ATOM 2937 N N . ARG B 1 243 ? -2.004 67.718 87.942 1.00 56.07 243 ARG B N 1
ATOM 2938 C CA . ARG B 1 243 ? -0.949 67.822 86.933 1.00 54.51 243 ARG B CA 1
ATOM 2939 C C . ARG B 1 243 ? -0.378 66.439 86.632 1.00 54.85 243 ARG B C 1
ATOM 2940 O O . ARG B 1 243 ? -0.199 66.070 85.468 1.00 54.43 243 ARG B O 1
ATOM 2948 N N . ILE B 1 244 ? -0.104 65.671 87.681 1.00 56.21 244 ILE B N 1
ATOM 2949 C CA . ILE B 1 244 ? 0.464 64.341 87.536 1.00 59.46 244 ILE B CA 1
ATOM 2950 C C . ILE B 1 244 ? -0.586 63.393 86.947 1.00 63.14 244 ILE B C 1
ATOM 2951 O O . ILE B 1 244 ? -0.242 62.414 86.279 1.00 62.92 244 ILE B O 1
ATOM 2956 N N . ARG B 1 245 ? -1.858 63.717 87.189 1.00 66.86 245 ARG B N 1
ATOM 2957 C CA . ARG B 1 245 ? -3.001 62.930 86.724 1.00 69.52 245 ARG B CA 1
ATOM 2958 C C . ARG B 1 245 ? -3.204 63.027 85.205 1.00 70.45 245 ARG B C 1
ATOM 2959 O O . ARG B 1 245 ? -3.526 62.023 84.576 1.00 71.39 245 ARG B O 1
ATOM 2967 N N . GLN B 1 246 ? -3.023 64.216 84.626 1.00 70.37 246 GLN B N 1
ATOM 2968 C CA . GLN B 1 246 ? -2.994 64.356 83.166 1.00 72.23 246 GLN B CA 1
ATOM 2969 C C . GLN B 1 246 ? -1.892 63.505 82.506 1.00 73.10 246 GLN B C 1
ATOM 2970 O O . GLN B 1 246 ? -2.181 62.648 81.664 1.00 74.26 246 GLN B O 1
ATOM 2976 N N . ALA B 1 247 ? -0.641 63.741 82.884 1.00 73.29 247 ALA B N 1
ATOM 2977 C CA . ALA B 1 247 ? 0.457 62.914 82.423 1.00 73.57 247 ALA B CA 1
ATOM 2978 C C . ALA B 1 247 ? 0.231 61.462 82.830 1.00 73.92 247 ALA B C 1
ATOM 2979 O O . ALA B 1 247 ? 0.461 60.553 82.033 1.00 74.53 247 ALA B O 1
#

Secondary structure (DSSP, 8-state):
----HHHHHHHHHHHHHHHHHHHHHHHHHHHH--STTT---HHHHHHHHHHHHHHHH-SSSSHHHHHHHHHHHHHHHHHHHHHHHHHHIIIIIHHHHHHIIIIIHHHHHHHHHHHHHHHHHHHHHHTTTTS-HHHHHHHHHHHHHHHHHHHHHHHHHHHTTHHHHHHHHHHHHHHHHHHHHHHHHHHHHHHHHHHHHH-/---HHHHHHHHHHHHHHHHHHHHHHHHHHHH---TTTTT---HHHHHHHHHHHHHHHH---SSHHHHHHHHHHHHHHHHHHHHHHHHHHIIIIIHHHHHHIIIIIHHHHHHHHHHHHHHHHHHHHTT--TTHHHHHHHHHHHHHHHHHHHHHHHHTTHHHHHHHHHHHHHHHHHHHHHHHHHHHHHHHHHHHHHH-

Organism: Mus musculus (NCBI:txid10090)

Solvent-accessible surface area: 19715 Å² total; per-residue (Å²): 64,95,25,62,122,111,0,100,71,32,57,88,38,10,72,2,6,29,101,1,1,63,48,5,6,62,47,0,50,52,28,15,30,25,49,77,100,49,122,136,18,22,13,30,84,0,3,56,9,0,46,64,23,8,82,73,31,32,68,78,91,32,10,5,33,0,0,26,53,0,0,70,5,0,106,50,2,10,104,16,24,61,50,6,26,122,103,1,108,118,58,2,7,60,41,5,66,98,16,51,57,46,71,11,142,45,4,62,127,48,37,63,50,2,77,37,116,57,101,68,29,25,146,40,76,94,21,120,70,96,35,87,105,129,65,29,154,122,10,57,90,26,26,49,51,12,46,120,91,0,61,56,24,0,110,64,16,21,107,105,10,36,89,6,0,52,26,3,30,28,0,2,55,14,0,18,49,22,4,95,81,0,20,44,25,0,82,132,11,29,100,36,0,85,48,65,72,178,123,129,72,57,134,81,1,52,89,23,68,92,11,11,74,1,6,31,99,0,3,70,64,5,14,53,40,0,58,52,30,11,45,32,27,72,83,55,84,91,145,154,26,24,13,31,85,0,2,55,3,0,25,95,5,13,187,74,6,51,18,131,78,29,11,6,35,0,1,27,50,0,0,43,6,0,120,75,2,6,84,21,24,56,59,5,24,138,59,0,112,121,53,2,9,62,36,7,59,92,14,50,62,40,62,12,144,95,5,61,128,37,38,66,51,14,52,28,100,38,137,81,66,51,181,98,55,95,118,153,98,55,57,62,63,11,38,60,26,25,88,54,9,43,59,99,0,53,50,22,0,99,85,16,34,101,98,14,53,92,7,0,58,32,4,29,24,0,2,51,2,0,21,42,21,3,102,82,0,20,60,31,0,80,71,10,47,108,33,2,56,41,56,62,175,136,85

InterPro domains:
  IPR001452 SH3 domain [PF00018] (296-340)
  IPR001452 SH3 domain [PR00452] (293-303)
  IPR001452 SH3 domain [PR00452] (307-322)
  IPR001452 SH3 domain [PR00452] (324-333)
  IPR001452 SH3 domain [PR00452] (335-347)
  IPR001452 SH3 domain [PS50002] (290-349)
  IPR001452 SH3 domain [SM00326] (293-348)
  IPR004148 BAR domain [PF03114] (6-241)
  IPR004148 BAR domain [PS51021] (18-249)
  IPR004148 BAR domain [SM00721] (5-242)
  IPR027267 AH/BAR domain superfamily [G3DSA:1.20.1270.60] (1-247)
  IPR027267 AH/BAR domain superfamily [SSF103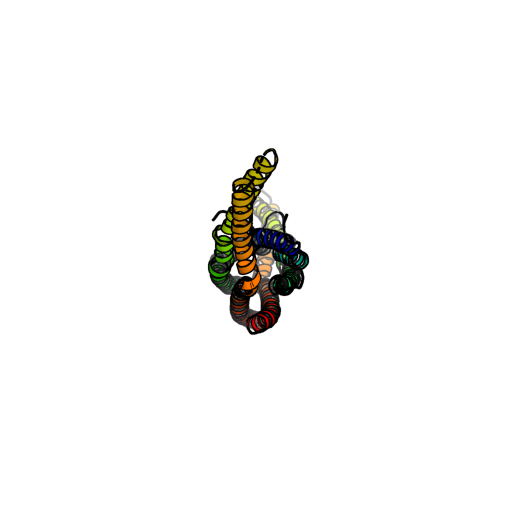657] (11-241)
  IPR035824 Endophilin-A, SH3 domain [cd11803] (293-347)
  IPR036028 SH3-like domain superfamily [SSF50044] (283-347)
  IPR050384 Endophilin/SH3RF [PTHR14167] (18-346)